Protein 3K1T (pdb70)

Structure (mmCIF, N/CA/C/O backbone):
data_3K1T
#
_entry.id   3K1T
#
_cell.length_a   175.720
_cell.length_b   175.720
_cell.length_c   175.720
_cell.angle_alpha   90.000
_cell.angle_beta   90.000
_cell.angle_gamma   90.000
#
_symmetry.space_group_name_H-M   'I 2 3'
#
loop_
_entity.id
_entity.type
_entity.pdbx_description
1 polymer 'Glutamate--cysteine ligase GshA'
2 non-polymer 'SULFATE ION'
3 non-polymer 'CHLORIDE ION'
4 non-polymer GLYCEROL
5 water water
#
loop_
_atom_site.group_PDB
_atom_site.id
_atom_site.type_symbol
_atom_site.label_atom_id
_atom_site.label_alt_id
_atom_site.label_comp_id
_atom_site.label_asym_id
_atom_site.label_entity_id
_atom_site.label_seq_id
_atom_site.pdbx_PDB_ins_code
_atom_site.Cartn_x
_atom_site.Cartn_y
_atom_site.Cartn_z
_atom_site.occupancy
_atom_site.B_iso_or_equiv
_atom_site.auth_seq_id
_atom_site.auth_comp_id
_atom_site.auth_asym_id
_atom_site.auth_atom_id
_atom_site.pdbx_PDB_model_num
ATOM 1 N N . GLY A 1 1 ? 62.909 79.135 5.111 1.00 43.61 0 GLY A N 1
ATOM 2 C CA . GLY A 1 1 ? 63.837 79.745 6.126 1.00 42.81 0 GLY A CA 1
ATOM 3 C C . GLY A 1 1 ? 63.125 80.137 7.424 1.00 41.50 0 GLY A C 1
ATOM 4 O O . GLY A 1 1 ? 63.733 80.143 8.500 1.00 43.25 0 GLY A O 1
ATOM 26 N N . VAL A 1 4 ? 58.837 77.028 11.653 1.00 18.47 3 VAL A N 1
ATOM 27 C CA . VAL A 1 4 ? 57.420 76.842 12.033 1.00 15.45 3 VAL A CA 1
ATOM 28 C C . VAL A 1 4 ? 57.295 75.679 13.016 1.00 13.98 3 VAL A C 1
ATOM 29 O O . VAL A 1 4 ? 58.236 74.865 13.148 1.00 12.38 3 VAL A O 1
ATOM 33 N N . PRO A 1 5 ? 56.139 75.567 13.701 1.00 12.54 4 PRO A N 1
ATOM 34 C CA . PRO A 1 5 ? 55.972 74.430 14.614 1.00 12.69 4 PRO A CA 1
ATOM 35 C C . PRO A 1 5 ? 55.942 73.111 13.862 1.00 12.42 4 PRO A C 1
ATOM 36 O O . PRO A 1 5 ? 55.420 73.058 12.752 1.00 13.07 4 PRO A O 1
ATOM 40 N N . HIS A 1 6 ? 56.465 72.063 14.492 1.00 11.79 5 HIS A N 1
ATOM 41 C CA . HIS A 1 6 ? 56.348 70.689 13.999 1.00 11.61 5 HIS A CA 1
ATOM 42 C C . HIS A 1 6 ? 55.845 69.782 15.105 1.00 11.64 5 HIS A C 1
ATOM 43 O O . HIS A 1 6 ? 56.151 69.994 16.292 1.00 11.51 5 HIS A O 1
ATOM 50 N N . LEU A 1 7 ? 55.097 68.754 14.727 1.00 11.90 6 LEU A N 1
ATOM 51 C CA . LEU A 1 7 ? 54.695 67.723 15.672 1.00 13.23 6 LEU A CA 1
ATOM 52 C C . LEU A 1 7 ? 55.875 66.938 16.232 1.00 13.41 6 LEU A C 1
ATOM 53 O O . LEU A 1 7 ? 56.799 66.563 15.501 1.00 14.29 6 LEU A O 1
ATOM 58 N N . THR A 1 8 ? 55.817 66.620 17.513 1.00 13.66 7 THR A N 1
ATOM 59 C CA . THR A 1 8 ? 56.867 65.837 18.156 1.00 14.23 7 THR A CA 1
ATOM 60 C C . THR A 1 8 ? 56.359 64.425 18.437 1.00 14.67 7 THR A C 1
ATOM 61 O O . THR A 1 8 ? 56.812 63.744 19.363 1.00 15.36 7 THR A O 1
ATOM 65 N N . THR A 1 9 ? 55.362 63.996 17.684 1.00 15.13 8 THR A N 1
ATOM 66 C CA . THR A 1 9 ? 54.842 62.655 17.840 1.00 15.22 8 THR A CA 1
ATOM 67 C C . THR A 1 9 ? 54.854 61.986 16.472 1.00 14.84 8 THR A C 1
ATOM 68 O O . THR A 1 9 ? 54.609 62.637 15.464 1.00 13.70 8 THR A O 1
ATOM 72 N N . ALA A 1 10 ? 55.128 60.691 16.467 1.00 15.46 9 ALA A N 1
ATOM 73 C CA . ALA A 1 10 ? 55.037 59.852 15.252 1.00 15.39 9 ALA A CA 1
ATOM 74 C C . ALA A 1 10 ? 53.654 59.218 15.126 1.00 14.20 9 ALA A C 1
ATOM 75 O O . ALA A 1 10 ? 53.307 58.699 14.089 1.00 15.31 9 ALA A O 1
ATOM 77 N N . LEU A 1 11 ? 52.832 59.300 16.166 1.00 14.43 10 LEU A N 1
ATOM 78 C CA A LEU A 1 11 ? 51.490 58.742 16.107 0.50 14.20 10 LEU A CA 1
ATOM 79 C CA B LEU A 1 11 ? 51.482 58.748 16.124 0.50 14.43 10 LEU A CA 1
ATOM 80 C C . LEU A 1 11 ? 50.541 59.790 15.514 1.00 13.94 10 LEU A C 1
ATOM 81 O O . LEU A 1 11 ? 49.952 60.610 16.225 1.00 12.83 10 LEU A O 1
ATOM 90 N N . THR A 1 12 ? 50.448 59.773 14.189 1.00 13.40 11 THR A N 1
ATOM 91 C CA . THR A 1 12 ? 49.673 60.728 13.397 1.00 13.16 11 THR A CA 1
ATOM 92 C C . THR A 1 12 ? 48.662 60.062 12.469 1.00 13.50 11 THR A C 1
ATOM 93 O O . THR A 1 12 ? 48.024 60.742 11.656 1.00 13.75 11 THR A O 1
ATOM 97 N N . GLY A 1 13 ? 48.517 58.741 12.561 1.00 13.78 12 GLY A N 1
ATOM 98 C CA . GLY A 1 13 ? 47.607 57.998 11.656 1.00 14.03 12 GLY A CA 1
ATOM 99 C C . GLY A 1 13 ? 46.215 58.616 11.562 1.00 13.67 12 GLY A C 1
ATOM 100 O O . GLY A 1 13 ? 45.675 58.810 10.461 1.00 13.33 12 GLY A O 1
ATOM 101 N N . PRO A 1 14 ? 45.589 58.923 12.727 1.00 13.65 13 PRO A N 1
ATOM 102 C CA . PRO A 1 14 ? 44.240 59.500 12.634 1.00 14.33 13 PRO A CA 1
ATOM 103 C C . PRO A 1 14 ? 44.177 60.884 11.980 1.00 13.51 13 PRO A C 1
ATOM 104 O O . PRO A 1 14 ? 43.246 61.163 11.229 1.00 12.94 13 PRO A O 1
ATOM 108 N N . LEU A 1 15 ? 45.163 61.732 12.236 1.00 13.14 14 LEU A N 1
ATOM 109 C CA . LEU A 1 15 ? 45.223 63.026 11.579 1.00 12.96 14 LEU A CA 1
ATOM 110 C C . LEU A 1 15 ? 45.324 62.820 10.067 1.00 14.08 14 LEU A C 1
ATOM 111 O O . LEU A 1 15 ? 44.641 63.497 9.272 1.00 13.35 14 LEU A O 1
ATOM 116 N N . LEU A 1 16 ? 46.206 61.912 9.649 1.00 13.35 15 LEU A N 1
ATOM 117 C CA . LEU A 1 16 ? 46.392 61.697 8.208 1.00 14.84 15 LEU A CA 1
ATOM 118 C C . LEU A 1 16 ? 45.129 61.078 7.585 1.00 14.31 15 LEU A C 1
ATOM 119 O O . LEU A 1 16 ? 44.797 61.387 6.451 1.00 15.38 15 LEU A O 1
ATOM 124 N N . THR A 1 17 ? 44.416 60.232 8.323 1.00 14.20 16 THR A N 1
ATOM 125 C CA . THR A 1 17 ? 43.147 59.688 7.850 1.00 14.44 16 THR A CA 1
ATOM 126 C C . THR A 1 17 ? 42.125 60.820 7.644 1.00 14.23 16 THR A C 1
ATOM 127 O O . THR A 1 17 ? 41.435 60.875 6.639 1.00 14.10 16 THR A O 1
ATOM 131 N N . LEU A 1 18 ? 41.992 61.680 8.634 1.00 13.75 17 LEU A N 1
ATOM 132 C CA . LEU A 1 18 ? 41.140 62.874 8.485 1.00 13.13 17 LEU A CA 1
ATOM 133 C C . LEU A 1 18 ? 41.512 63.704 7.274 1.00 13.74 17 LEU A C 1
ATOM 134 O O . LEU A 1 18 ? 40.628 64.075 6.471 1.00 13.07 17 LEU A O 1
ATOM 139 N N . GLU A 1 19 ? 42.800 64.034 7.140 1.00 13.19 18 GLU A N 1
ATOM 140 C CA . GLU A 1 19 ? 43.263 64.808 5.989 1.00 13.95 18 GLU A CA 1
ATOM 141 C C . GLU A 1 19 ? 42.904 64.132 4.659 1.00 14.81 18 GLU A C 1
ATOM 142 O O . GLU A 1 19 ? 42.419 64.806 3.747 1.00 14.52 18 GLU A O 1
ATOM 148 N N . LYS A 1 20 ? 43.125 62.821 4.564 1.00 15.43 19 LYS A N 1
ATOM 149 C CA . LYS A 1 20 ? 42.757 62.076 3.363 1.00 17.23 19 LYS A CA 1
ATOM 150 C C . LYS A 1 20 ? 41.256 62.155 3.076 1.00 16.11 19 LYS A C 1
ATOM 151 O O . LYS A 1 20 ? 40.872 62.353 1.930 1.00 17.02 19 LYS A O 1
ATOM 157 N N . ARG A 1 21 ? 40.418 61.995 4.101 1.00 15.94 20 ARG A N 1
ATOM 158 C CA A ARG A 1 21 ? 38.967 62.094 3.901 0.80 15.70 20 ARG A CA 1
ATOM 159 C CA B ARG A 1 21 ? 38.964 62.108 3.924 0.20 15.13 20 ARG A CA 1
ATOM 160 C C . ARG A 1 21 ? 38.568 63.495 3.396 1.00 14.73 20 ARG A C 1
ATOM 161 O O . ARG A 1 21 ? 37.732 63.614 2.483 1.00 14.20 20 ARG A O 1
ATOM 176 N N . LEU A 1 22 ? 39.161 64.555 3.975 1.00 13.67 21 LEU A N 1
ATOM 177 C CA . LEU A 1 22 ? 38.857 65.935 3.558 1.00 13.40 21 LEU A CA 1
ATOM 178 C C . LEU A 1 22 ? 39.278 66.167 2.101 1.00 14.94 21 LEU A C 1
ATOM 179 O O . LEU A 1 22 ? 38.540 66.781 1.308 1.00 15.31 21 LEU A O 1
ATOM 184 N N . LEU A 1 23 ? 40.459 65.665 1.749 1.00 15.32 22 LEU A N 1
ATOM 185 C CA . LEU A 1 23 ? 41.009 65.893 0.408 1.00 16.77 22 LEU A CA 1
ATOM 186 C C . LEU A 1 23 ? 40.364 64.981 -0.654 1.00 16.48 22 LEU A C 1
ATOM 187 O O . LEU A 1 23 ? 40.525 65.220 -1.831 1.00 19.00 22 LEU A O 1
ATOM 192 N N . ASP A 1 24 ? 39.643 63.958 -0.247 1.00 15.66 23 ASP A N 1
ATOM 193 C CA . ASP A 1 24 ? 38.885 63.144 -1.207 1.00 15.89 23 ASP A CA 1
ATOM 194 C C . ASP A 1 24 ? 37.429 63.630 -1.311 1.00 16.89 23 ASP A C 1
ATOM 195 O O . ASP A 1 24 ? 36.636 63.037 -2.076 1.00 17.45 23 ASP A O 1
ATOM 200 N N . ASN A 1 25 ? 37.047 64.638 -0.510 1.00 14.38 24 ASN A N 1
ATOM 201 C CA . ASN A 1 25 ? 35.660 65.122 -0.472 1.00 14.23 24 ASN A CA 1
ATOM 202 C C . ASN A 1 25 ? 35.583 66.649 -0.545 1.00 13.40 24 ASN A C 1
ATOM 203 O O . ASN A 1 25 ? 34.621 67.236 -0.087 1.00 12.65 24 ASN A O 1
ATOM 216 N N . PRO A 1 27 ? 35.119 69.260 -2.828 1.00 14.42 26 PRO A N 1
ATOM 217 C CA . PRO A 1 27 ? 33.920 69.959 -3.307 1.00 14.35 26 PRO A CA 1
ATOM 218 C C . PRO A 1 27 ? 32.626 69.614 -2.531 1.00 14.02 26 PRO A C 1
ATOM 219 O O . PRO A 1 27 ? 31.777 70.483 -2.314 1.00 13.32 26 PRO A O 1
ATOM 223 N N . ARG A 1 28 ? 32.464 68.356 -2.123 1.00 13.05 27 ARG A N 1
ATOM 224 C CA A ARG A 1 28 ? 31.307 67.989 -1.306 0.60 13.01 27 ARG A CA 1
ATOM 225 C CA B ARG A 1 28 ? 31.327 67.941 -1.294 0.40 12.82 27 ARG A CA 1
ATOM 226 C C . ARG A 1 28 ? 31.263 68.765 -0.005 1.00 11.85 27 ARG A C 1
ATOM 227 O O . ARG A 1 28 ? 30.181 69.238 0.412 1.00 11.95 27 ARG A O 1
ATOM 242 N N . ILE A 1 29 ? 32.408 68.902 0.640 1.00 11.43 28 ILE A N 1
ATOM 243 C CA . ILE A 1 29 ? 32.534 69.670 1.874 1.00 11.79 28 ILE A CA 1
ATOM 244 C C . ILE A 1 29 ? 32.182 71.151 1.675 1.00 12.46 28 ILE A C 1
ATOM 245 O O . ILE A 1 29 ? 31.411 71.721 2.450 1.00 11.62 28 ILE A O 1
ATOM 250 N N . GLU A 1 30 ? 32.748 71.780 0.649 1.00 11.82 29 GLU A N 1
ATOM 251 C CA . GLU A 1 30 ? 32.492 73.191 0.414 1.00 12.64 29 GLU A CA 1
ATOM 252 C C . GLU A 1 30 ? 31.007 73.449 0.025 1.00 12.83 29 GLU A C 1
ATOM 253 O O . GLU A 1 30 ? 30.389 74.428 0.484 1.00 11.59 29 GLU A O 1
ATOM 259 N N . HIS A 1 31 ? 30.435 72.556 -0.769 1.00 13.07 30 HIS A N 1
ATOM 260 C CA . HIS A 1 31 ? 29.009 72.621 -1.075 1.00 13.25 30 HIS A CA 1
ATOM 261 C C . HIS A 1 31 ? 28.171 72.471 0.191 1.00 13.24 30 HIS A C 1
ATOM 262 O O . HIS A 1 31 ? 27.219 73.226 0.414 1.00 13.24 30 HIS A O 1
ATOM 269 N N . TRP A 1 32 ? 28.569 71.548 1.074 1.00 13.04 31 TRP A N 1
ATOM 270 C CA . TRP A 1 32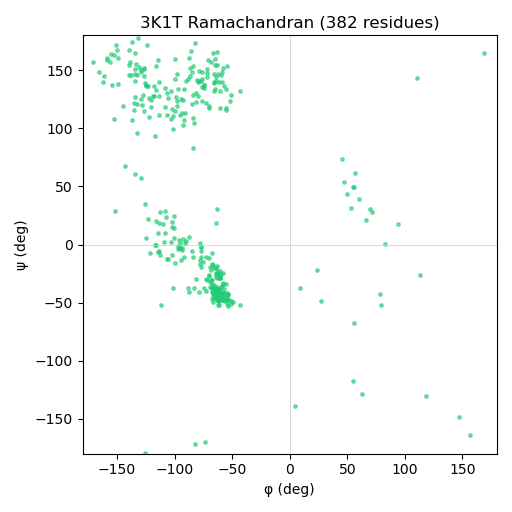 ? 27.837 71.363 2.334 1.00 11.81 31 TRP A CA 1
ATOM 271 C C . TRP A 1 32 ? 27.897 72.631 3.191 1.00 12.24 31 TRP A C 1
ATOM 272 O O . TRP A 1 32 ? 26.874 73.086 3.709 1.00 11.51 31 TRP A O 1
ATOM 283 N N . PHE A 1 33 ? 29.075 73.232 3.329 1.00 12.03 32 PHE A N 1
ATOM 284 C CA . PHE A 1 33 ? 29.170 74.464 4.114 1.00 12.70 32 PHE A CA 1
ATOM 285 C C . PHE A 1 33 ? 28.280 75.550 3.520 1.00 13.38 32 PHE A C 1
ATOM 286 O O . PHE A 1 33 ? 27.567 76.253 4.249 1.00 13.32 32 PHE A O 1
ATOM 294 N N . ARG A 1 34 ? 28.311 75.716 2.197 1.00 13.99 33 ARG A N 1
ATOM 295 C CA . ARG A 1 34 ? 27.424 76.716 1.580 1.00 14.92 33 ARG A CA 1
ATOM 296 C C . ARG A 1 34 ? 25.952 76.473 1.913 1.00 15.58 33 ARG A C 1
ATOM 297 O O . ARG A 1 34 ? 25.243 77.452 2.217 1.00 14.89 33 ARG A O 1
ATOM 305 N N . SER A 1 35 ? 25.491 75.210 1.885 1.00 15.22 34 SER A N 1
ATOM 306 C CA . SER A 1 35 ? 24.127 74.920 2.308 1.00 16.61 34 SER A CA 1
ATOM 307 C C . SER A 1 35 ? 23.892 75.352 3.765 1.00 16.24 34 SER A C 1
ATOM 308 O O . SER A 1 35 ? 22.834 75.905 4.074 1.00 16.44 34 SER A O 1
ATOM 311 N N . GLN A 1 36 ? 24.873 75.114 4.643 1.00 15.92 35 GLN A N 1
ATOM 312 C CA . GLN A 1 36 ? 24.717 75.498 6.054 1.00 16.34 35 GLN A CA 1
ATOM 313 C C . GLN A 1 36 ? 24.612 77.005 6.259 1.00 16.41 35 GLN A C 1
ATOM 314 O O . GLN A 1 36 ? 23.741 77.487 7.012 1.00 16.30 35 GLN A O 1
ATOM 320 N N . TRP A 1 37 ? 25.466 77.764 5.584 1.00 16.81 36 TRP A N 1
ATOM 321 C CA . TRP A 1 37 ? 25.467 79.219 5.746 1.00 17.27 36 TRP A CA 1
ATOM 322 C C . TRP A 1 37 ? 24.174 79.836 5.172 1.00 18.58 36 TRP A C 1
ATOM 323 O O . TRP A 1 37 ? 23.709 80.840 5.715 1.00 18.15 36 TRP A O 1
ATOM 334 N N . GLN A 1 38 ? 23.576 79.226 4.142 1.00 19.90 37 GLN A N 1
ATOM 335 C CA . GLN A 1 38 ? 22.291 79.713 3.607 1.00 21.66 37 GLN A CA 1
ATOM 336 C C . GLN A 1 38 ? 21.196 79.605 4.657 1.00 21.97 37 GLN A C 1
ATOM 337 O O . GLN A 1 38 ? 20.306 80.457 4.729 1.00 21.79 37 GLN A O 1
ATOM 343 N N . GLU A 1 39 ? 21.245 78.549 5.463 1.00 21.20 38 GLU A N 1
ATOM 344 C CA . GLU A 1 39 ? 20.282 78.358 6.534 1.00 22.23 38 GLU A CA 1
ATOM 345 C C . GLU A 1 39 ? 20.564 79.199 7.782 1.00 23.13 38 GLU A C 1
ATOM 346 O O . GLU A 1 39 ? 19.626 79.756 8.361 1.00 21.96 38 GLU A O 1
ATOM 352 N N . TYR A 1 40 ? 21.836 79.316 8.191 1.00 21.60 39 TYR A N 1
ATOM 353 C CA . TYR A 1 40 ? 22.186 79.902 9.485 1.00 22.46 39 TYR A CA 1
ATOM 354 C C . TYR A 1 40 ? 22.892 81.273 9.588 1.00 23.04 39 TYR A C 1
ATOM 355 O O . TYR A 1 40 ? 22.846 81.900 10.641 1.00 26.79 39 TYR A O 1
ATOM 364 N N A GLY A 1 41 ? 23.453 81.716 8.478 0.50 22.22 40 GLY A N 1
ATOM 365 N N B GLY A 1 41 ? 23.550 81.796 8.582 0.50 21.94 40 GLY A N 1
ATOM 366 C CA A GLY A 1 41 ? 24.312 82.885 8.446 0.50 21.10 40 GLY A CA 1
ATOM 367 C CA B GLY A 1 41 ? 24.133 83.151 8.745 0.50 20.64 40 GLY A CA 1
ATOM 368 C C A GLY A 1 41 ? 25.574 82.452 9.150 0.50 19.41 40 GLY A C 1
ATOM 369 C C B GLY A 1 41 ? 25.224 83.287 9.822 0.50 18.89 40 GLY A C 1
ATOM 370 O O A GLY A 1 41 ? 25.780 81.243 9.358 0.50 18.26 40 GLY A O 1
ATOM 371 O O B GLY A 1 41 ? 24.969 83.375 11.011 0.50 17.63 40 GLY A O 1
ATOM 372 N N A ALA A 1 42 ? 26.367 83.459 9.514 0.50 17.57 41 ALA A N 1
ATOM 373 N N B ALA A 1 42 ? 26.452 83.346 9.361 0.50 17.43 41 ALA A N 1
ATOM 374 C CA A ALA A 1 42 ? 27.608 83.332 10.258 0.50 16.67 41 ALA A CA 1
ATOM 375 C CA B ALA A 1 42 ? 27.621 83.336 10.211 0.50 16.57 41 ALA A CA 1
ATOM 376 C C . ALA A 1 42 ? 27.791 84.638 11.046 1.00 16.02 41 ALA A C 1
ATOM 377 O O . ALA A 1 42 ? 27.269 85.710 10.663 1.00 15.25 41 ALA A O 1
ATOM 379 N N . PRO A 1 43 ? 28.561 84.582 12.137 1.00 15.27 42 PRO A N 1
ATOM 380 C CA . PRO A 1 43 ? 28.829 85.799 12.894 1.00 15.31 42 PRO A CA 1
ATOM 381 C C . PRO A 1 43 ? 29.675 86.776 12.068 1.00 14.08 42 PRO A C 1
ATOM 382 O O . PRO A 1 43 ? 30.321 86.377 11.087 1.00 13.36 42 PRO A O 1
ATOM 386 N N . PHE A 1 44 ? 29.726 88.029 12.520 1.00 12.76 43 PHE A N 1
ATOM 387 C CA . PHE A 1 44 ? 30.552 89.064 11.890 1.00 12.52 43 PHE A CA 1
ATOM 388 C C . PHE A 1 44 ? 32.031 88.635 11.889 1.00 12.31 43 PHE A C 1
ATOM 389 O O . PHE A 1 44 ? 32.737 88.768 10.881 1.00 12.47 43 PHE A O 1
ATOM 397 N N . TYR A 1 45 ? 32.497 88.157 13.059 1.00 12.03 44 TYR A N 1
ATOM 398 C CA . TYR A 1 45 ? 33.847 87.677 13.244 1.00 11.67 44 TYR A CA 1
ATOM 399 C C . TYR A 1 45 ? 33.932 86.629 14.353 1.00 11.91 44 TYR A C 1
ATOM 400 O O . TYR A 1 45 ? 33.003 86.488 15.157 1.00 12.16 44 TYR A O 1
ATOM 409 N N . ALA A 1 46 ? 35.036 85.882 14.373 1.00 12.00 45 ALA A N 1
ATOM 410 C CA . ALA A 1 46 ? 35.229 84.822 15.351 1.00 11.22 45 ALA A CA 1
ATOM 411 C C . ALA A 1 46 ? 36.643 84.285 15.292 1.00 11.12 45 ALA A C 1
ATOM 412 O O . ALA A 1 46 ? 37.323 84.370 14.252 1.00 11.61 45 ALA A O 1
ATOM 414 N N . SER A 1 47 ? 37.073 83.682 16.390 1.00 11.58 46 SER A N 1
ATOM 415 C CA . SER A 1 47 ? 38.308 82.904 16.392 1.00 11.72 46 SER A CA 1
ATOM 416 C C . SER A 1 47 ? 38.075 81.566 17.067 1.00 12.21 46 SER A C 1
ATOM 417 O O . SER A 1 47 ? 37.251 81.457 18.009 1.00 13.85 46 SER A O 1
ATOM 420 N N . VAL A 1 48 ? 38.762 80.530 16.569 1.00 10.69 47 VAL A N 1
ATOM 421 C CA . VAL A 1 48 ? 38.634 79.207 17.144 1.00 10.57 47 VAL A CA 1
ATOM 422 C C . VAL A 1 48 ? 40.024 78.646 17.429 1.00 11.71 47 VAL A C 1
ATOM 423 O O . VAL A 1 48 ? 40.877 78.631 16.527 1.00 11.96 47 VAL A O 1
ATOM 427 N N . ASP A 1 49 ? 40.237 78.239 18.678 1.00 11.82 48 ASP A N 1
ATOM 428 C CA . ASP A 1 49 ? 41.453 77.569 19.130 1.00 13.15 48 ASP A CA 1
ATOM 429 C C . ASP A 1 49 ? 41.324 76.075 18.833 1.00 12.56 48 ASP A C 1
ATOM 430 O O . ASP A 1 49 ? 40.322 75.453 19.233 1.00 12.79 48 ASP A O 1
ATOM 435 N N . LEU A 1 50 ? 42.342 75.504 18.169 1.00 11.46 49 LEU A N 1
ATOM 436 C CA . LEU A 1 50 ? 42.403 74.077 17.931 1.00 12.19 49 LEU A CA 1
ATOM 437 C C . LEU A 1 50 ? 43.586 73.444 18.667 1.00 11.41 49 LEU A C 1
ATOM 438 O O . LEU A 1 50 ? 44.555 74.128 18.996 1.00 10.87 49 LEU A O 1
ATOM 443 N N . ARG A 1 51 ? 43.492 72.133 18.877 1.00 11.48 50 ARG A N 1
ATOM 444 C CA . ARG A 1 51 ? 44.624 71.307 19.274 1.00 11.21 50 ARG A CA 1
ATOM 445 C C . ARG A 1 51 ? 44.773 70.106 18.346 1.00 10.94 50 ARG A C 1
ATOM 446 O O . ARG A 1 51 ? 43.809 69.384 18.066 1.00 10.68 50 ARG A O 1
ATOM 454 N N . ASN A 1 52 ? 46.001 69.954 17.856 1.00 10.85 51 ASN A N 1
ATOM 455 C CA . ASN A 1 52 ? 46.403 68.821 17.011 1.00 10.89 51 ASN A CA 1
ATOM 456 C C . ASN A 1 52 ? 47.213 67.851 17.897 1.00 10.42 51 ASN A C 1
ATOM 457 O O . ASN A 1 52 ? 48.350 68.134 18.289 1.00 11.97 51 ASN A O 1
ATOM 462 N N . ALA A 1 53 ? 46.597 66.722 18.215 1.00 10.30 52 ALA A N 1
ATOM 463 C CA . ALA A 1 53 ? 47.166 65.685 19.070 1.00 10.84 52 ALA A CA 1
ATOM 464 C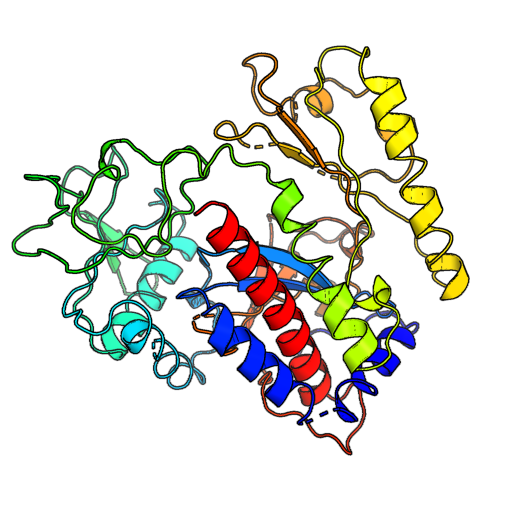 C . ALA A 1 53 ? 47.802 64.576 18.224 1.00 11.70 52 ALA A C 1
ATOM 465 O O . ALA A 1 53 ? 48.309 63.586 18.770 1.00 12.21 52 ALA A O 1
ATOM 467 N N . GLY A 1 54 ? 47.729 64.695 16.895 1.00 11.58 53 GLY A N 1
ATOM 468 C CA . GLY A 1 54 ? 48.157 63.593 16.005 1.00 11.50 53 GLY A CA 1
ATOM 469 C C . GLY A 1 54 ? 47.123 62.482 15.906 1.00 11.41 53 GLY A C 1
ATOM 470 O O . GLY A 1 54 ? 46.869 61.946 14.815 1.00 12.19 53 GLY A O 1
ATOM 471 N N . PHE A 1 55 ? 46.536 62.113 17.047 1.00 11.07 54 PHE A N 1
ATOM 472 C CA . PHE A 1 55 ? 45.432 61.146 17.068 1.00 11.50 54 PHE A CA 1
ATOM 473 C C . PHE A 1 55 ? 44.023 61.784 17.068 1.00 12.26 54 PHE A C 1
ATOM 474 O O . PHE A 1 55 ? 42.989 61.069 17.068 1.00 12.54 54 PHE A O 1
ATOM 482 N N . LYS A 1 56 ? 43.986 63.114 17.021 1.00 12.58 55 LYS A N 1
ATOM 483 C CA . LYS A 1 56 ? 42.759 63.889 17.131 1.00 13.51 55 LYS A CA 1
ATOM 484 C C . LYS A 1 56 ? 43.049 65.322 16.685 1.00 12.27 55 LYS A C 1
ATOM 485 O O . LYS A 1 56 ? 44.145 65.821 16.905 1.00 12.48 55 LYS A O 1
ATOM 491 N N . LEU A 1 57 ? 42.061 66.001 16.098 1.00 12.25 56 LEU A N 1
ATOM 492 C CA . LEU A 1 57 ? 42.151 67.417 15.760 1.00 11.83 56 LEU A CA 1
ATOM 493 C C . LEU A 1 57 ? 40.813 68.073 16.145 1.00 12.44 56 LEU A C 1
ATOM 494 O O . LEU A 1 57 ? 39.811 67.821 15.508 1.00 12.80 56 LEU A O 1
ATOM 499 N N . ALA A 1 58 ? 40.810 68.865 17.212 1.00 11.67 57 ALA A N 1
ATOM 500 C CA . ALA A 1 58 ? 39.562 69.303 17.829 1.00 12.03 57 ALA A CA 1
ATOM 501 C C . ALA A 1 58 ? 39.611 70.761 18.253 1.00 12.17 57 ALA A C 1
ATOM 502 O O . ALA A 1 58 ? 40.664 71.285 18.642 1.00 12.03 57 ALA A O 1
ATOM 504 N N . PRO A 1 59 ? 38.469 71.438 18.146 1.00 12.09 58 PRO A N 1
ATOM 505 C CA . PRO A 1 59 ? 38.383 72.773 18.702 1.00 12.76 58 PRO A CA 1
ATOM 506 C C . PRO A 1 59 ? 38.221 72.747 20.214 1.00 13.43 58 PRO A C 1
ATOM 507 O O . PRO A 1 59 ? 37.496 71.885 20.758 1.00 14.16 58 PRO A O 1
ATOM 511 N N . VAL A 1 60 ? 38.896 73.674 20.884 1.00 12.90 59 VAL A N 1
ATOM 512 C CA . VAL A 1 60 ? 38.863 73.764 22.333 1.00 14.02 59 VAL A CA 1
ATOM 513 C C . VAL A 1 60 ? 38.367 75.099 22.882 1.00 14.40 59 VAL A C 1
ATOM 514 O O . VAL A 1 60 ? 38.206 75.225 24.110 1.00 15.47 59 VAL A O 1
ATOM 518 N N . ASP A 1 61 ? 38.156 76.096 22.011 1.00 13.46 60 ASP A N 1
ATOM 519 C CA . ASP A 1 61 ? 37.545 77.375 22.405 1.00 15.43 60 ASP A CA 1
ATOM 520 C C . ASP A 1 61 ? 37.038 78.109 21.159 1.00 14.95 60 ASP A C 1
ATOM 521 O O . ASP A 1 61 ? 37.719 78.108 20.094 1.00 15.52 60 ASP A O 1
ATOM 526 N N . THR A 1 62 ? 35.870 78.719 21.279 1.00 14.69 61 THR A N 1
ATOM 527 C CA . THR A 1 62 ? 35.299 79.568 20.231 1.00 14.73 61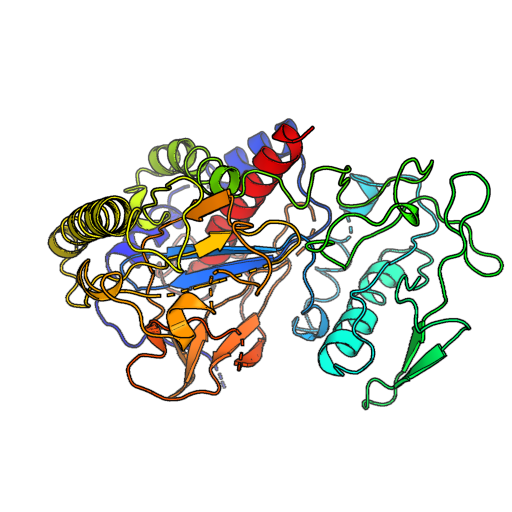 THR A CA 1
ATOM 528 C C . THR A 1 62 ? 35.068 80.939 20.855 1.00 15.60 61 THR A C 1
ATOM 529 O O . THR A 1 62 ? 34.426 81.047 21.937 1.00 14.14 61 THR A O 1
ATOM 533 N N . ASN A 1 63 ? 35.611 81.968 20.217 1.00 13.47 62 ASN A N 1
ATOM 534 C CA . ASN A 1 63 ? 35.487 83.328 20.728 1.00 13.72 62 ASN A CA 1
ATOM 535 C C . ASN A 1 63 ? 34.776 84.199 19.679 1.00 13.68 62 ASN A C 1
ATOM 536 O O . ASN A 1 63 ? 35.275 84.405 18.589 1.00 12.91 62 ASN A O 1
ATOM 541 N N . LEU A 1 64 ? 33.619 84.733 20.027 1.00 13.41 63 LEU A N 1
ATOM 542 C CA . LEU A 1 64 ? 32.885 85.647 19.123 1.00 14.00 63 LEU A CA 1
ATOM 543 C C . LEU A 1 64 ? 33.292 87.113 19.259 1.00 13.15 63 LEU A C 1
ATOM 544 O O . LEU A 1 64 ? 32.691 87.994 18.612 1.00 12.49 63 LEU A O 1
ATOM 549 N N . PHE A 1 65 ? 34.328 87.355 20.059 1.00 13.40 64 PHE A N 1
ATOM 550 C CA . PHE A 1 65 ? 34.914 88.681 20.290 1.00 13.81 64 PHE A CA 1
ATOM 551 C C . PHE A 1 65 ? 36.451 88.630 20.215 1.00 13.61 64 PHE A C 1
ATOM 552 O O . PHE A 1 65 ? 37.158 88.926 21.188 1.00 12.63 64 PHE A O 1
ATOM 560 N N . PRO A 1 66 ? 36.996 88.234 19.050 1.00 14.11 65 PRO A N 1
ATOM 561 C CA . PRO A 1 66 ? 38.438 87.976 18.980 1.00 14.08 65 PRO A CA 1
ATOM 562 C C . PRO A 1 66 ? 39.268 89.210 19.283 1.00 13.77 65 PRO A C 1
ATOM 563 O O . PRO A 1 66 ? 38.928 90.307 18.827 1.00 14.29 65 PRO A O 1
ATOM 567 N N . GLY A 1 67 ? 40.351 89.018 20.019 1.00 13.30 66 GLY A N 1
ATOM 568 C CA . GLY A 1 67 ? 41.166 90.120 20.494 1.00 14.29 66 GLY A CA 1
ATOM 569 C C . GLY A 1 67 ? 42.627 90.106 20.104 1.00 13.79 66 GLY A C 1
ATOM 570 O O . GLY A 1 67 ? 43.442 90.731 20.764 1.00 14.79 66 GLY A O 1
ATOM 571 N N . GLY A 1 68 ? 42.960 89.379 19.030 1.00 13.26 67 GLY A N 1
ATOM 572 C CA . GLY A 1 68 ? 44.327 89.248 18.580 1.00 12.98 67 GLY A CA 1
ATOM 573 C C . GLY A 1 68 ? 44.501 89.628 17.102 1.00 13.44 67 GLY A C 1
ATOM 574 O O . GLY A 1 68 ? 45.344 89.067 16.401 1.00 13.52 67 GLY A O 1
ATOM 575 N N . PHE A 1 69 ? 43.740 90.611 16.633 1.00 12.51 68 PHE A N 1
ATOM 576 C CA . PHE A 1 69 ? 43.868 91.086 15.231 1.00 12.38 68 PHE A CA 1
ATOM 577 C C . PHE A 1 69 ? 45.245 91.619 14.870 1.00 13.15 68 PHE A C 1
ATOM 578 O O . PHE A 1 69 ? 45.635 91.603 13.703 1.00 13.29 68 PHE A O 1
ATOM 586 N N . ASN A 1 70 ? 45.985 92.091 15.854 1.00 12.46 69 ASN A N 1
ATOM 587 C CA . ASN A 1 70 ? 47.325 92.584 15.621 1.00 13.22 69 ASN A CA 1
ATOM 588 C C . ASN A 1 70 ? 48.346 91.460 15.341 1.00 13.96 69 ASN A C 1
ATOM 589 O O . ASN A 1 70 ? 49.461 91.741 14.948 1.00 14.00 69 ASN A O 1
ATOM 594 N N . ASN A 1 71 ? 47.939 90.210 15.566 1.00 13.11 70 ASN A N 1
ATOM 595 C CA . ASN A 1 71 ? 48.814 89.044 15.371 1.00 14.28 70 ASN A CA 1
ATOM 596 C C . ASN A 1 71 ? 48.688 88.420 14.003 1.00 14.26 70 ASN A C 1
ATOM 597 O O . ASN A 1 71 ? 49.394 87.455 13.695 1.00 15.11 70 ASN A O 1
ATOM 602 N N . LEU A 1 72 ? 47.747 88.925 13.202 1.00 14.03 71 LEU A N 1
ATOM 603 C CA . LEU A 1 72 ? 47.514 88.417 11.867 1.00 14.34 71 LEU A CA 1
ATOM 604 C C . LEU A 1 72 ? 48.631 88.820 10.936 1.00 14.75 71 LEU A C 1
ATOM 605 O O . LEU A 1 72 ? 49.279 89.857 11.103 1.00 14.70 71 LEU A O 1
ATOM 610 N N . ASN A 1 73 ? 48.872 87.986 9.936 1.00 15.09 72 ASN A N 1
ATOM 611 C CA . ASN A 1 73 ? 49.950 88.248 8.979 1.00 15.66 72 ASN A CA 1
ATOM 612 C C . ASN A 1 73 ? 49.584 89.45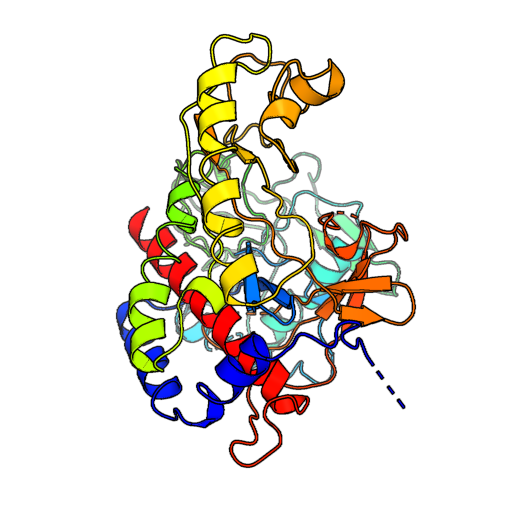2 8.086 1.00 16.68 72 ASN A C 1
ATOM 613 O O . ASN A 1 73 ? 48.566 89.431 7.368 1.00 15.68 72 ASN A O 1
ATOM 618 N N . PRO A 1 74 ? 50.397 90.535 8.117 1.00 17.61 73 PRO A N 1
ATOM 619 C CA . PRO A 1 74 ? 49.989 91.715 7.327 1.00 18.75 73 PRO A CA 1
ATOM 620 C C . PRO A 1 74 ? 49.913 91.491 5.819 1.00 18.99 73 PRO A C 1
ATOM 621 O O . PRO A 1 74 ? 49.195 92.218 5.147 1.00 16.87 73 PRO A O 1
ATOM 625 N N . ASP A 1 75 ? 50.553 90.444 5.311 1.00 20.19 74 ASP A N 1
ATOM 626 C CA . ASP A 1 75 ? 50.428 90.103 3.892 1.00 22.02 74 ASP A CA 1
ATOM 627 C C . ASP A 1 75 ? 48.992 89.698 3.506 1.00 21.63 74 ASP A C 1
ATOM 628 O O . ASP A 1 75 ? 48.606 89.752 2.318 1.00 22.68 74 ASP A O 1
ATOM 633 N N . PHE A 1 76 ? 48.193 89.311 4.501 1.00 20.17 75 PHE A N 1
ATOM 634 C CA . PHE A 1 76 ? 46.834 88.925 4.259 1.00 19.55 75 PHE A CA 1
ATOM 635 C C . PHE A 1 76 ? 45.802 89.993 4.579 1.00 18.18 75 PHE A C 1
ATOM 636 O O . PHE A 1 76 ? 44.615 89.700 4.591 1.00 17.53 75 PHE A O 1
ATOM 644 N N . LEU A 1 77 ? 46.230 91.235 4.771 1.00 16.59 76 LEU A N 1
ATOM 645 C CA . LEU A 1 77 ? 45.280 92.310 5.027 1.00 16.34 76 LEU A CA 1
ATOM 646 C C . LEU A 1 77 ? 44.186 92.435 3.943 1.00 15.44 76 LEU A C 1
ATOM 647 O O . LEU A 1 77 ? 42.994 92.545 4.261 1.00 14.16 76 LEU A O 1
ATOM 652 N N . PRO A 1 78 ? 44.568 92.363 2.656 1.00 14.64 77 PRO A N 1
ATOM 653 C CA . PRO A 1 78 ? 43.524 92.453 1.622 1.00 13.52 77 PRO A CA 1
ATOM 654 C C . PRO A 1 78 ? 42.438 91.366 1.729 1.00 12.43 77 PRO A C 1
ATOM 655 O O . PRO A 1 78 ? 41.240 91.634 1.508 1.00 13.49 77 PRO A O 1
ATOM 659 N N . LEU A 1 79 ? 42.836 90.172 2.126 1.00 12.96 78 LEU A N 1
ATOM 660 C CA . LEU A 1 79 ? 41.879 89.080 2.326 1.00 13.13 78 LEU A CA 1
ATOM 661 C C . LEU A 1 79 ? 40.948 89.394 3.510 1.00 13.18 78 LEU A C 1
ATOM 662 O O . LEU A 1 79 ? 39.738 89.174 3.452 1.00 12.15 78 LEU A O 1
ATOM 667 N N . CYS A 1 80 ? 41.511 89.933 4.586 1.00 13.50 79 CYS A N 1
ATOM 668 C CA A CYS A 1 80 ? 40.699 90.368 5.737 0.70 13.67 79 CYS A CA 1
ATOM 669 C CA B CYS A 1 80 ? 40.721 90.326 5.726 0.30 12.78 79 CYS A CA 1
ATOM 670 C C . CYS A 1 80 ? 39.744 91.463 5.409 1.00 12.93 79 CYS A C 1
ATOM 671 O O . CYS A 1 80 ? 38.573 91.455 5.852 1.00 13.83 79 CYS A O 1
ATOM 676 N N . ILE A 1 81 ? 40.213 92.450 4.673 1.00 12.72 80 ILE A N 1
ATOM 677 C CA . ILE A 1 81 ? 39.391 93.580 4.264 1.00 12.56 80 ILE A CA 1
ATOM 678 C C . ILE A 1 81 ? 38.194 93.111 3.424 1.00 13.01 80 ILE A C 1
ATOM 679 O O . ILE A 1 81 ? 37.031 93.540 3.644 1.00 11.40 80 ILE A O 1
ATOM 684 N N . GLN A 1 82 ? 38.465 92.219 2.463 1.00 12.32 81 GLN A N 1
ATOM 685 C CA . GLN A 1 82 ? 37.407 91.723 1.610 1.00 11.71 81 GLN A CA 1
ATOM 686 C C . GLN A 1 82 ? 36.356 90.947 2.426 1.00 10.86 81 GLN A C 1
ATOM 687 O O . GLN A 1 82 ? 35.142 91.142 2.264 1.00 11.81 81 GLN A O 1
ATOM 693 N N . ALA A 1 83 ? 36.826 90.095 3.342 1.00 11.12 82 ALA A N 1
ATOM 694 C CA . ALA A 1 83 ? 35.910 89.328 4.177 1.00 11.17 82 ALA A CA 1
ATOM 695 C C . ALA A 1 83 ? 35.105 90.263 5.092 1.00 11.84 82 ALA A C 1
ATOM 696 O O . ALA A 1 83 ? 33.937 90.047 5.345 1.00 11.27 82 ALA A O 1
ATOM 698 N N . ALA A 1 84 ? 35.749 91.293 5.623 1.00 11.84 83 ALA A N 1
ATOM 699 C CA . ALA A 1 84 ? 35.049 92.268 6.460 1.00 12.58 83 ALA A CA 1
ATOM 700 C C . ALA A 1 84 ? 33.978 92.985 5.628 1.00 12.98 83 ALA A C 1
ATOM 701 O O . ALA A 1 84 ? 32.877 93.213 6.107 1.00 12.88 83 ALA A O 1
ATOM 711 N N . VAL A 1 86 ? 32.291 91.695 3.064 1.00 13.67 85 VAL A N 1
ATOM 712 C CA . VAL A 1 86 ? 31.201 90.699 2.985 1.00 13.97 85 VAL A CA 1
ATOM 713 C C . VAL A 1 86 ? 30.374 90.703 4.272 1.00 14.35 85 VAL A C 1
ATOM 714 O O . VAL A 1 86 ? 29.155 90.734 4.226 1.00 14.70 85 VAL A O 1
ATOM 718 N N . ALA A 1 87 ? 31.039 90.661 5.431 1.00 14.83 86 ALA A N 1
ATOM 719 C CA . ALA A 1 87 ? 30.355 90.701 6.729 1.00 15.29 86 ALA A CA 1
ATOM 720 C C . ALA A 1 87 ? 29.475 91.950 6.858 1.00 15.00 86 ALA A C 1
ATOM 721 O O . ALA A 1 87 ? 28.311 91.852 7.242 1.00 14.52 86 ALA A O 1
ATOM 723 N N . VAL A 1 88 ? 30.021 93.117 6.538 1.00 15.92 87 VAL A N 1
ATOM 724 C CA . VAL A 1 88 ? 29.227 94.347 6.517 1.00 17.07 87 VAL A CA 1
ATOM 725 C C . VAL A 1 88 ? 27.985 94.228 5.620 1.00 19.45 87 VAL A C 1
ATOM 726 O O . VAL A 1 88 ? 26.880 94.620 6.025 1.00 20.93 87 VAL A O 1
ATOM 730 N N . GLU A 1 89 ? 28.151 93.719 4.405 1.00 20.16 88 GLU A N 1
ATOM 731 C CA . GLU A 1 89 ? 27.033 93.562 3.483 1.00 21.80 88 GLU A CA 1
ATOM 732 C C . GLU A 1 89 ? 25.951 92.592 3.958 1.00 23.38 88 GLU A C 1
ATOM 733 O O . GLU A 1 89 ? 24.798 92.762 3.586 1.00 25.39 88 GLU A O 1
ATOM 739 N N . LYS A 1 90 ? 26.302 91.579 4.762 1.00 23.56 89 LYS A N 1
ATOM 740 C CA . LYS A 1 90 ? 25.329 90.600 5.262 1.00 24.26 89 LYS A CA 1
ATOM 741 C C . LYS A 1 90 ? 24.689 91.046 6.569 1.00 25.53 89 LYS A C 1
ATOM 742 O O . LYS A 1 90 ? 23.501 90.809 6.781 1.00 26.52 89 LYS A O 1
ATOM 748 N N . ILE A 1 91 ? 25.467 91.681 7.429 1.00 25.28 90 ILE A N 1
ATOM 749 C CA A ILE A 1 91 ? 25.042 91.937 8.813 0.50 26.06 90 ILE A CA 1
ATOM 750 C CA B ILE A 1 91 ? 25.042 91.944 8.811 0.50 25.78 90 ILE A CA 1
ATOM 751 C C . ILE A 1 91 ? 24.597 93.379 9.045 1.00 26.01 90 ILE A C 1
ATOM 752 O O . ILE A 1 91 ? 23.724 93.627 9.869 1.00 26.64 90 ILE A O 1
ATOM 761 N N . CYS A 1 92 ? 25.223 94.335 8.372 1.00 24.99 91 CYS A N 1
ATOM 762 C CA . CYS A 1 92 ? 24.779 95.736 8.511 1.00 26.14 91 CYS A CA 1
ATOM 763 C C . CYS A 1 92 ? 24.896 96.474 7.159 1.00 26.81 91 CYS A C 1
ATOM 764 O O . CYS A 1 92 ? 25.700 97.398 6.995 1.00 26.06 91 CYS A O 1
ATOM 767 N N . PRO A 1 93 ? 24.062 96.066 6.182 1.00 27.52 92 PRO A N 1
ATOM 768 C CA . PRO A 1 93 ? 24.313 96.432 4.789 1.00 28.33 92 PRO A CA 1
ATOM 769 C C . PRO A 1 93 ? 24.318 97.904 4.484 1.00 29.00 92 PRO A C 1
ATOM 770 O O . PRO A 1 93 ? 24.992 98.317 3.535 1.00 29.77 92 PRO A O 1
ATOM 774 N N . ASP A 1 94 ? 23.566 98.683 5.262 1.00 28.35 93 ASP A N 1
ATOM 775 C CA . ASP A 1 94 ? 23.369 100.082 4.969 1.00 28.66 93 ASP A CA 1
ATOM 776 C C . ASP A 1 94 ? 24.204 100.994 5.870 1.00 27.14 93 ASP A C 1
ATOM 777 O O . ASP A 1 94 ? 24.110 102.224 5.765 1.00 24.84 93 ASP A O 1
ATOM 782 N N . ALA A 1 95 ? 25.006 100.378 6.737 1.00 25.36 94 ALA A N 1
ATOM 783 C CA . ALA A 1 95 ? 25.822 101.106 7.691 1.00 25.49 94 ALA A CA 1
ATOM 784 C C . ALA A 1 95 ? 26.814 102.041 7.011 1.00 23.35 94 ALA A C 1
ATOM 785 O O . ALA A 1 95 ? 27.451 101.703 6.039 1.00 23.87 94 ALA A O 1
ATOM 787 N N . ARG A 1 96 ? 26.864 103.268 7.493 1.00 22.25 95 ARG A N 1
ATOM 788 C CA . ARG A 1 96 ? 27.934 104.184 7.145 1.00 21.07 95 ARG A CA 1
ATOM 789 C C . ARG A 1 96 ? 28.946 104.242 8.288 1.00 20.14 95 ARG A C 1
ATOM 790 O O . ARG A 1 96 ? 30.137 104.405 8.040 1.00 18.86 95 ARG A O 1
ATOM 798 N N . ARG A 1 97 ? 28.436 104.194 9.524 1.00 19.18 96 ARG A N 1
ATOM 799 C CA A ARG A 1 97 ? 29.229 104.431 10.729 0.55 19.61 96 ARG A CA 1
ATOM 800 C CA B ARG A 1 97 ? 29.232 104.423 10.733 0.45 19.95 96 ARG A CA 1
ATOM 801 C C . ARG A 1 97 ? 29.136 103.224 11.668 1.00 20.14 96 ARG A C 1
ATOM 802 O O . ARG A 1 97 ? 28.083 102.605 11.768 1.00 22.29 96 ARG A O 1
ATOM 817 N N . LEU A 1 98 ? 30.218 102.911 12.364 1.00 17.59 97 LEU A N 1
ATOM 818 C CA . LEU A 1 98 ? 30.230 101.810 13.306 1.00 16.43 97 LEU A CA 1
ATOM 819 C C . LEU A 1 98 ? 30.884 102.239 14.596 1.00 15.32 97 LEU A C 1
ATOM 820 O O . LEU A 1 98 ? 32.001 102.786 14.579 1.00 14.16 97 LEU A O 1
ATOM 825 N N . LEU A 1 99 ? 30.181 102.034 15.715 1.00 14.04 98 LEU A N 1
ATOM 826 C CA . LEU A 1 99 ? 30.744 102.256 17.036 1.00 13.84 98 LEU A CA 1
ATOM 827 C C . LEU A 1 99 ? 31.324 100.942 17.511 1.00 13.81 98 LEU A C 1
ATOM 828 O O . LEU A 1 99 ? 30.610 99.931 17.548 1.00 14.17 98 LEU A O 1
ATOM 833 N N . LEU A 1 100 ? 32.606 100.961 17.856 1.00 13.43 99 LEU A N 1
ATOM 834 C CA A LEU A 1 100 ? 33.317 99.789 18.357 0.50 13.35 99 LEU A CA 1
ATOM 835 C CA B LEU A 1 100 ? 33.325 99.803 18.342 0.50 13.81 99 LEU A CA 1
ATOM 836 C C . LEU A 1 100 ? 33.487 99.909 19.869 1.00 13.63 99 LEU A C 1
ATOM 837 O O . LEU A 1 100 ? 34.116 100.841 20.361 1.00 13.87 99 LEU A O 1
ATOM 846 N N . ILE A 1 101 ? 32.918 98.964 20.612 1.00 13.75 100 ILE A N 1
ATOM 847 C CA . ILE A 1 101 ? 33.083 98.908 22.068 1.00 14.03 100 ILE A CA 1
ATOM 848 C C . ILE A 1 101 ? 34.165 97.873 22.458 1.00 14.29 100 ILE A C 1
ATOM 849 O O . ILE A 1 101 ? 33.986 96.688 22.270 1.00 13.95 100 ILE A O 1
ATOM 854 N N . PRO A 1 102 ? 35.280 98.330 23.032 1.00 14.65 101 PRO A N 1
ATOM 855 C CA . PRO A 1 102 ? 36.392 97.454 23.407 1.00 16.01 101 PRO A CA 1
ATOM 856 C C . PRO A 1 102 ? 36.195 96.849 24.789 1.00 17.07 101 PRO A C 1
ATOM 857 O O . PRO A 1 102 ? 35.321 97.304 25.542 1.00 16.38 101 PRO A O 1
ATOM 861 N N . GLU A 1 103 ? 36.989 95.835 25.106 1.00 18.94 102 GLU A N 1
ATOM 862 C CA . GLU A 1 103 ? 37.121 95.365 26.484 1.00 21.90 102 GLU A CA 1
ATOM 863 C C . GLU A 1 103 ? 37.510 96.584 27.350 1.00 24.12 102 GLU A C 1
ATOM 864 O O . GLU A 1 103 ? 38.059 97.578 26.841 1.00 22.80 102 GLU A O 1
ATOM 870 N N . ASN A 1 104 ? 37.171 96.540 28.638 1.00 26.71 103 ASN A N 1
ATOM 871 C CA . ASN A 1 104 ? 37.474 97.663 29.543 1.00 30.24 103 ASN A CA 1
ATOM 872 C C . ASN A 1 104 ? 38.986 97.886 29.830 1.00 33.81 103 ASN A C 1
ATOM 873 O O . ASN A 1 104 ? 39.365 98.923 30.404 1.00 35.49 103 ASN A O 1
ATOM 878 N N . HIS A 1 105 ? 39.840 96.971 29.365 1.00 37.50 104 HIS A N 1
ATOM 879 C CA . HIS A 1 105 ? 41.319 97.121 29.404 1.00 39.82 104 HIS A CA 1
ATOM 880 C C . HIS A 1 105 ? 41.909 98.387 28.748 1.00 41.07 104 HIS A C 1
ATOM 881 O O . HIS A 1 105 ? 41.805 98.609 27.522 1.00 41.85 104 HIS A O 1
ATOM 888 N N . THR A 1 106 ? 42.561 99.211 29.559 1.00 41.53 105 THR A N 1
ATOM 889 C CA . THR A 1 106 ? 43.280 100.368 29.038 1.00 42.22 105 THR A CA 1
ATOM 890 C C . THR A 1 106 ? 44.815 100.261 29.234 1.00 41.98 105 THR A C 1
ATOM 891 O O .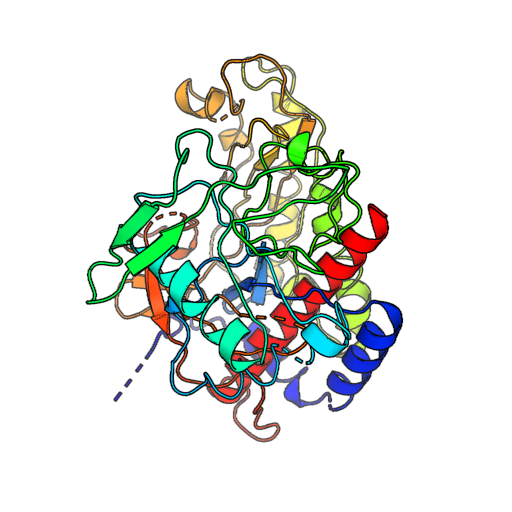 THR A 1 106 ? 45.559 101.117 28.746 1.00 42.89 105 THR A O 1
ATOM 895 N N . ARG A 1 107 ? 45.288 99.225 29.932 1.00 41.45 106 ARG A N 1
ATOM 896 C CA . ARG A 1 107 ? 46.721 99.077 30.238 1.00 41.09 106 ARG A CA 1
ATOM 897 C C . ARG A 1 107 ? 47.404 97.906 29.547 1.00 39.26 106 ARG A C 1
ATOM 898 O O . ARG A 1 107 ? 48.628 97.795 29.627 1.00 39.95 106 ARG A O 1
ATOM 906 N N . ASN A 1 108 ? 46.652 97.022 28.898 1.00 36.63 107 ASN A N 1
ATOM 907 C CA . ASN A 1 108 ? 47.273 95.951 28.120 1.00 34.76 107 ASN A CA 1
ATOM 908 C C . ASN A 1 108 ? 47.641 96.479 26.715 1.00 33.22 107 ASN A C 1
ATOM 909 O O . ASN A 1 108 ? 46.755 96.712 25.873 1.00 31.24 107 ASN A O 1
ATOM 914 N N . THR A 1 109 ? 48.941 96.641 26.473 1.00 30.93 108 THR A N 1
ATOM 915 C CA . THR A 1 109 ? 49.463 97.207 25.218 1.00 30.12 108 THR A CA 1
ATOM 916 C C . THR A 1 109 ? 49.074 96.347 24.017 1.00 28.61 108 THR A C 1
ATOM 917 O O . THR A 1 109 ? 48.730 96.890 22.960 1.00 26.74 108 THR A O 1
ATOM 921 N N . PHE A 1 110 ? 49.111 95.019 24.195 1.00 26.74 109 PHE A N 1
ATOM 922 C CA . PHE A 1 110 ? 48.731 94.110 23.132 1.00 25.52 109 PHE A CA 1
ATOM 923 C C . PHE A 1 110 ? 47.250 94.213 22.782 1.00 22.83 109 PHE A C 1
ATOM 924 O O . PHE A 1 110 ? 46.908 94.150 21.600 1.00 21.08 109 PHE A O 1
ATOM 932 N N . TYR A 1 111 ? 46.389 94.340 23.801 1.00 20.49 110 TYR A N 1
ATOM 933 C CA . TYR A 1 111 ? 44.965 94.541 23.570 1.00 19.08 110 TYR A CA 1
ATOM 934 C C . TYR A 1 111 ? 44.724 95.875 22.805 1.00 17.79 110 TYR A C 1
ATOM 935 O O . TYR A 1 111 ? 43.950 95.915 21.859 1.00 15.71 110 TYR A O 1
ATOM 944 N N . LEU A 1 112 ? 45.414 96.942 23.188 1.00 17.26 111 LEU A N 1
ATOM 945 C CA . LEU A 1 112 ? 45.305 98.214 22.456 1.00 17.32 111 LEU A CA 1
ATOM 946 C C . LEU A 1 112 ? 45.806 98.084 21.009 1.00 16.23 111 LEU A C 1
ATOM 947 O O . LEU A 1 112 ? 45.225 98.663 20.096 1.00 15.17 111 LEU A O 1
ATOM 952 N N . ARG A 1 113 ? 46.863 97.324 20.788 1.00 15.48 112 ARG A N 1
ATOM 953 C CA . ARG A 1 113 ? 47.292 97.035 19.416 1.00 15.55 112 ARG A CA 1
ATOM 954 C C . ARG A 1 113 ? 46.254 96.265 18.614 1.00 14.60 112 ARG A C 1
ATOM 955 O O . ARG A 1 113 ? 46.076 96.534 17.410 1.00 14.25 112 ARG A O 1
ATOM 963 N N . ASN A 1 114 ? 45.573 95.324 19.268 1.00 13.42 113 ASN A N 1
ATOM 964 C CA . ASN A 1 114 ? 44.427 94.660 18.640 1.00 13.25 113 ASN A CA 1
ATOM 965 C C . ASN A 1 114 ? 43.352 95.660 18.219 1.00 13.20 113 ASN A C 1
ATOM 966 O O . ASN A 1 114 ? 42.829 95.601 17.107 1.00 12.89 113 ASN A O 1
ATOM 971 N N . VAL A 1 115 ? 42.997 96.563 19.121 1.00 13.24 114 VAL A N 1
ATOM 972 C CA . VAL A 1 115 ? 42.007 97.586 18.789 1.00 13.43 114 VAL A CA 1
ATOM 973 C C . VAL A 1 115 ? 42.387 98.405 17.585 1.00 12.29 114 VAL A C 1
ATOM 974 O O . VAL A 1 115 ? 41.544 98.592 16.691 1.00 13.25 114 VAL A O 1
ATOM 978 N N . HIS A 1 116 ? 43.626 98.857 17.528 1.00 13.23 115 HIS A N 1
ATOM 979 C CA . HIS A 1 116 ? 44.124 99.591 16.367 1.00 14.36 115 HIS A CA 1
ATOM 980 C C . HIS A 1 116 ? 44.039 98.781 15.061 1.00 14.01 115 HIS A C 1
ATOM 981 O O . HIS A 1 116 ? 43.563 99.291 14.041 1.00 13.29 115 HIS A O 1
ATOM 988 N N . ALA A 1 117 ? 44.483 97.525 15.114 1.00 13.30 116 ALA A N 1
ATOM 989 C CA . ALA A 1 117 ? 44.466 96.618 13.931 1.00 13.34 116 ALA A CA 1
ATOM 990 C C . ALA A 1 117 ? 43.055 96.339 13.446 1.00 12.48 116 ALA A C 1
ATOM 991 O O . ALA A 1 117 ? 42.783 96.369 12.242 1.00 12.05 116 ALA A O 1
ATOM 993 N N . LEU A 1 118 ? 42.142 96.061 14.391 1.00 12.54 117 LEU A N 1
ATOM 994 C CA . LEU A 1 118 ? 40.735 95.853 14.071 1.00 12.32 117 LEU A CA 1
ATOM 995 C C . LEU A 1 118 ? 40.071 97.096 13.458 1.00 12.00 117 LEU A C 1
ATOM 996 O O . LEU A 1 118 ? 39.367 97.024 12.432 1.00 11.96 117 LEU A O 1
ATOM 1001 N N . THR A 1 119 ? 40.325 98.255 14.056 1.00 12.33 118 THR A N 1
ATOM 1002 C CA A THR A 1 119 ? 39.793 99.519 13.569 0.70 11.78 118 THR A CA 1
ATOM 1003 C CA B THR A 1 119 ? 39.718 99.480 13.529 0.30 12.13 118 THR A CA 1
ATOM 1004 C C . THR A 1 119 ? 40.267 99.792 12.132 1.00 12.09 118 THR A C 1
ATOM 1005 O O . THR A 1 119 ? 39.494 100.244 11.264 1.00 11.89 118 THR A O 1
ATOM 1012 N N . HIS A 1 120 ? 41.531 99.470 11.878 1.00 11.60 119 HIS A N 1
ATOM 1013 C CA . HIS A 1 120 ? 42.132 99.663 10.560 1.00 11.93 119 HIS A CA 1
ATOM 1014 C C . HIS A 1 120 ? 41.425 98.807 9.502 1.00 12.01 119 HIS A C 1
ATOM 1015 O O . HIS A 1 120 ? 41.056 99.303 8.416 1.00 10.49 119 HIS A O 1
ATOM 1022 N N . ILE A 1 121 ? 41.197 97.544 9.824 1.00 11.09 120 ILE A N 1
ATOM 1023 C CA . ILE A 1 121 ? 40.439 96.661 8.897 1.00 10.31 120 ILE A CA 1
ATOM 1024 C C . ILE A 1 121 ? 39.064 97.213 8.582 1.00 11.38 120 ILE A C 1
ATOM 1025 O O . ILE A 1 121 ? 38.635 97.252 7.426 1.00 11.74 120 ILE A O 1
ATOM 1030 N N . LEU A 1 122 ? 38.344 97.653 9.616 1.00 12.01 121 LEU A N 1
ATOM 1031 C CA . LEU A 1 122 ? 36.976 98.126 9.462 1.00 11.68 121 LEU A CA 1
ATOM 1032 C C . LEU A 1 122 ? 36.920 99.440 8.650 1.00 12.08 121 LEU A C 1
ATOM 1033 O O . LEU A 1 122 ? 36.001 99.624 7.865 1.00 11.47 121 LEU A O 1
ATOM 1038 N N . ARG A 1 123 ? 37.904 100.323 8.830 1.00 10.92 122 ARG A N 1
ATOM 1039 C CA . ARG A 1 123 ? 38.008 101.550 8.040 1.00 11.72 122 ARG A CA 1
ATOM 1040 C C . ARG A 1 123 ? 38.316 101.235 6.569 1.00 11.99 122 ARG A C 1
ATOM 1041 O O . ARG A 1 123 ? 37.762 101.879 5.650 1.00 12.82 122 ARG A O 1
ATOM 1049 N N . GLN A 1 124 ? 39.241 100.314 6.355 1.00 12.54 123 GLN A N 1
ATOM 1050 C CA . GLN A 1 124 ? 39.551 99.851 4.978 1.00 13.03 123 GLN A CA 1
ATOM 1051 C C . GLN A 1 124 ? 38.346 99.182 4.298 1.00 13.05 123 GLN A C 1
ATOM 1052 O O . GLN A 1 124 ? 38.224 99.228 3.079 1.00 12.58 123 GLN A O 1
ATOM 1058 N N . ALA A 1 125 ? 37.432 98.641 5.096 1.00 12.79 124 ALA A N 1
ATOM 1059 C CA . ALA A 1 125 ? 36.174 98.114 4.587 1.00 13.67 124 ALA A CA 1
ATOM 1060 C C . ALA A 1 125 ? 35.174 99.203 4.264 1.00 13.37 124 ALA A C 1
ATOM 1061 O O . ALA A 1 125 ? 34.099 98.920 3.753 1.00 15.09 124 ALA A O 1
ATOM 1063 N N . GLY A 1 126 ? 35.539 100.449 4.515 1.00 13.09 125 GLY A N 1
ATOM 1064 C CA . GLY A 1 126 ? 34.732 101.589 4.117 1.00 14.12 125 GLY A CA 1
ATOM 1065 C C . GLY A 1 126 ? 33.768 102.127 5.171 1.00 14.31 125 GLY A C 1
ATOM 1066 O O . GLY A 1 126 ? 32.813 102.796 4.833 1.00 15.19 125 GLY A O 1
ATOM 1067 N N . LEU A 1 127 ? 33.997 101.771 6.424 1.00 14.51 126 LEU A N 1
ATOM 1068 C CA . LEU A 1 127 ? 33.201 102.314 7.524 1.00 14.46 126 LEU A CA 1
ATOM 1069 C C . LEU A 1 127 ? 33.920 103.482 8.213 1.00 14.70 126 LEU A C 1
ATOM 1070 O O . LEU A 1 127 ? 35.143 103.521 8.289 1.00 14.71 126 LEU A O 1
ATOM 1075 N N . GLU A 1 128 ? 33.139 104.456 8.692 1.00 15.16 127 GLU A N 1
ATOM 1076 C CA . GLU A 1 128 ? 33.646 105.460 9.624 1.00 15.37 127 GLU A CA 1
ATOM 1077 C C . GLU A 1 128 ? 33.525 104.821 10.996 1.00 14.90 127 GLU A C 1
ATOM 1078 O O . GLU A 1 128 ? 32.423 104.429 11.394 1.00 16.46 127 GLU A O 1
ATOM 1084 N N . VAL A 1 129 ? 34.639 104.682 11.717 1.00 14.23 128 VAL A N 1
ATOM 1085 C CA . VAL A 1 129 ? 34.662 103.877 12.963 1.00 13.75 128 VAL A CA 1
ATOM 1086 C C . VAL A 1 129 ? 35.179 104.767 14.084 1.00 13.42 128 VAL A C 1
ATOM 1087 O O . VAL A 1 129 ? 36.141 105.499 13.878 1.00 12.35 128 VAL A O 1
ATOM 1091 N N . ARG A 1 130 ? 34.538 104.710 15.252 1.00 13.12 129 ARG A N 1
ATOM 1092 C CA . ARG A 1 130 ? 35.016 105.374 16.463 1.00 12.85 129 ARG A CA 1
ATOM 1093 C C . ARG A 1 130 ? 34.929 104.364 17.598 1.00 13.42 129 ARG A C 1
ATOM 1094 O O . ARG A 1 130 ? 34.104 103.435 17.558 1.00 11.86 129 ARG A O 1
ATOM 1102 N N . ILE A 1 131 ? 35.761 104.569 18.617 1.00 13.45 130 ILE A N 1
ATOM 1103 C CA A ILE A 1 131 ? 35.878 103.643 19.718 0.50 13.88 130 ILE A CA 1
ATOM 1104 C CA B ILE A 1 131 ? 35.894 103.645 19.717 0.50 13.89 130 ILE A CA 1
ATOM 1105 C C . ILE A 1 131 ? 35.158 104.208 20.942 1.00 14.42 130 ILE A C 1
ATOM 1106 O O . ILE A 1 131 ? 35.556 105.233 21.495 1.00 13.87 130 ILE A O 1
ATOM 1115 N N . GLY A 1 132 ? 34.088 103.531 21.343 1.00 13.60 131 GLY A N 1
ATOM 1116 C CA . GLY A 1 132 ? 33.264 103.956 22.478 1.00 14.15 131 GLY A CA 1
ATOM 1117 C C . GLY A 1 132 ? 33.500 103.068 23.681 1.00 14.48 131 GLY A C 1
ATOM 1118 O O . GLY A 1 132 ? 33.142 101.888 23.688 1.00 13.65 131 GLY A O 1
ATOM 1119 N N . SER A 1 133 ? 34.108 103.640 24.705 1.00 14.30 132 SER A N 1
ATOM 1120 C CA . SER A 1 133 ? 34.342 102.944 25.951 1.00 14.65 132 SER A CA 1
ATOM 1121 C C . SER A 1 133 ? 33.113 102.896 26.860 1.00 15.25 132 SER A C 1
ATOM 1122 O O . SER A 1 133 ? 32.435 103.906 27.026 1.00 15.59 132 SER A O 1
ATOM 1125 N N . ILE A 1 134 ? 32.897 101.757 27.509 1.00 16.13 133 ILE A N 1
ATOM 1126 C CA . ILE A 1 134 ? 31.941 101.648 28.605 1.00 17.04 133 ILE A CA 1
ATOM 1127 C C . ILE A 1 134 ? 32.673 101.451 29.930 1.00 18.09 133 ILE A C 1
ATOM 1128 O O . ILE A 1 134 ? 32.075 101.017 30.914 1.00 17.89 133 ILE A O 1
ATOM 1133 N N . ALA A 1 135 ? 33.968 101.765 29.965 1.00 18.12 134 ALA A N 1
ATOM 1134 C CA . ALA A 1 135 ? 34.751 101.643 31.183 1.00 18.41 134 ALA A CA 1
ATOM 1135 C C . ALA A 1 135 ? 34.445 102.880 32.037 1.00 20.32 134 ALA A C 1
ATOM 1136 O O . ALA A 1 135 ? 34.528 104.016 31.569 1.00 19.14 134 ALA A O 1
ATOM 1138 N N . PRO A 1 136 ? 34.061 102.658 33.298 1.00 23.06 135 PRO A N 1
ATOM 1139 C CA . PRO A 1 136 ? 33.591 103.774 34.143 1.00 24.41 135 PRO A CA 1
ATOM 1140 C C . PRO A 1 136 ? 34.668 104.843 34.432 1.00 24.54 135 PRO A C 1
ATOM 1141 O O . PRO A 1 136 ? 34.336 105.991 34.671 1.00 25.13 135 PRO A O 1
ATOM 1145 N N . GLU A 1 137 ? 35.929 104.450 34.380 1.00 24.75 136 GLU A N 1
ATOM 1146 C CA . GLU A 1 137 ? 37.057 105.366 34.520 1.00 26.33 136 GLU A CA 1
ATOM 1147 C C . GLU A 1 137 ? 37.386 106.226 33.283 1.00 24.72 136 GLU A C 1
ATOM 1148 O O . GLU A 1 137 ? 38.156 107.165 33.375 1.00 24.80 136 GLU A O 1
ATOM 1154 N N . ILE A 1 138 ? 36.798 105.937 32.135 1.00 23.42 137 ILE A N 1
ATOM 1155 C CA . ILE A 1 138 ? 36.961 106.812 30.967 1.00 21.55 137 ILE A CA 1
ATOM 1156 C C . ILE A 1 138 ? 35.811 107.804 31.009 1.00 20.86 137 ILE A C 1
ATOM 1157 O O . ILE A 1 138 ? 34.678 107.461 30.735 1.00 20.44 137 ILE A O 1
ATOM 1162 N N . THR A 1 139 ? 36.113 109.048 31.358 1.00 20.92 138 THR A N 1
ATOM 1163 C CA . THR A 1 139 ? 35.097 110.073 31.503 1.00 21.68 138 THR A CA 1
ATOM 1164 C C . THR A 1 139 ? 35.272 111.223 30.498 1.00 21.20 138 THR A C 1
ATOM 1165 O O . THR A 1 139 ? 34.468 112.138 30.451 1.00 21.60 138 THR A O 1
ATOM 1169 N N . ALA A 1 140 ? 36.304 111.148 29.659 1.00 19.86 139 ALA A N 1
ATOM 1170 C CA . ALA A 1 140 ? 36.533 112.139 28.615 1.00 18.96 139 ALA A CA 1
ATOM 1171 C C . ALA A 1 140 ? 37.359 111.475 27.506 1.00 18.40 139 ALA A C 1
ATOM 1172 O O . ALA A 1 140 ? 37.930 110.410 27.726 1.00 17.45 139 ALA A O 1
ATOM 1174 N N . PRO A 1 141 ? 37.412 112.080 26.317 1.00 18.66 140 PRO A N 1
ATOM 1175 C CA . PRO A 1 141 ? 38.287 111.535 25.266 1.00 18.35 140 PRO A CA 1
ATOM 1176 C C . PRO A 1 141 ? 39.696 111.313 25.787 1.00 18.54 140 PRO A C 1
ATOM 1177 O O . PRO A 1 141 ? 40.285 112.223 26.406 1.00 17.55 140 PRO A O 1
ATOM 1181 N N . THR A 1 142 ? 40.219 110.111 25.579 1.00 17.20 141 THR A N 1
ATOM 1182 C CA . THR A 1 142 ? 41.456 109.681 26.197 1.00 18.32 141 THR A CA 1
ATOM 1183 C C . THR A 1 142 ? 42.318 108.989 25.139 1.00 19.27 141 THR A C 1
ATOM 1184 O O . THR A 1 142 ? 41.880 108.018 24.499 1.00 16.96 141 THR A O 1
ATOM 1188 N N . PHE A 1 143 ? 43.517 109.513 24.936 1.00 19.88 142 PHE A N 1
ATOM 1189 C CA . PHE A 1 143 ? 44.460 108.945 23.950 1.00 21.76 142 PHE A CA 1
ATOM 1190 C C . PHE A 1 143 ? 45.367 107.987 24.680 1.00 22.94 142 PHE A C 1
ATOM 1191 O O . PHE A 1 143 ? 45.980 108.372 25.702 1.00 22.87 142 PHE A O 1
ATOM 1199 N N . LEU A 1 144 ? 45.432 106.749 24.199 1.00 23.47 143 LEU A N 1
ATOM 1200 C CA . LEU A 1 144 ? 46.280 105.712 24.792 1.00 24.97 143 LEU A CA 1
ATOM 1201 C C . LEU A 1 144 ? 47.341 105.231 23.791 1.00 26.60 143 LEU A C 1
ATOM 1202 O O . LEU A 1 144 ? 47.032 104.848 22.677 1.00 25.52 143 LEU A O 1
ATOM 1207 N N . GLU A 1 145 ? 48.594 105.241 24.221 1.00 28.56 144 GLU A N 1
ATOM 1208 C CA . GLU A 1 145 ? 49.719 104.891 23.362 1.00 31.06 144 GLU A CA 1
ATOM 1209 C C . GLU A 1 145 ? 49.813 103.393 23.167 1.00 30.73 144 GLU A C 1
ATOM 1210 O O . GLU A 1 145 ? 49.687 102.648 24.131 1.00 30.17 144 GLU A O 1
ATOM 1216 N N . THR A 1 146 ? 50.045 102.948 21.940 1.00 31.27 145 THR A N 1
ATOM 1217 C CA . THR A 1 146 ? 50.304 101.527 21.708 1.00 32.88 145 THR A CA 1
ATOM 1218 C C . THR A 1 146 ? 51.826 101.196 21.786 1.00 34.48 145 THR A C 1
ATOM 1219 O O . THR A 1 146 ? 52.221 100.050 21.597 1.00 34.74 145 THR A O 1
ATOM 1223 N N . HIS A 1 147 ? 52.663 102.194 22.073 1.00 36.08 146 HIS A N 1
ATOM 1224 C CA . HIS A 1 147 ? 54.123 102.002 22.227 1.00 37.97 146 HIS A CA 1
ATOM 1225 C C . HIS A 1 147 ? 54.795 101.452 20.970 1.00 39.18 146 HIS A C 1
ATOM 1226 O O . HIS A 1 147 ? 55.699 100.614 21.036 1.00 39.44 146 HIS A O 1
ATOM 1233 N N . ASP A 1 148 ? 54.332 101.956 19.833 1.00 40.11 147 ASP A N 1
ATOM 1234 C CA . ASP A 1 148 ? 54.805 101.561 18.535 1.00 40.66 147 ASP A CA 1
ATOM 1235 C C . ASP A 1 148 ? 54.623 102.734 17.580 1.00 40.99 147 ASP A C 1
ATOM 1236 O O . ASP A 1 148 ? 54.432 102.538 16.392 1.00 41.77 147 ASP A O 1
ATOM 1241 N N . GLY A 1 149 ? 54.677 103.952 18.104 1.00 41.40 148 GLY A N 1
ATOM 1242 C CA . GLY A 1 149 ? 54.474 105.155 17.295 1.00 41.79 148 GLY A CA 1
ATOM 1243 C C . GLY A 1 149 ? 53.020 105.568 17.040 1.00 41.66 148 GLY A C 1
ATOM 1244 O O . GLY A 1 149 ? 52.789 106.580 16.364 1.00 42.96 148 GLY A O 1
ATOM 1245 N N . HIS A 1 150 ? 52.053 104.815 17.575 1.00 40.17 149 HIS A N 1
ATOM 1246 C CA . HIS A 1 150 ? 50.621 105.088 17.367 1.00 38.97 149 HIS A CA 1
ATOM 1247 C C . HIS A 1 150 ? 49.873 105.248 18.686 1.00 36.20 149 HIS A C 1
ATOM 1248 O O . HIS A 1 150 ? 50.404 104.988 19.769 1.00 34.88 149 HIS A O 1
ATOM 1255 N N . SER A 1 151 ? 48.624 105.673 18.569 1.00 32.91 150 SER A N 1
ATOM 1256 C CA . SER A 1 151 ? 47.736 105.689 19.707 1.00 31.37 150 SER A CA 1
ATOM 1257 C C . SER A 1 151 ? 46.302 105.459 19.251 1.00 28.47 150 SER A C 1
ATOM 1258 O O . SER A 1 151 ? 45.992 105.571 18.070 1.00 27.02 150 SER A O 1
ATOM 1261 N N . ILE A 1 152 ? 45.452 105.064 20.178 1.00 25.95 151 ILE A N 1
ATOM 1262 C CA . ILE A 1 152 ? 44.052 104.970 19.884 1.00 24.64 151 ILE A CA 1
ATOM 1263 C C . ILE A 1 152 ? 43.329 105.998 20.779 1.00 22.12 151 ILE A C 1
ATOM 1264 O O . ILE A 1 152 ? 43.826 106.388 21.852 1.00 21.53 151 ILE A O 1
ATOM 1269 N N . LEU A 1 153 ? 42.188 106.454 20.306 1.00 18.86 152 LEU A N 1
ATOM 1270 C CA . LEU A 1 153 ? 41.376 107.446 21.012 1.00 17.81 152 LEU A CA 1
ATOM 1271 C C . LEU A 1 153 ? 40.143 106.721 21.551 1.00 17.31 152 LEU A C 1
ATOM 1272 O O . LEU A 1 153 ? 39.356 106.193 20.751 1.00 17.67 152 LEU A O 1
ATOM 1277 N N . LEU A 1 154 ? 39.986 106.708 22.870 1.00 16.87 153 LEU A N 1
ATOM 1278 C CA . LEU A 1 154 ? 38.806 106.151 23.543 1.00 17.33 153 LEU A CA 1
ATOM 1279 C C . LEU A 1 154 ? 37.931 107.283 23.976 1.00 16.98 153 LEU A C 1
ATOM 1280 O O . LEU A 1 154 ? 38.424 108.266 24.572 1.00 17.07 153 LEU A O 1
ATOM 1285 N N . GLU A 1 155 ? 36.640 107.172 23.676 1.00 16.27 154 GLU A N 1
ATOM 1286 C CA . GLU A 1 155 ? 35.665 108.187 24.030 1.00 15.84 154 GLU A CA 1
ATOM 1287 C C . GLU A 1 155 ? 34.556 107.531 24.873 1.00 16.00 154 GLU A C 1
ATOM 1288 O O . GLU A 1 155 ? 34.088 106.428 24.529 1.00 15.01 154 GLU A O 1
ATOM 1294 N N . PRO A 1 156 ? 34.125 108.191 25.960 1.00 15.96 155 PRO A N 1
ATOM 1295 C CA . PRO A 1 156 ? 33.044 107.583 26.741 1.00 15.83 155 PRO A CA 1
ATOM 1296 C C . PRO A 1 156 ? 31.703 107.506 25.974 1.00 14.33 155 PRO A C 1
ATOM 1297 O O . PRO A 1 156 ? 31.282 108.482 25.413 1.00 14.11 155 PRO A O 1
ATOM 1301 N N . VAL A 1 157 ? 31.041 106.363 25.972 1.00 15.08 156 VAL A N 1
ATOM 1302 C CA A VAL A 1 157 ? 29.731 106.224 25.355 0.50 14.80 156 VAL A CA 1
ATOM 1303 C CA B VAL A 1 157 ? 29.735 106.268 25.319 0.50 14.50 156 VAL A CA 1
ATOM 1304 C C . VAL A 1 157 ? 28.745 107.148 26.101 1.00 14.89 156 VAL A C 1
ATOM 1305 O O . VAL A 1 157 ? 28.826 107.267 27.308 1.00 13.93 156 VAL A O 1
ATOM 1312 N N . ARG A 1 158 ? 27.877 107.824 25.373 1.00 15.28 157 ARG A N 1
ATOM 1313 C CA . ARG A 1 158 ? 26.790 108.623 25.943 1.00 16.84 157 ARG A CA 1
ATOM 1314 C C . ARG A 1 158 ? 25.491 108.029 25.453 1.00 16.75 157 ARG A C 1
ATOM 1315 O O . ARG A 1 158 ? 25.323 107.840 24.225 1.00 19.32 157 ARG A O 1
ATOM 1323 N N . ARG A 1 159 ? 24.556 107.727 26.357 1.00 13.67 158 ARG A N 1
ATOM 1324 C CA . ARG A 1 159 ? 23.243 107.274 25.913 1.00 12.14 158 ARG A CA 1
ATOM 1325 C C . ARG A 1 159 ? 22.252 108.413 25.937 1.00 13.53 158 ARG A C 1
ATOM 1326 O O . ARG A 1 159 ? 22.026 109.017 27.006 1.00 12.73 158 ARG A O 1
ATOM 1334 N N . LYS A 1 160 ? 21.595 108.613 24.792 1.00 14.79 159 LYS A N 1
ATOM 1335 C CA A LYS A 1 160 ? 20.542 109.611 24.608 0.60 16.48 159 LYS A CA 1
ATOM 1336 C CA B LYS A 1 160 ? 20.525 109.592 24.650 0.40 16.00 159 LYS A CA 1
ATOM 1337 C C . LYS A 1 160 ? 19.344 108.943 23.928 1.00 15.44 159 LYS A C 1
ATOM 1338 O O . LYS A 1 160 ? 19.495 108.411 22.838 1.00 13.73 159 LYS A O 1
ATOM 1349 N N . ALA A 1 161 ? 18.165 108.931 24.545 1.00 15.05 160 ALA A N 1
ATOM 1350 C CA . ALA A 1 161 ? 16.942 108.412 23.837 1.00 16.58 160 ALA A CA 1
ATOM 1351 C C . ALA A 1 161 ? 17.100 107.060 23.104 1.00 17.91 160 ALA A C 1
ATOM 1352 O O . ALA A 1 161 ? 16.815 106.922 21.881 1.00 22.07 160 ALA A O 1
ATOM 1354 N N . ASN A 1 162 ? 17.551 106.073 23.815 1.00 15.97 161 ASN A N 1
ATOM 1355 C CA . ASN A 1 162 ? 17.706 104.735 23.231 1.00 15.37 161 ASN A CA 1
ATOM 1356 C C . ASN A 1 162 ? 18.763 104.572 22.122 1.00 15.09 161 ASN A C 1
ATOM 1357 O O . ASN A 1 162 ? 18.748 103.583 21.404 1.00 13.84 161 ASN A O 1
ATOM 1362 N N . ARG A 1 163 ? 19.718 105.487 22.076 1.00 14.97 162 ARG A N 1
ATOM 1363 C CA . ARG A 1 163 ? 20.852 105.356 21.172 1.00 14.91 162 ARG A CA 1
ATOM 1364 C C . ARG A 1 163 ? 22.150 105.665 21.919 1.00 14.59 162 ARG A C 1
ATOM 1365 O O . ARG A 1 163 ? 22.191 106.528 22.817 1.00 13.83 162 ARG A O 1
ATOM 1373 N N . LEU A 1 164 ? 23.224 104.989 21.542 1.00 14.60 163 LEU A N 1
ATOM 1374 C CA . LEU A 1 164 ? 24.554 105.363 22.011 1.00 16.04 163 LEU A CA 1
ATOM 1375 C C . LEU A 1 164 ? 25.187 106.331 21.023 1.00 17.02 163 LEU A C 1
ATOM 1376 O O . LEU A 1 164 ? 25.140 106.088 19.822 1.00 18.22 163 LEU A O 1
ATOM 1381 N N . GLU A 1 165 ? 25.780 107.406 21.535 1.00 17.33 164 GLU A N 1
ATOM 1382 C CA A GLU A 1 165 ? 26.421 108.413 20.707 0.50 18.34 164 GLU A CA 1
ATOM 1383 C CA B GLU A 1 165 ? 26.453 108.392 20.693 0.50 17.86 164 GLU A CA 1
ATOM 1384 C C . GLU A 1 165 ? 27.796 108.815 21.269 1.00 17.78 164 GLU A C 1
ATOM 1385 O O . GLU A 1 165 ? 28.104 108.578 22.470 1.00 17.15 164 GLU A O 1
ATOM 1396 N N . LEU A 1 166 ? 28.605 109.400 20.395 1.00 17.07 165 LEU A N 1
ATOM 1397 C CA . LEU A 1 166 ? 29.850 110.104 20.763 1.00 17.34 165 LEU A CA 1
ATOM 1398 C C . LEU A 1 166 ? 29.725 111.499 20.152 1.00 18.34 165 LEU A C 1
ATOM 1399 O O . LEU A 1 166 ? 28.726 111.800 19.497 1.00 18.30 165 LEU A O 1
ATOM 1404 N N . ASP A 1 167 ? 30.745 112.331 20.343 1.00 20.03 166 ASP A N 1
ATOM 1405 C CA . ASP A 1 167 ? 30.743 113.724 19.846 1.00 21.60 166 ASP A CA 1
ATOM 1406 C C . ASP A 1 167 ? 30.496 113.741 18.355 1.00 21.08 166 ASP A C 1
ATOM 1407 O O . ASP A 1 167 ? 31.290 113.192 17.591 1.00 20.11 166 ASP A O 1
ATOM 1412 N N . ASN A 1 168 ? 29.381 114.328 17.934 1.00 20.85 167 ASN A N 1
ATOM 1413 C CA . ASN A 1 168 ? 29.055 114.396 16.521 1.00 21.51 167 ASN A CA 1
ATOM 1414 C C . ASN A 1 168 ? 29.162 113.030 15.812 1.00 20.89 167 ASN A C 1
ATOM 1415 O O . ASN A 1 168 ? 29.706 112.921 14.703 1.00 21.16 167 ASN A O 1
ATOM 1420 N N . PHE A 1 169 ? 28.649 111.968 16.445 1.00 19.38 168 PHE A N 1
ATOM 1421 C CA . PHE A 1 169 ? 28.798 110.621 15.890 1.00 18.00 168 PHE A CA 1
ATOM 1422 C C . PHE A 1 169 ? 27.654 109.737 16.353 1.00 19.20 168 PHE A C 1
ATOM 1423 O O . PHE A 1 169 ? 27.589 109.340 17.527 1.00 17.60 168 PHE A O 1
ATOM 1431 N N . ASP A 1 170 ? 26.760 109.437 15.435 1.00 19.68 169 ASP A N 1
ATOM 1432 C CA . ASP A 1 170 ? 25.662 108.539 15.759 1.00 21.80 169 ASP A CA 1
ATOM 1433 C C . ASP A 1 170 ? 25.698 107.363 14.822 1.00 21.72 169 ASP A C 1
ATOM 1434 O O . ASP A 1 170 ? 25.396 107.512 13.646 1.00 21.89 169 ASP A O 1
ATOM 1439 N N . SER A 1 171 ? 26.055 106.182 15.338 1.00 21.67 170 SER A N 1
ATOM 1440 C CA . SER A 1 171 ? 26.216 105.046 14.463 1.00 22.50 170 SER A CA 1
ATOM 1441 C C . SER A 1 171 ? 24.960 104.311 14.242 1.00 22.68 170 SER A C 1
ATOM 1442 O O . SER A 1 171 ? 24.008 104.305 15.035 1.00 22.54 170 SER A O 1
ATOM 1445 N N . CYS A 1 172 ? 25.038 103.576 13.164 1.00 22.82 171 CYS A N 1
ATOM 1446 C CA A CYS A 1 172 ? 24.007 102.753 12.663 0.70 22.92 171 CYS A CA 1
ATOM 1447 C CA B CYS A 1 172 ? 23.941 102.708 12.749 0.15 22.70 171 CYS A CA 1
ATOM 1448 C CA C CYS A 1 172 ? 23.920 102.724 12.763 0.15 22.49 171 CYS A CA 1
ATOM 1449 C C . CYS A 1 172 ? 23.960 101.416 13.542 1.00 22.45 171 CYS A C 1
ATOM 1450 O O . CYS A 1 172 ? 22.914 100.910 13.981 1.00 23.40 171 CYS A O 1
ATOM 1457 N N . ALA A 1 173 ? 25.137 100.882 13.803 1.00 20.61 172 ALA A N 1
ATOM 1458 C CA . ALA A 1 173 ? 25.288 99.643 14.519 1.00 19.52 172 ALA A CA 1
ATOM 1459 C C . ALA A 1 173 ? 26.459 99.732 15.483 1.00 16.74 172 ALA A C 1
ATOM 1460 O O . ALA A 1 173 ? 27.283 100.645 15.399 1.00 16.16 172 ALA A O 1
ATOM 1462 N N . ILE A 1 174 ? 26.534 98.755 16.374 1.00 14.99 173 ILE A N 1
ATOM 1463 C CA . ILE A 1 174 ? 27.523 98.714 17.443 1.00 14.37 173 ILE A CA 1
ATOM 1464 C C . ILE A 1 174 ? 28.222 97.363 17.406 1.00 14.39 173 ILE A C 1
ATOM 1465 O O . ILE A 1 174 ? 27.564 96.340 17.558 1.00 15.61 173 ILE A O 1
ATOM 1470 N N . LEU A 1 175 ? 29.535 97.361 17.221 1.00 13.50 174 LEU A N 1
ATOM 1471 C CA . LEU A 1 175 ? 30.318 96.138 17.220 1.00 13.62 174 LEU A CA 1
ATOM 1472 C C . LEU A 1 175 ? 30.963 95.932 18.563 1.00 12.91 174 LEU A C 1
ATOM 1473 O O . LEU A 1 175 ? 31.713 96.780 19.043 1.00 13.94 174 LEU A O 1
ATOM 1478 N N . LEU A 1 176 ? 30.613 94.827 19.209 1.00 12.78 175 LEU A N 1
ATOM 1479 C CA . LEU A 1 176 ? 31.249 94.444 20.454 1.00 12.14 175 LEU A CA 1
ATOM 1480 C C . LEU A 1 176 ? 32.587 93.746 20.246 1.00 12.86 175 LEU A C 1
ATOM 1481 O O . LEU A 1 176 ? 32.659 92.699 19.592 1.00 13.65 175 LEU A O 1
ATOM 1486 N N . ASN A 1 177 ? 33.648 94.301 20.833 1.00 12.38 176 ASN A N 1
ATOM 1487 C CA . ASN A 1 177 ? 34.911 93.583 21.014 1.00 12.25 176 ASN A CA 1
ATOM 1488 C C . ASN A 1 177 ? 35.144 93.336 22.517 1.00 13.98 176 ASN A C 1
ATOM 1489 O O . ASN A 1 177 ? 36.272 93.225 22.979 1.00 15.91 176 ASN A O 1
ATOM 1494 N N . ASN A 1 178 ? 34.033 93.246 23.250 1.00 15.64 177 ASN A N 1
ATOM 1495 C CA . ASN A 1 178 ? 33.970 93.077 24.714 1.00 15.49 177 ASN A CA 1
ATOM 1496 C C . ASN A 1 178 ? 32.947 91.937 24.898 1.00 15.21 177 ASN A C 1
ATOM 1497 O O . ASN A 1 178 ? 31.812 92.046 24.413 1.00 15.03 177 ASN A O 1
ATOM 1502 N N . ASP A 1 179 ? 33.345 90.836 25.517 1.00 15.79 178 ASP A N 1
ATOM 1503 C CA . ASP A 1 179 ? 32.485 89.671 25.548 1.00 16.79 178 ASP A CA 1
ATOM 1504 C C . ASP A 1 179 ? 31.326 89.772 26.562 1.00 16.59 178 ASP A C 1
ATOM 1505 O O . ASP A 1 179 ? 30.453 88.902 26.585 1.00 17.59 178 ASP A O 1
ATOM 1510 N N . LEU A 1 180 ? 31.292 90.828 27.371 1.00 16.66 179 LEU A N 1
ATOM 1511 C CA . LEU A 1 180 ? 30.167 91.069 28.297 1.00 16.08 179 LEU A CA 1
ATOM 1512 C C . LEU A 1 180 ? 29.878 89.826 29.205 1.00 17.26 179 LEU A C 1
ATOM 1513 O O . LEU A 1 180 ? 28.742 89.608 29.660 1.00 16.94 179 LEU A O 1
ATOM 1518 N N . SER A 1 181 ? 30.926 89.072 29.519 1.00 18.13 180 SER A N 1
ATOM 1519 C CA . SER A 1 181 ? 30.779 87.856 30.327 1.00 19.33 180 SER A CA 1
ATOM 1520 C C . SER A 1 181 ? 30.380 88.165 31.783 1.00 19.12 180 SER A C 1
ATOM 1521 O O . SER A 1 181 ? 29.844 87.301 32.489 1.00 18.40 180 SER A O 1
ATOM 1524 N N . GLY A 1 182 ? 30.661 89.395 32.218 1.00 19.24 181 GLY A N 1
ATOM 1525 C CA . GLY A 1 182 ? 30.197 89.914 33.486 1.00 19.68 181 GLY A CA 1
ATOM 1526 C C . GLY A 1 182 ? 28.741 90.365 33.519 1.00 19.62 181 GLY A C 1
ATOM 1527 O O . GLY A 1 182 ? 28.267 90.801 34.570 1.00 20.99 181 GLY A O 1
ATOM 1528 N N . GLY A 1 183 ? 28.026 90.216 32.411 1.00 18.01 182 GLY A N 1
ATOM 1529 C CA . GLY A 1 183 ? 26.641 90.662 32.264 1.00 17.81 182 GLY A CA 1
ATOM 1530 C C . GLY A 1 183 ? 26.521 91.845 31.297 1.00 17.27 182 GLY A C 1
ATOM 1531 O O . GLY A 1 183 ? 27.423 92.700 31.241 1.00 17.72 182 GLY A O 1
ATOM 1532 N N . ILE A 1 184 ? 25.448 91.873 30.508 1.00 16.89 183 ILE A N 1
ATOM 1533 C CA . ILE A 1 184 ? 25.173 93.010 29.645 1.00 16.13 183 ILE A CA 1
ATOM 1534 C C . ILE A 1 184 ? 24.758 94.219 30.507 1.00 15.54 183 ILE A C 1
ATOM 1535 O O . ILE A 1 184 ? 23.747 94.176 31.207 1.00 14.82 183 ILE A O 1
ATOM 1540 N N . PRO A 1 185 ? 25.543 95.305 30.475 1.00 14.54 184 PRO A N 1
ATOM 1541 C CA . PRO A 1 185 ? 25.198 96.487 31.278 1.00 14.18 184 PRO A CA 1
ATOM 1542 C C . PRO A 1 185 ? 23.885 97.061 30.848 1.00 12.96 184 PRO A C 1
ATOM 1543 O O . PRO A 1 185 ? 23.559 97.056 29.659 1.00 13.37 184 PRO A O 1
ATOM 1547 N N . ASP A 1 186 ? 23.143 97.624 31.791 1.00 12.95 185 ASP A N 1
ATOM 1548 C CA . ASP A 1 186 ? 21.858 98.239 31.479 1.00 11.83 185 ASP A CA 1
ATOM 1549 C C . ASP A 1 186 ? 21.928 99.328 30.380 1.00 12.01 185 ASP A C 1
ATOM 1550 O O . ASP A 1 186 ? 21.015 99.425 29.553 1.00 12.20 185 ASP A O 1
ATOM 1555 N N . ILE A 1 187 ? 23.033 100.071 30.319 1.00 11.94 186 ILE A N 1
ATOM 1556 C CA . ILE A 1 187 ? 23.230 101.093 29.287 1.00 11.84 186 ILE A CA 1
ATOM 1557 C C . ILE A 1 187 ? 23.225 100.522 27.849 1.00 12.25 186 ILE A C 1
ATOM 1558 O O . ILE A 1 187 ? 22.926 101.254 26.891 1.00 12.55 186 ILE A O 1
ATOM 1563 N N . LEU A 1 188 ? 23.505 99.237 27.704 1.00 11.98 187 LEU A N 1
ATOM 1564 C CA . LEU A 1 188 ? 23.459 98.579 26.391 1.00 13.32 187 LEU A CA 1
ATOM 1565 C C . LEU A 1 188 ? 22.133 97.859 26.097 1.00 14.30 187 LEU A C 1
ATOM 1566 O O . LEU A 1 188 ? 22.013 97.222 25.031 1.00 15.50 187 LEU A O 1
ATOM 1571 N N . GLN A 1 189 ? 21.151 97.961 27.003 1.00 13.06 188 GLN A N 1
ATOM 1572 C CA . GLN A 1 189 ? 19.874 97.264 26.830 1.00 13.51 188 GLN A CA 1
ATOM 1573 C C . GLN A 1 189 ? 18.765 98.181 26.288 1.00 13.80 188 GLN A C 1
ATOM 1574 O O . GLN A 1 189 ? 18.659 99.356 26.658 1.00 13.60 188 GLN A O 1
ATOM 1580 N N . GLY A 1 190 ? 17.922 97.631 25.422 1.00 14.04 189 GLY A N 1
ATOM 1581 C CA . GLY A 1 190 ? 16.780 98.357 24.874 1.00 14.58 189 GLY A CA 1
ATOM 1582 C C . GLY A 1 190 ? 17.160 99.468 23.915 1.00 15.04 189 GLY A C 1
ATOM 1583 O O . GLY A 1 190 ? 16.458 100.485 23.826 1.00 14.88 189 GLY A O 1
ATOM 1584 N N . LEU A 1 191 ? 18.281 99.307 23.200 1.00 15.35 190 LEU A N 1
ATOM 1585 C CA . LEU A 1 191 ? 18.739 100.305 22.244 1.00 14.45 190 LEU A CA 1
ATOM 1586 C C . LEU A 1 191 ? 18.064 100.135 20.882 1.00 17.05 190 LEU A C 1
ATOM 1587 O O . LEU A 1 191 ? 17.673 99.011 20.498 1.00 16.88 190 LEU A O 1
ATOM 1592 N N . GLU A 1 192 ? 17.970 101.243 20.141 1.00 17.68 191 GLU A N 1
ATOM 1593 C CA . GLU A 1 192 ? 17.527 101.220 18.735 1.00 19.08 191 GLU A CA 1
ATOM 1594 C C . GLU A 1 192 ? 18.579 100.638 17.766 1.00 20.61 191 GLU A C 1
ATOM 1595 O O . GLU A 1 192 ? 18.213 100.082 16.735 1.00 20.80 191 GLU A O 1
ATOM 1601 N N . GLN A 1 193 ? 19.851 100.796 18.089 1.00 20.19 192 GLN A N 1
ATOM 1602 C CA . GLN A 1 193 ? 20.953 100.309 17.260 1.00 20.56 192 GLN A CA 1
ATOM 1603 C C . GLN A 1 193 ? 21.183 98.821 17.492 1.00 21.35 192 GLN A C 1
ATOM 1604 O O . GLN A 1 193 ? 21.101 98.340 18.624 1.00 22.76 192 GLN A O 1
ATOM 1610 N N . SER A 1 194 ? 21.488 98.076 16.439 1.00 20.27 193 SER A N 1
ATOM 1611 C CA . SER A 1 194 ? 21.803 96.663 16.610 1.00 20.57 193 SER A CA 1
ATOM 1612 C C . SER A 1 194 ? 23.161 96.433 17.205 1.00 18.70 193 SER A C 1
ATOM 1613 O O . SER A 1 194 ? 24.132 97.124 16.836 1.00 18.12 193 SER A O 1
ATOM 1616 N N . LEU A 1 195 ? 23.231 95.497 18.147 1.00 17.05 194 LEU A N 1
ATOM 1617 C CA . LEU A 1 195 ? 24.493 95.025 18.638 1.00 16.47 194 LEU A CA 1
ATOM 1618 C C . LEU A 1 195 ? 24.988 93.873 17.740 1.00 16.09 194 LEU A C 1
ATOM 1619 O O . LEU A 1 195 ? 24.169 93.081 17.230 1.00 14.27 194 LEU A O 1
ATOM 1624 N N . ILE A 1 196 ? 26.305 93.810 17.564 1.00 14.54 195 ILE A N 1
ATOM 1625 C CA . ILE A 1 196 ? 26.963 92.762 16.792 1.00 15.16 195 ILE A CA 1
ATOM 1626 C C . ILE A 1 196 ? 28.038 92.128 17.664 1.00 15.54 195 ILE A C 1
ATOM 1627 O O . ILE A 1 196 ? 28.992 92.789 18.056 1.00 16.45 195 ILE A O 1
ATOM 1632 N N . PRO A 1 197 ? 27.891 90.851 18.020 1.00 17.03 196 PRO A N 1
ATOM 1633 C CA . PRO A 1 197 ? 26.761 89.960 17.812 1.00 18.45 196 PRO A CA 1
ATOM 1634 C C . PRO A 1 197 ? 25.531 90.451 18.591 1.00 18.78 196 PRO A C 1
ATOM 1635 O O . PRO A 1 197 ? 25.682 91.213 19.541 1.00 17.19 196 PRO A O 1
ATOM 1639 N N . PRO A 1 198 ? 24.315 90.013 18.197 1.00 20.88 197 PRO A N 1
ATOM 1640 C CA . PRO A 1 198 ? 23.165 90.604 18.842 1.00 21.60 197 PRO A CA 1
ATOM 1641 C C . PRO A 1 198 ? 22.821 89.925 20.174 1.00 23.46 197 PRO A C 1
ATOM 1642 O O . PRO A 1 198 ? 21.903 89.111 20.227 1.00 24.41 197 PRO A O 1
ATOM 1646 N N . LEU A 1 199 ? 23.502 90.321 21.241 1.00 23.98 198 LEU A N 1
ATOM 1647 C CA . LEU A 1 199 ? 23.283 89.728 22.549 1.00 24.67 198 LEU A CA 1
ATOM 1648 C C . LEU A 1 199 ? 22.107 90.426 23.246 1.00 26.29 198 LEU A C 1
ATOM 1649 O O . LEU A 1 199 ? 21.888 91.638 23.081 1.00 26.04 198 LEU A O 1
ATOM 1654 N N . HIS A 1 200 ? 21.406 89.645 24.061 1.00 27.72 199 HIS A N 1
ATOM 1655 C CA . HIS A 1 200 ? 20.294 90.099 24.919 1.00 28.89 199 HIS A CA 1
ATOM 1656 C C . HIS A 1 200 ? 20.531 89.695 26.380 1.00 27.76 199 HIS A C 1
ATOM 1657 O O . HIS A 1 200 ? 21.199 88.676 26.626 1.00 25.90 199 HIS A O 1
ATOM 1664 N N . ALA A 1 201 ? 19.965 90.484 27.313 1.00 26.62 200 ALA A N 1
ATOM 1665 C CA . ALA A 1 201 ? 20.018 90.199 28.761 1.00 26.26 200 ALA A CA 1
ATOM 1666 C C . ALA A 1 201 ? 19.754 88.696 28.952 1.00 24.57 200 ALA A C 1
ATOM 1667 O O . ALA A 1 201 ? 18.827 88.162 28.376 1.00 24.81 200 ALA A O 1
ATOM 1669 N N . GLY A 1 202 ? 20.572 88.033 29.747 1.00 23.39 201 GLY A N 1
ATOM 1670 C CA . GLY A 1 202 ? 20.452 86.585 29.936 1.00 22.32 201 GLY A CA 1
ATOM 1671 C C . GLY A 1 202 ? 21.684 85.904 29.340 1.00 21.32 201 GLY A C 1
ATOM 1672 O O . GLY A 1 202 ? 22.058 84.812 29.753 1.00 19.63 201 GLY A O 1
ATOM 1673 N N . TRP A 1 203 ? 22.287 86.573 28.348 1.00 20.30 202 TRP A N 1
ATOM 1674 C CA . TRP A 1 203 ? 23.485 86.073 27.667 1.00 19.87 202 TRP A CA 1
ATOM 1675 C C . TRP A 1 203 ? 24.492 85.493 28.644 1.00 18.29 202 TRP A C 1
ATOM 1676 O O . TRP A 1 203 ? 24.942 84.358 28.488 1.00 17.35 202 TRP A O 1
ATOM 1687 N N . ALA A 1 204 ? 24.826 86.269 29.668 1.00 17.51 203 ALA A N 1
ATOM 1688 C CA . ALA A 1 204 ? 25.963 85.939 30.539 1.00 17.34 203 ALA A CA 1
ATOM 1689 C C . ALA A 1 204 ? 25.674 84.786 31.516 1.00 16.95 203 ALA A C 1
ATOM 1690 O O . ALA A 1 204 ? 26.605 84.240 32.109 1.00 15.89 203 ALA A O 1
ATOM 1692 N N . THR A 1 205 ? 24.402 84.450 31.686 1.00 16.65 204 THR A N 1
ATOM 1693 C CA . THR A 1 205 ? 24.010 83.348 32.564 1.00 17.55 204 THR A CA 1
ATOM 1694 C C . THR A 1 205 ? 23.335 82.237 31.748 1.00 17.40 204 THR A C 1
ATOM 1695 O O . THR A 1 205 ? 22.625 81.402 32.295 1.00 17.42 204 THR A O 1
ATOM 1699 N N . ARG A 1 206 ? 23.571 82.218 30.442 1.00 17.08 205 ARG A N 1
ATOM 1700 C CA . ARG A 1 206 ? 23.066 81.133 29.597 1.00 17.53 205 ARG A CA 1
ATOM 1701 C C . ARG A 1 206 ? 23.689 79.775 30.020 1.00 17.37 205 ARG A C 1
ATOM 1702 O O . ARG A 1 206 ? 24.695 79.722 30.745 1.00 16.26 205 ARG A O 1
ATOM 1710 N N . ARG A 1 207 ? 23.109 78.680 29.536 1.00 17.33 206 ARG A N 1
ATOM 1711 C CA . ARG A 1 207 ? 23.627 77.358 29.875 1.00 17.61 206 ARG A CA 1
ATOM 1712 C C . ARG A 1 207 ? 24.774 77.077 28.922 1.00 16.84 206 ARG A C 1
ATOM 1713 O O . ARG A 1 207 ? 24.572 76.792 27.726 1.00 17.03 206 ARG A O 1
ATOM 1721 N N . LYS A 1 208 ? 25.978 77.182 29.430 1.00 16.76 207 LYS A N 1
ATOM 1722 C CA . LYS A 1 208 ? 27.158 77.151 28.555 1.00 17.82 207 LYS A CA 1
ATOM 1723 C C . LYS A 1 208 ? 27.404 75.765 27.931 1.00 17.67 207 LYS A C 1
ATOM 1724 O O . LYS A 1 208 ? 28.087 75.663 26.904 1.00 18.17 207 LYS A O 1
ATOM 1730 N N . SER A 1 209 ? 26.835 74.709 28.512 1.00 17.45 208 SER A N 1
ATOM 1731 C CA . SER A 1 209 ? 27.008 73.359 27.928 1.00 17.38 208 SER A CA 1
ATOM 1732 C C . SER A 1 209 ? 26.308 73.210 26.572 1.00 16.58 208 SER A C 1
ATOM 1733 O O . SER A 1 209 ? 26.646 72.325 25.785 1.00 16.35 208 SER A O 1
ATOM 1736 N N . ASN A 1 210 ? 25.383 74.123 26.270 1.00 16.31 209 ASN A N 1
ATOM 1737 C CA . ASN A 1 210 ? 24.707 74.134 24.970 1.00 16.65 209 ASN A CA 1
ATOM 1738 C C . ASN A 1 210 ? 25.718 74.320 23.831 1.00 15.87 209 ASN A C 1
ATOM 1739 O O . ASN A 1 210 ? 25.466 73.890 22.726 1.00 15.49 209 ASN A O 1
ATOM 1744 N N . HIS A 1 211 ? 26.827 74.984 24.106 1.00 15.49 210 HIS A N 1
ATOM 1745 C CA . HIS A 1 211 ? 27.925 75.130 23.134 1.00 16.91 210 HIS A CA 1
ATOM 1746 C C . HIS A 1 211 ? 28.469 73.749 22.675 1.00 15.71 210 HIS A C 1
ATOM 1747 O O . HIS A 1 211 ? 28.685 73.513 21.491 1.00 15.52 210 HIS A O 1
ATOM 1754 N N . PHE A 1 212 ? 28.658 72.841 23.626 1.00 15.24 211 PHE A N 1
ATOM 1755 C CA . PHE A 1 212 ? 29.233 71.509 23.355 1.00 15.21 211 PHE A CA 1
ATOM 1756 C C . PHE A 1 212 ? 28.205 70.616 22.668 1.00 14.81 211 PHE A C 1
ATOM 1757 O O . PHE A 1 212 ? 28.549 69.864 21.785 1.00 14.24 211 PHE A O 1
ATOM 1765 N N . THR A 1 213 ? 26.941 70.732 23.059 1.00 14.59 212 THR A N 1
ATOM 1766 C CA A THR A 1 213 ? 25.843 70.019 22.419 0.50 14.25 212 THR A CA 1
ATOM 1767 C CA B THR A 1 213 ? 25.891 69.967 22.393 0.50 14.57 212 THR A CA 1
ATOM 1768 C C . THR A 1 213 ? 25.681 70.460 20.958 1.00 14.53 212 THR A C 1
ATOM 1769 O O . THR A 1 213 ? 25.435 69.652 20.066 1.00 14.37 212 THR A O 1
ATOM 1776 N N . ALA A 1 214 ? 25.813 71.762 20.711 1.00 14.37 213 ALA A N 1
ATOM 1777 C CA . ALA A 1 214 ? 25.646 72.281 19.357 1.00 14.63 213 ALA A CA 1
ATOM 1778 C C . ALA A 1 214 ? 26.771 71.741 18.444 1.00 13.52 213 ALA A C 1
ATOM 1779 O O . ALA A 1 214 ? 26.509 71.326 17.327 1.00 12.76 213 ALA A O 1
ATOM 1781 N N . TYR A 1 215 ? 28.000 71.691 18.952 1.00 12.47 214 TYR A N 1
ATOM 1782 C CA . TYR A 1 215 ? 29.113 71.135 18.190 1.00 12.36 214 TYR A CA 1
ATOM 1783 C C . TYR A 1 215 ? 28.921 69.613 17.957 1.00 12.99 214 TYR A C 1
ATOM 1784 O O . TYR A 1 215 ? 29.120 69.139 16.851 1.00 11.64 214 TYR A O 1
ATOM 1793 N N . ASP A 1 216 ? 28.439 68.871 18.963 1.00 12.79 215 ASP A N 1
ATOM 1794 C CA . ASP A 1 216 ? 28.049 67.485 18.749 1.00 13.72 215 ASP A CA 1
ATOM 1795 C C . ASP A 1 216 ? 27.106 67.315 17.563 1.00 14.37 215 ASP A C 1
ATOM 1796 O O . ASP A 1 216 ? 27.308 66.437 16.727 1.00 13.22 215 ASP A O 1
ATOM 1801 N N . ARG A 1 217 ? 26.062 68.133 17.494 1.00 14.94 216 ARG A N 1
ATOM 1802 C CA A ARG A 1 217 ? 25.083 68.056 16.411 0.70 15.98 216 ARG A CA 1
ATOM 1803 C CA B ARG A 1 217 ? 25.094 68.015 16.413 0.30 15.32 216 ARG A CA 1
ATOM 1804 C C . ARG A 1 217 ? 25.730 68.328 15.047 1.00 14.99 216 ARG A C 1
ATOM 1805 O O . ARG A 1 217 ? 25.435 67.662 14.089 1.00 15.39 216 ARG A O 1
ATOM 1820 N N . VAL A 1 218 ? 26.600 69.333 14.970 1.00 13.58 217 VAL A N 1
ATOM 1821 C CA . VAL A 1 218 ? 27.319 69.617 13.706 1.00 12.62 217 VAL A CA 1
ATOM 1822 C C . VAL A 1 218 ? 28.194 68.415 13.281 1.00 13.11 217 VAL A C 1
ATOM 1823 O O . VAL A 1 218 ? 28.156 67.970 12.121 1.00 13.08 217 VAL A O 1
ATOM 1827 N N . VAL A 1 219 ? 28.964 67.872 14.210 1.00 12.48 218 VAL A N 1
ATOM 1828 C CA . VAL A 1 219 ? 29.846 66.738 13.916 1.00 13.04 218 VAL A CA 1
ATOM 1829 C C . VAL A 1 219 ? 29.044 65.477 13.548 1.00 14.47 218 VAL A C 1
ATOM 1830 O O . VAL A 1 219 ? 29.467 64.713 12.685 1.00 14.35 218 VAL A O 1
ATOM 1834 N N . GLU A 1 220 ? 27.886 65.280 14.172 1.00 15.76 219 GLU A N 1
ATOM 1835 C CA . GLU A 1 220 ? 27.000 64.154 13.858 1.00 18.20 219 GLU A CA 1
ATOM 1836 C C . GLU A 1 220 ? 26.532 64.195 12.425 1.00 17.67 219 GLU A C 1
ATOM 1837 O O . GLU A 1 220 ? 26.282 63.154 11.849 1.00 17.35 219 GLU A O 1
ATOM 1843 N N . GLU A 1 221 ? 26.434 65.384 11.839 1.00 17.24 220 GLU A N 1
ATOM 1844 C CA . GLU A 1 221 ? 26.122 65.469 10.427 1.00 17.74 220 GLU A CA 1
ATOM 1845 C C . GLU A 1 221 ? 27.358 65.406 9.529 1.00 16.53 220 GLU A C 1
ATOM 1846 O O . GLU A 1 221 ? 27.343 64.761 8.468 1.00 15.63 220 GLU A O 1
ATOM 1852 N N . PHE A 1 222 ? 28.433 66.083 9.935 1.00 15.05 221 PHE A N 1
ATOM 1853 C CA . PHE A 1 222 ? 29.619 66.164 9.103 1.00 14.07 221 PHE A CA 1
ATOM 1854 C C . PHE A 1 222 ? 30.413 64.872 9.032 1.00 13.60 221 PHE A C 1
ATOM 1855 O O . PHE A 1 222 ? 30.901 64.506 7.969 1.00 14.58 221 PHE A O 1
ATOM 1863 N N . ALA A 1 223 ? 30.554 64.168 10.139 1.00 13.63 222 ALA A N 1
ATOM 1864 C CA . ALA A 1 223 ? 31.383 62.974 10.165 1.00 15.14 222 ALA A CA 1
ATOM 1865 C C . ALA A 1 223 ? 30.909 61.891 9.144 1.00 15.78 222 ALA A C 1
ATOM 1866 O O . ALA A 1 223 ? 31.740 61.361 8.395 1.00 16.05 222 ALA A O 1
ATOM 1868 N N . PRO A 1 224 ? 29.598 61.618 9.065 1.00 17.35 223 PRO A N 1
ATOM 1869 C CA . PRO A 1 224 ? 29.163 60.677 8.024 1.00 18.66 223 PRO A CA 1
ATOM 1870 C C . PRO A 1 224 ? 29.269 61.201 6.594 1.00 18.79 223 PRO A C 1
ATOM 1871 O O . PRO A 1 224 ? 29.413 60.388 5.688 1.00 18.27 223 PRO A O 1
ATOM 1875 N N . LEU A 1 225 ? 29.210 62.518 6.398 1.00 18.39 224 LEU A N 1
ATOM 1876 C CA . LEU A 1 225 ? 29.421 63.145 5.075 1.00 18.24 224 LEU A CA 1
ATOM 1877 C C . LEU A 1 225 ? 30.764 62.709 4.491 1.00 18.56 224 LEU A C 1
ATOM 1878 O O . LEU A 1 225 ? 30.852 62.422 3.287 1.00 17.92 224 LEU A O 1
ATOM 1883 N N . ILE A 1 226 ? 31.804 62.668 5.329 1.00 17.20 225 ILE A N 1
ATOM 1884 C CA . ILE A 1 226 ? 33.155 62.356 4.849 1.00 17.35 225 ILE A CA 1
ATOM 1885 C C . ILE A 1 226 ? 33.620 60.959 5.321 1.00 17.28 225 ILE A C 1
ATOM 1886 O O . ILE A 1 226 ? 34.720 60.568 5.019 1.00 18.74 225 ILE A O 1
ATOM 1891 N N . ASP A 1 227 ? 32.765 60.227 6.024 1.00 16.97 226 ASP A N 1
ATOM 1892 C CA . ASP A 1 227 ? 33.052 58.894 6.569 1.00 17.81 226 ASP A CA 1
ATOM 1893 C C . ASP A 1 227 ? 34.274 58.845 7.498 1.00 17.55 226 ASP A C 1
ATOM 1894 O O . ASP A 1 227 ? 35.260 58.140 7.227 1.00 18.06 226 ASP A O 1
ATOM 1899 N N . ILE A 1 228 ? 34.205 59.588 8.600 1.00 16.54 227 ILE A N 1
ATOM 1900 C CA . ILE A 1 228 ? 35.275 59.628 9.603 1.00 16.32 227 ILE A CA 1
ATOM 1901 C C . ILE A 1 228 ? 34.666 59.317 10.987 1.00 15.92 227 ILE A C 1
ATOM 1902 O O . ILE A 1 228 ? 33.475 59.581 11.216 1.00 15.91 227 ILE A O 1
ATOM 1907 N N . ASP A 1 229 ? 35.468 58.725 11.890 1.00 14.27 228 ASP A N 1
ATOM 1908 C CA . ASP A 1 229 ? 35.098 58.560 13.298 1.00 14.80 228 ASP A CA 1
ATOM 1909 C C . ASP A 1 229 ? 34.875 59.981 13.887 1.00 13.59 228 ASP A C 1
ATOM 1910 O O . ASP A 1 229 ? 35.804 60.758 13.898 1.00 13.69 228 ASP A O 1
ATOM 1915 N N . PRO A 1 230 ? 33.659 60.321 14.352 1.00 13.96 229 PRO A N 1
ATOM 1916 C CA . PRO A 1 230 ? 33.435 61.666 14.895 1.00 13.72 229 PRO A CA 1
ATOM 1917 C C . PRO A 1 230 ? 34.338 62.037 16.055 1.00 13.73 229 PRO A C 1
ATOM 1918 O O . PRO A 1 230 ? 34.556 63.228 16.283 1.00 13.25 229 PRO A O 1
ATOM 1922 N N . TRP A 1 231 ? 34.843 61.031 16.786 1.00 13.58 230 TRP A N 1
ATOM 1923 C CA . TRP A 1 231 ? 35.743 61.257 17.920 1.00 13.25 230 TRP A CA 1
ATOM 1924 C C . TRP A 1 231 ? 37.045 61.938 17.491 1.00 13.96 230 TRP A C 1
ATOM 1925 O O . TRP A 1 231 ? 37.643 62.674 18.271 1.00 13.23 230 TRP A O 1
ATOM 1936 N N . LEU A 1 232 ? 37.441 61.775 16.227 1.00 13.49 231 LEU A N 1
ATOM 1937 C CA . LEU A 1 232 ? 38.668 62.428 15.739 1.00 14.32 231 LEU A CA 1
ATOM 1938 C C . LEU A 1 232 ? 38.541 63.967 15.692 1.00 14.24 231 LEU A C 1
ATOM 1939 O O . LEU A 1 232 ? 39.557 64.658 15.623 1.00 15.13 231 LEU A O 1
ATOM 1944 N N . LEU A 1 233 ? 37.306 64.473 15.725 1.00 13.60 232 LEU A N 1
ATOM 1945 C CA . LEU A 1 233 ? 37.017 65.894 15.623 1.00 14.40 232 LEU A CA 1
ATOM 1946 C C . LEU A 1 233 ? 36.400 66.484 16.900 1.00 14.12 232 LEU A C 1
ATOM 1947 O O . LEU A 1 233 ? 36.163 67.679 16.966 1.00 13.94 232 LEU A O 1
ATOM 1952 N N . ASN A 1 234 ? 36.068 65.657 17.891 1.00 13.93 233 ASN A N 1
ATOM 1953 C CA . ASN A 1 234 ? 35.165 66.096 18.949 1.00 13.49 233 ASN A CA 1
ATOM 1954 C C . ASN A 1 234 ? 35.516 65.502 20.318 1.00 13.77 233 ASN A C 1
ATOM 1955 O O . ASN A 1 234 ? 35.466 64.295 20.486 1.00 15.10 233 ASN A O 1
ATOM 1960 N N . PRO A 1 235 ? 35.840 66.351 21.310 1.00 13.71 234 PRO A N 1
ATOM 1961 C CA . PRO A 1 235 ? 36.082 65.759 22.646 1.00 13.91 234 PRO A CA 1
ATOM 1962 C C . PRO A 1 235 ? 34.777 65.279 23.296 1.00 13.29 234 PRO A C 1
ATOM 1963 O O . PRO A 1 235 ? 33.731 65.935 23.146 1.00 13.44 234 PRO A O 1
ATOM 1967 N N . TYR A 1 236 ? 34.833 64.174 24.042 1.00 12.39 235 TYR A N 1
ATOM 1968 C CA . TYR A 1 236 ? 33.689 63.759 24.853 1.00 12.28 235 TYR A CA 1
ATOM 1969 C C . TYR A 1 236 ? 33.459 64.810 25.934 1.00 12.58 235 TYR A C 1
ATOM 1970 O O . TYR A 1 236 ? 34.389 65.514 26.363 1.00 12.85 235 TYR A O 1
ATOM 1979 N N . PHE A 1 237 ? 32.227 64.905 26.403 1.00 13.68 236 PHE A N 1
ATOM 1980 C CA . PHE A 1 237 ? 31.947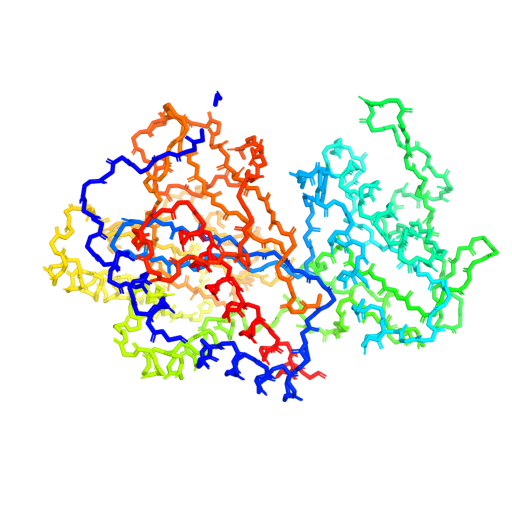 65.733 27.582 1.00 13.74 236 PHE A CA 1
ATOM 1981 C C . PHE A 1 237 ? 30.766 65.206 28.412 1.00 13.68 236 PHE A C 1
ATOM 1982 O O . PHE A 1 237 ? 29.980 64.363 27.977 1.00 13.12 236 PHE A O 1
ATOM 1990 N N . ASP A 1 238 ? 30.641 65.758 29.598 1.00 13.67 237 ASP A N 1
ATOM 1991 C CA . ASP A 1 238 ? 29.459 65.491 30.470 1.00 14.38 237 ASP A CA 1
ATOM 1992 C C . ASP A 1 238 ? 29.241 66.740 31.337 1.00 14.77 237 ASP A C 1
ATOM 1993 O O . ASP A 1 238 ? 30.085 67.649 31.354 1.00 14.80 237 ASP A O 1
ATOM 1998 N N . THR A 1 239 ? 28.128 66.787 32.071 1.00 15.24 238 THR A N 1
ATOM 1999 C CA . THR A 1 239 ? 27.832 67.919 32.917 1.00 16.15 238 THR A CA 1
ATOM 2000 C C . THR A 1 239 ? 27.251 67.459 34.252 1.00 17.69 238 THR A C 1
ATOM 2001 O O . THR A 1 239 ? 26.750 66.331 34.391 1.00 16.91 238 THR A O 1
ATOM 2005 N N . CYS A 1 240 ? 27.375 68.309 35.261 1.00 19.19 239 CYS A N 1
ATOM 2006 C CA . CYS A 1 240 ? 26.432 68.236 36.364 1.00 21.47 239 CYS A CA 1
ATOM 2007 C C . CYS A 1 240 ? 25.974 69.595 36.816 1.00 20.42 239 CYS A C 1
ATOM 2008 O O . CYS A 1 240 ? 26.400 70.602 36.255 1.00 19.36 239 CYS A O 1
ATOM 2011 N N . GLY A 1 241 ? 25.015 69.617 37.745 1.00 20.10 240 GLY A N 1
ATOM 2012 C CA . GLY A 1 241 ? 24.424 70.876 38.184 1.00 20.05 240 GLY A CA 1
ATOM 2013 C C . GLY A 1 241 ? 25.367 71.657 39.062 1.00 20.38 240 GLY A C 1
ATOM 2014 O O . GLY A 1 241 ? 26.535 71.302 39.204 1.00 21.67 240 GLY A O 1
ATOM 2015 N N . GLY A 1 242 ? 24.867 72.715 39.686 1.00 20.48 241 GLY A N 1
ATOM 2016 C CA . GLY A 1 242 ? 25.686 73.508 40.571 1.00 20.98 241 GLY A CA 1
ATOM 2017 C C . GLY A 1 242 ? 26.112 72.669 41.762 1.00 21.33 241 GLY A C 1
ATOM 2018 O O . GLY A 1 242 ? 25.374 71.770 42.235 1.00 21.87 241 GLY A O 1
ATOM 2019 N N . LEU A 1 243 ? 27.325 72.904 42.224 1.00 20.64 242 LEU A N 1
ATOM 2020 C CA . LEU A 1 243 ? 27.841 72.212 43.387 1.00 20.89 242 LEU A CA 1
ATOM 2021 C C . LEU A 1 243 ? 28.432 73.250 44.322 1.00 21.05 242 LEU A C 1
ATOM 2022 O O . LEU A 1 243 ? 28.868 74.315 43.872 1.00 20.92 242 LEU A O 1
ATOM 2027 N N . ASP A 1 244 ? 28.424 72.924 45.611 1.00 21.51 243 ASP A N 1
ATOM 2028 C CA . ASP A 1 244 ? 29.104 73.697 46.645 1.00 21.72 243 ASP A CA 1
ATOM 2029 C C . ASP A 1 244 ? 30.495 73.112 46.837 1.00 21.06 243 ASP A C 1
ATOM 2030 O O . ASP A 1 244 ? 30.647 72.060 47.447 1.00 20.28 243 ASP A O 1
ATOM 2035 N N . PHE A 1 245 ? 31.505 73.794 46.290 1.00 21.22 244 PHE A N 1
ATOM 2036 C CA . PHE A 1 245 ? 32.903 73.326 46.399 1.00 21.53 244 PHE A CA 1
ATOM 2037 C C . PHE A 1 245 ? 33.541 73.597 47.770 1.00 22.51 244 PHE A C 1
ATOM 2038 O O . PHE A 1 245 ? 34.677 73.173 48.021 1.00 21.83 244 PHE A O 1
ATOM 2046 N N . HIS A 1 246 ? 32.809 74.254 48.675 1.00 23.20 245 HIS A N 1
ATOM 2047 C CA . HIS A 1 246 ? 33.242 74.284 50.094 1.00 24.77 245 HIS A CA 1
ATOM 2048 C C . HIS A 1 246 ? 32.653 73.181 50.957 1.00 25.53 245 HIS A C 1
ATOM 2049 O O . HIS A 1 246 ? 32.885 73.150 52.162 1.00 26.66 245 HIS A O 1
ATOM 2056 N N . ALA A 1 247 ? 31.913 72.261 50.356 1.00 25.39 246 ALA A N 1
ATOM 2057 C CA . ALA A 1 247 ? 31.432 71.093 51.074 1.00 25.76 246 ALA A CA 1
ATOM 2058 C C . ALA A 1 247 ? 31.735 69.855 50.228 1.00 25.53 246 ALA A C 1
ATOM 2059 O O . ALA A 1 247 ? 32.250 69.976 49.116 1.00 24.60 246 ALA A O 1
ATOM 2061 N N . ARG A 1 248 ? 31.401 68.680 50.747 1.00 25.22 247 ARG A N 1
ATOM 2062 C CA . ARG A 1 248 ? 31.675 67.437 50.037 1.00 26.36 247 ARG A CA 1
ATOM 2063 C C . ARG A 1 248 ? 30.404 66.687 49.599 1.00 26.26 247 ARG A C 1
ATOM 2064 O O . ARG A 1 248 ? 30.466 65.550 49.127 1.00 25.74 247 ARG A O 1
ATOM 2072 N N . LEU A 1 249 ? 29.248 67.335 49.730 1.00 25.31 248 LEU A N 1
ATOM 2073 C CA . LEU A 1 249 ? 27.983 66.698 49.349 1.00 25.07 248 LEU A CA 1
ATOM 2074 C C . LEU A 1 249 ? 28.011 66.250 47.878 1.00 24.33 248 LEU A C 1
ATOM 2075 O O . LEU A 1 249 ? 27.465 65.189 47.539 1.00 23.68 248 LEU A O 1
ATOM 2080 N N . GLY A 1 250 ? 28.627 67.079 47.024 1.00 23.24 249 GLY A N 1
ATOM 2081 C CA . GLY A 1 250 ? 28.705 66.822 45.600 1.00 23.08 249 GLY A CA 1
ATOM 2082 C C . GLY A 1 250 ? 29.920 66.022 45.165 1.00 22.83 249 GLY A C 1
ATOM 2083 O O . GLY A 1 250 ? 30.099 65.778 43.993 1.00 22.20 249 GLY A O 1
ATOM 2084 N N . GLU A 1 251 ? 30.739 65.592 46.106 1.00 23.06 250 GLU A N 1
ATOM 2085 C CA . GLU A 1 251 ? 32.002 64.949 45.772 1.00 23.37 250 GLU A CA 1
ATOM 2086 C C . GLU A 1 251 ? 31.847 63.642 44.991 1.00 22.98 250 GLU A C 1
ATOM 2087 O O . GLU A 1 251 ? 32.475 63.456 43.947 1.00 22.33 250 GLU A O 1
ATOM 2093 N N . GLU A 1 252 ? 31.037 62.720 45.495 1.00 22.77 251 GLU A N 1
ATOM 2094 C CA . GLU A 1 252 ? 30.894 61.428 44.837 1.00 23.47 251 GLU A CA 1
ATOM 2095 C C . GLU A 1 252 ? 30.247 61.542 43.452 1.00 22.59 251 GLU A C 1
ATOM 2096 O O . GLU A 1 252 ? 30.657 60.837 42.534 1.00 22.61 251 GLU A O 1
ATOM 2102 N N . GLN A 1 253 ? 29.255 62.410 43.324 1.00 21.40 252 GLN A N 1
ATOM 2103 C CA . GLN A 1 253 ? 28.609 62.735 42.045 1.00 22.18 252 GLN A CA 1
ATOM 2104 C C . GLN A 1 253 ? 29.673 63.150 41.020 1.00 20.16 252 GLN A C 1
ATOM 2105 O O . GLN A 1 253 ? 29.766 62.590 39.941 1.00 19.78 252 GLN A O 1
ATOM 2111 N N . LEU A 1 254 ? 30.494 64.110 41.400 1.00 18.96 253 LEU A N 1
ATOM 2112 C CA . LEU A 1 254 ? 31.540 64.616 40.507 1.00 18.48 253 LEU A CA 1
ATOM 2113 C C . LEU A 1 254 ? 32.582 63.528 40.172 1.00 18.03 253 LEU A C 1
ATOM 2114 O O . LEU A 1 254 ? 32.948 63.357 39.005 1.00 17.52 253 LEU A O 1
ATOM 2119 N N . ALA A 1 255 ? 33.040 62.806 41.199 1.00 17.40 254 ALA A N 1
ATOM 2120 C CA . ALA A 1 255 ? 34.032 61.739 41.048 1.00 17.39 254 ALA A CA 1
ATOM 2121 C C . ALA A 1 255 ? 33.545 60.671 40.080 1.00 17.78 254 ALA A C 1
ATOM 2122 O O . ALA A 1 255 ? 34.329 60.174 39.247 1.00 16.69 254 ALA A O 1
ATOM 2124 N N . GLU A 1 256 ? 32.268 60.316 40.181 1.00 17.99 255 GLU A N 1
ATOM 2125 C CA . GLU A 1 256 ? 31.707 59.255 39.353 1.00 19.68 255 GLU A CA 1
ATOM 2126 C C . GLU A 1 256 ? 31.692 59.717 37.899 1.00 18.35 255 GLU A C 1
ATOM 2127 O O . GLU A 1 256 ? 31.951 58.940 37.000 1.00 18.02 255 GLU A O 1
ATOM 2133 N N . LYS A 1 257 ? 31.347 60.973 37.685 1.00 17.49 256 LYS A N 1
ATOM 2134 C CA . LYS A 1 257 ? 31.317 61.495 36.316 1.00 17.71 256 LYS A CA 1
ATOM 2135 C C . LYS A 1 257 ? 32.710 61.612 35.714 1.00 16.21 256 LYS A C 1
ATOM 2136 O O . LYS A 1 257 ? 32.876 61.343 34.529 1.00 15.88 256 LYS A O 1
ATOM 2142 N N . VAL A 1 258 ? 33.690 61.980 36.527 1.00 16.06 257 VAL A N 1
ATOM 2143 C CA . VAL A 1 258 ? 35.091 62.002 36.076 1.00 15.83 257 VAL A CA 1
ATOM 2144 C C . VAL A 1 258 ? 35.534 60.602 35.688 1.00 16.72 257 VAL A C 1
ATOM 2145 O O . VAL A 1 258 ? 36.106 60.423 34.620 1.00 14.81 257 VAL A O 1
ATOM 2149 N N . ASP A 1 259 ? 35.210 59.609 36.515 1.00 16.60 258 ASP A N 1
ATOM 2150 C CA A ASP A 1 259 ? 35.611 58.234 36.266 0.50 17.36 258 ASP A CA 1
ATOM 2151 C CA B ASP A 1 259 ? 35.615 58.228 36.249 0.50 17.34 258 ASP A CA 1
ATOM 2152 C C . ASP A 1 259 ? 35.008 57.732 34.956 1.00 17.61 258 ASP A C 1
ATOM 2153 O O . ASP A 1 259 ? 35.689 57.105 34.146 1.00 16.91 258 ASP A O 1
ATOM 2162 N N . SER A 1 260 ? 33.734 58.032 34.748 1.00 17.55 259 SER A N 1
ATOM 2163 C CA A SER A 1 260 ? 33.025 57.562 33.562 0.50 17.86 259 SER A CA 1
ATOM 2164 C CA B SER A 1 260 ? 33.039 57.553 33.552 0.50 17.66 259 SER A CA 1
ATOM 2165 C C . SER A 1 260 ? 33.583 58.197 32.278 1.00 17.29 259 SER A C 1
ATOM 2166 O O . SER A 1 260 ? 33.721 57.532 31.239 1.00 17.44 259 SER A O 1
ATOM 2171 N N . LEU A 1 261 ? 33.908 59.478 32.352 1.00 16.32 260 LEU A N 1
ATOM 2172 C CA . LEU A 1 261 ? 34.488 60.172 31.194 1.00 16.44 260 LEU A CA 1
ATOM 2173 C C . LEU A 1 261 ? 35.897 59.641 30.864 1.00 15.60 260 LEU A C 1
ATOM 2174 O O . LEU A 1 261 ? 36.202 59.345 29.699 1.00 15.70 260 LEU A O 1
ATOM 2179 N N . LEU A 1 262 ? 36.738 59.514 31.885 1.00 15.71 261 LEU A N 1
ATOM 2180 C CA . LEU A 1 262 ? 38.068 58.913 31.718 1.00 16.12 261 LEU A CA 1
ATOM 2181 C C . LEU A 1 262 ? 37.986 57.546 31.080 1.00 15.49 261 LEU A C 1
ATOM 2182 O O . LEU A 1 262 ? 38.802 57.218 30.223 1.00 16.21 261 LEU A O 1
ATOM 2187 N N . ALA A 1 263 ? 37.025 56.732 31.502 1.00 15.64 262 ALA A N 1
ATOM 2188 C CA . ALA A 1 263 ? 36.851 55.391 30.925 1.00 16.21 262 ALA A CA 1
ATOM 2189 C C . ALA A 1 263 ? 36.513 55.451 29.427 1.00 16.16 262 ALA A C 1
ATOM 2190 O O . ALA A 1 263 ? 37.034 54.661 28.641 1.00 15.84 262 ALA A O 1
ATOM 2192 N N . LYS A 1 264 ? 35.641 56.381 29.028 1.00 15.52 263 LYS A N 1
ATOM 2193 C CA . LYS A 1 264 ? 35.335 56.565 27.614 1.00 15.47 263 LYS A CA 1
ATOM 2194 C C . LYS A 1 264 ? 36.579 56.963 26.800 1.00 14.54 263 LYS A C 1
ATOM 2195 O O . LYS A 1 264 ? 36.778 56.473 25.673 1.00 14.97 263 LYS A O 1
ATOM 2201 N N . ILE A 1 265 ? 37.389 57.867 27.351 1.00 13.59 264 ILE A N 1
ATOM 2202 C CA . ILE A 1 265 ? 38.615 58.324 26.694 1.00 13.90 264 ILE A CA 1
ATOM 2203 C C . ILE A 1 265 ? 39.612 57.152 26.586 1.00 14.49 264 ILE A C 1
ATOM 2204 O O . ILE A 1 265 ? 40.202 56.919 25.534 1.00 14.49 264 ILE A O 1
ATOM 2209 N N . ARG A 1 266 ? 39.763 56.390 27.659 1.00 14.97 265 ARG A N 1
ATOM 2210 C CA . ARG A 1 266 ? 40.610 55.215 27.638 1.00 15.78 265 ARG A CA 1
ATOM 2211 C C . ARG A 1 266 ? 40.254 54.245 26.513 1.00 15.55 265 ARG A C 1
ATOM 2212 O O . ARG A 1 266 ? 41.174 53.714 25.884 1.00 15.30 265 ARG A O 1
ATOM 2220 N N . ARG A 1 267 ? 38.958 54.005 26.255 1.00 15.90 266 ARG A N 1
ATOM 2221 C CA A ARG A 1 267 ? 38.547 53.112 25.160 0.50 16.66 266 ARG A CA 1
ATOM 2222 C CA B ARG A 1 267 ? 38.594 53.087 25.182 0.50 16.58 266 ARG A CA 1
ATOM 2223 C C . ARG A 1 267 ? 39.064 53.598 23.818 1.00 16.16 266 ARG A C 1
ATOM 2224 O O . ARG A 1 267 ? 39.576 52.809 22.993 1.00 14.84 266 ARG A O 1
ATOM 2239 N N . LYS A 1 268 ? 38.908 54.908 23.576 1.00 15.58 267 LYS A N 1
ATOM 2240 C CA . LYS A 1 268 ? 39.418 55.479 22.330 1.00 15.10 267 LYS A CA 1
ATOM 2241 C C . LYS A 1 268 ? 40.942 55.468 22.239 1.00 14.51 267 LYS A C 1
ATOM 2242 O O . LYS A 1 268 ? 41.495 55.190 21.152 1.00 15.44 267 LYS A O 1
ATOM 2248 N N . TYR A 1 269 ? 41.630 55.719 23.353 1.00 13.98 268 TYR A N 1
ATOM 2249 C CA . TYR A 1 269 ? 43.094 55.704 23.376 1.00 13.75 268 TYR A CA 1
ATOM 2250 C C . TYR A 1 269 ? 43.603 54.289 23.058 1.00 14.05 268 TYR A C 1
ATOM 2251 O O . TYR A 1 269 ? 44.570 54.135 22.304 1.00 12.96 268 TYR A O 1
ATOM 2260 N N . ALA A 1 270 ? 42.899 53.271 23.556 1.00 14.19 269 ALA A N 1
ATOM 2261 C CA . ALA A 1 270 ? 43.241 51.869 23.247 1.00 15.65 269 ALA A CA 1
ATOM 2262 C C . ALA A 1 270 ? 43.025 51.563 21.757 1.00 15.25 269 ALA A C 1
ATOM 2263 O O . ALA A 1 270 ? 43.910 50.990 21.095 1.00 16.16 269 ALA A O 1
ATOM 2265 N N . GLU A 1 271 ? 41.883 51.990 21.228 1.00 15.42 270 GLU A N 1
ATOM 2266 C CA . GLU A 1 271 ? 41.562 51.808 19.825 1.00 15.59 270 GLU A CA 1
ATOM 2267 C C . GLU A 1 271 ? 42.688 52.365 18.924 1.00 15.64 270 GLU A C 1
ATOM 2268 O O . GLU A 1 271 ? 43.054 51.736 17.933 1.00 15.19 270 GLU A O 1
ATOM 2274 N N . TYR A 1 272 ? 43.205 53.538 19.261 1.00 14.71 271 TYR A N 1
ATOM 2275 C CA . TYR A 1 272 ? 44.156 54.223 18.404 1.00 14.99 271 TYR A CA 1
ATOM 2276 C C . TYR A 1 272 ? 45.631 54.085 18.838 1.00 15.57 271 TYR A C 1
ATOM 2277 O O . TYR A 1 272 ? 46.496 54.669 18.219 1.00 15.60 271 TYR A O 1
ATOM 2286 N N . GLY A 1 273 ? 45.914 53.284 19.864 1.00 15.29 272 GLY A N 1
ATOM 2287 C CA . GLY A 1 273 ? 47.289 53.031 20.310 1.00 15.86 272 GLY A CA 1
ATOM 2288 C C . GLY A 1 273 ? 47.969 54.195 20.998 1.00 16.50 272 GLY A C 1
ATOM 2289 O O . GLY A 1 273 ? 49.198 54.331 20.929 1.00 17.61 272 GLY A O 1
ATOM 2290 N N . VAL A 1 274 ? 47.164 55.052 21.641 1.00 15.84 273 VAL A N 1
ATOM 2291 C CA . VAL A 1 274 ? 47.654 56.239 22.306 1.00 15.55 273 VAL A CA 1
ATOM 2292 C C . VAL A 1 274 ? 48.193 55.879 23.689 1.00 16.16 273 VAL A C 1
ATOM 2293 O O . VAL A 1 274 ? 47.505 55.234 24.469 1.00 15.24 273 VAL A O 1
ATOM 2297 N N . LYS A 1 275 ? 49.400 56.325 23.999 1.00 17.17 274 LYS A N 1
ATOM 2298 C CA . LYS A 1 275 ? 50.023 56.005 25.280 1.00 17.91 274 LYS A CA 1
ATOM 2299 C C . LYS A 1 275 ? 49.999 57.108 26.312 1.00 17.69 274 LYS A C 1
ATOM 2300 O O . LYS A 1 275 ? 50.342 56.864 27.450 1.00 16.38 274 LYS A O 1
ATOM 2306 N N . GLN A 1 276 ? 49.602 58.315 25.929 1.00 16.50 275 GLN A N 1
ATOM 2307 C CA A GLN A 1 276 ? 49.487 59.395 26.906 0.50 16.39 275 GLN A CA 1
ATOM 2308 C CA B GLN A 1 276 ? 49.444 59.423 26.858 0.50 16.95 275 GLN A CA 1
ATOM 2309 C C . GLN A 1 276 ? 48.312 59.148 27.859 1.00 16.44 275 GLN A C 1
ATOM 2310 O O . GLN A 1 276 ? 47.375 58.450 27.538 1.00 15.28 275 GLN A O 1
ATOM 2321 N N . GLU A 1 277 ? 48.400 59.735 29.055 1.00 16.63 276 GLU A N 1
ATOM 2322 C CA A GLU A 1 277 ? 47.349 59.630 30.076 0.50 16.82 276 GLU A CA 1
ATOM 2323 C CA B GLU A 1 277 ? 47.338 59.585 30.046 0.50 16.83 276 GLU A CA 1
ATOM 2324 C C . GLU A 1 277 ? 46.112 60.442 29.681 1.00 16.47 276 GLU A C 1
ATOM 2325 O O . GLU A 1 277 ? 46.246 61.604 29.307 1.00 16.59 276 GLU A O 1
ATOM 2336 N N . PRO A 1 278 ? 44.909 59.849 29.765 1.00 15.34 277 PRO A N 1
ATOM 2337 C CA . PRO A 1 278 ? 43.702 60.661 29.602 1.00 14.57 277 PRO A CA 1
ATOM 2338 C C . PRO A 1 278 ? 43.641 61.752 30.668 1.00 13.49 277 PRO A C 1
ATOM 2339 O O . PRO A 1 278 ? 44.099 61.537 31.786 1.00 12.80 277 PRO A O 1
ATOM 2343 N N . PHE A 1 279 ? 43.097 62.914 30.302 1.00 12.28 278 PHE A N 1
ATOM 2344 C CA . PHE A 1 279 ? 42.858 63.984 31.253 1.00 12.33 278 PHE A CA 1
ATOM 2345 C C . PHE A 1 279 ? 41.538 64.623 30.969 1.00 13.01 278 PHE A C 1
ATOM 2346 O O . PHE A 1 279 ? 41.036 64.556 29.848 1.00 13.62 278 PHE A O 1
ATOM 2354 N N . VAL A 1 280 ? 40.970 65.219 32.017 1.00 14.26 279 VAL A N 1
ATOM 2355 C CA . VAL A 1 280 ? 39.676 65.880 31.953 1.00 13.75 279 VAL A CA 1
ATOM 2356 C C . VAL A 1 280 ? 39.807 67.301 32.440 1.00 13.67 279 VAL A C 1
ATOM 2357 O O . VAL A 1 280 ? 40.523 67.559 33.407 1.00 13.85 279 VAL A O 1
ATOM 2361 N N . ILE A 1 281 ? 39.149 68.228 31.724 1.00 13.11 280 ILE A N 1
ATOM 2362 C CA . ILE A 1 281 ? 39.100 69.613 32.126 1.00 13.45 280 ILE A CA 1
ATOM 2363 C C . ILE A 1 281 ? 37.758 69.772 32.855 1.00 13.04 280 ILE A C 1
ATOM 2364 O O . ILE A 1 281 ? 36.707 69.459 32.307 1.00 13.12 280 ILE A O 1
ATOM 2369 N N . VAL A 1 282 ? 37.825 70.243 34.095 1.00 13.36 281 VAL A N 1
ATOM 2370 C CA . VAL A 1 282 ? 36.654 70.527 34.935 1.00 13.98 281 VAL A CA 1
ATOM 2371 C C . VAL A 1 282 ? 36.419 72.029 34.942 1.00 14.89 281 VAL A C 1
ATOM 2372 O O . VAL A 1 282 ? 37.274 72.807 35.395 1.00 15.54 281 VAL A O 1
ATOM 2376 N N . LYS A 1 283 ? 35.267 72.432 34.403 1.00 15.89 282 LYS A N 1
ATOM 2377 C CA . LYS A 1 283 ? 34.908 73.848 34.259 1.00 16.71 282 LYS A CA 1
ATOM 2378 C C . LYS A 1 283 ? 33.699 74.179 35.177 1.00 16.43 282 LYS A C 1
ATOM 2379 O O . LYS A 1 283 ? 32.604 73.698 34.920 1.00 16.25 282 LYS A O 1
ATOM 2385 N N . ALA A 1 284 ? 33.909 74.984 36.222 1.00 15.88 283 ALA A N 1
ATOM 2386 C CA . ALA A 1 284 ? 32.820 75.393 37.126 1.00 16.39 283 ALA A CA 1
ATOM 2387 C C . ALA A 1 284 ? 32.318 76.746 36.616 1.00 16.53 283 ALA A C 1
ATOM 2388 O O . ALA A 1 284 ? 33.065 77.729 36.680 1.00 18.48 283 ALA A O 1
ATOM 2390 N N . ASP A 1 285 ? 31.103 76.786 36.085 1.00 16.25 284 ASP A N 1
ATOM 2391 C CA . ASP A 1 285 ? 30.518 78.012 35.519 1.00 16.81 284 ASP A CA 1
ATOM 2392 C C . ASP A 1 285 ? 29.677 78.771 36.558 1.00 15.72 284 ASP A C 1
ATOM 2393 O O . ASP A 1 285 ? 28.664 78.257 37.012 1.00 14.04 284 ASP A O 1
ATOM 2398 N N . ALA A 1 286 ? 30.141 79.955 36.937 1.00 15.29 285 ALA A N 1
ATOM 2399 C CA . ALA A 1 286 ? 29.435 80.822 37.876 1.00 15.62 285 ALA A CA 1
ATOM 2400 C C . ALA A 1 286 ? 28.840 82.050 37.164 1.00 15.92 285 ALA A C 1
ATOM 2401 O O . ALA A 1 286 ? 28.640 83.100 37.768 1.00 15.01 285 ALA A O 1
ATOM 2403 N N . GLY A 1 287 ? 28.508 81.914 35.888 1.00 16.09 286 GLY A N 1
ATOM 2404 C CA . GLY A 1 287 ? 27.760 82.968 35.205 1.00 16.62 286 GLY A CA 1
ATOM 2405 C C . GLY A 1 287 ? 28.544 84.267 35.154 1.00 16.49 286 GLY A C 1
ATOM 2406 O O . GLY A 1 287 ? 29.706 84.283 34.757 1.00 15.76 286 GLY A O 1
ATOM 2407 N N . THR A 1 288 ? 27.912 85.366 35.582 1.00 15.89 287 THR A N 1
ATOM 2408 C CA . THR A 1 288 ? 28.563 86.682 35.590 1.00 15.47 287 THR A CA 1
ATOM 2409 C C . THR A 1 288 ? 29.773 86.726 36.507 1.00 16.73 287 THR A C 1
ATOM 2410 O O . THR A 1 288 ? 30.634 87.587 36.346 1.00 16.41 287 THR A O 1
ATOM 2414 N N . TYR A 1 289 ? 29.832 85.826 37.494 1.00 16.04 288 TYR A N 1
ATOM 2415 C CA . TYR A 1 289 ? 30.904 85.835 38.495 1.00 17.20 288 TYR A CA 1
ATOM 2416 C C . TYR A 1 289 ? 32.224 85.247 37.957 1.00 18.14 288 TYR A C 1
ATOM 2417 O O . TYR A 1 289 ? 33.273 85.473 38.557 1.00 19.07 288 TYR A O 1
ATOM 2426 N N . GLY A 1 290 ? 32.140 84.512 36.844 1.00 18.46 289 GLY A N 1
ATOM 2427 C CA . GLY A 1 290 ? 33.291 83.933 36.174 1.00 19.96 289 GLY A CA 1
ATOM 2428 C C . GLY A 1 290 ? 33.241 82.406 36.127 1.00 20.88 289 GLY A C 1
ATOM 2429 O O . GLY A 1 290 ? 32.190 81.776 36.339 1.00 19.11 289 GLY A O 1
ATOM 2443 N N . GLY A 1 292 ? 35.791 78.752 37.008 1.00 20.80 291 GLY A N 1
ATOM 2444 C CA . GLY A 1 292 ? 36.984 78.163 37.624 1.00 20.40 291 GLY A CA 1
ATOM 2445 C C . GLY A 1 292 ? 37.315 76.893 36.836 1.00 20.04 291 GLY A C 1
ATOM 2446 O O . GLY A 1 292 ? 36.405 76.141 36.477 1.00 17.58 291 GLY A O 1
ATOM 2447 N N . ILE A 1 293 ? 38.602 76.681 36.560 1.00 18.97 292 ILE A N 1
ATOM 2448 C CA A ILE A 1 293 ? 39.036 75.560 35.723 0.50 19.82 292 ILE A CA 1
ATOM 2449 C CA B ILE A 1 293 ? 39.069 75.596 35.691 0.50 19.83 292 ILE A CA 1
ATOM 2450 C C . ILE A 1 293 ? 40.177 74.789 36.391 1.00 19.50 292 ILE A C 1
ATOM 2451 O O . ILE A 1 293 ? 41.101 75.376 36.968 1.00 18.35 292 ILE A O 1
ATOM 2468 N N . THR A 1 295 ? 42.419 70.720 35.773 1.00 17.50 294 THR A N 1
ATOM 2469 C CA . THR A 1 295 ? 42.537 69.471 35.001 1.00 16.93 294 THR A CA 1
ATOM 2470 C C . THR A 1 295 ? 42.781 68.339 35.971 1.00 16.54 294 THR A C 1
ATOM 2471 O O . THR A 1 295 ? 43.445 68.509 36.982 1.00 15.19 294 THR A O 1
ATOM 2475 N N . VAL A 1 296 ? 42.236 67.174 35.641 1.00 16.78 295 VAL A N 1
ATOM 2476 C CA . VAL A 1 296 ? 42.371 65.994 36.465 1.00 15.92 295 VAL A CA 1
ATOM 2477 C C . VAL A 1 296 ? 42.727 64.782 35.619 1.00 16.12 295 VAL A C 1
ATOM 2478 O O . VAL A 1 296 ? 42.382 64.708 34.436 1.00 15.17 295 VAL A O 1
ATOM 2482 N N . LYS A 1 297 ? 43.435 63.840 36.236 1.00 15.84 296 LYS A N 1
ATOM 2483 C CA . LYS A 1 297 ? 43.758 62.554 35.597 1.00 16.38 296 LYS A CA 1
ATOM 2484 C C . LYS A 1 297 ? 43.124 61.364 36.319 1.00 16.73 296 LYS A C 1
ATOM 2485 O O . LYS A 1 297 ? 43.250 60.247 35.876 1.00 17.10 296 LYS A O 1
ATOM 2491 N N . SER A 1 298 ? 42.395 61.610 37.399 1.00 17.35 297 SER A N 1
ATOM 2492 C CA . SER A 1 298 ? 41.661 60.544 38.073 1.00 18.10 297 SER A CA 1
ATOM 2493 C C . SER A 1 298 ? 40.524 61.136 38.910 1.00 17.86 297 SER A C 1
ATOM 2494 O O . SER A 1 298 ? 40.546 62.318 39.262 1.00 16.78 297 SER A O 1
ATOM 2497 N N . ALA A 1 299 ? 39.552 60.289 39.245 1.00 18.85 298 ALA A N 1
ATOM 2498 C CA . ALA A 1 299 ? 38.441 60.677 40.115 1.00 19.45 298 ALA A CA 1
ATOM 2499 C C . ALA A 1 299 ? 38.972 61.164 41.463 1.00 20.18 298 ALA A C 1
ATOM 2500 O O . ALA A 1 299 ? 38.395 62.079 42.082 1.00 19.97 298 ALA A O 1
ATOM 2502 N N . ASP A 1 300 ? 40.077 60.571 41.929 1.00 20.56 299 ASP A N 1
ATOM 2503 C CA . ASP A 1 300 ? 40.664 61.008 43.207 1.00 21.40 299 ASP A CA 1
ATOM 2504 C C . ASP A 1 300 ? 41.129 62.463 43.210 1.00 20.56 299 ASP A C 1
ATOM 2505 O O . ASP A 1 300 ? 41.115 63.121 44.246 1.00 20.19 299 ASP A O 1
ATOM 2510 N N . ASP A 1 301 ? 41.486 62.987 42.051 1.00 19.97 300 ASP A N 1
ATOM 2511 C CA . ASP A 1 301 ? 41.883 64.377 41.939 1.00 20.23 300 ASP A CA 1
ATOM 2512 C C . ASP A 1 301 ? 40.754 65.365 42.257 1.00 20.38 300 ASP A C 1
ATOM 2513 O O . ASP A 1 301 ? 41.043 66.514 42.561 1.00 20.66 300 ASP A O 1
ATOM 2518 N N . VAL A 1 302 ? 39.491 64.958 42.196 1.00 20.64 301 VAL A N 1
ATOM 2519 C CA . VAL A 1 302 ? 38.413 65.874 42.620 1.00 21.59 301 VAL A CA 1
ATOM 2520 C C . VAL A 1 302 ? 37.943 65.681 44.069 1.00 23.67 301 VAL A C 1
ATOM 2521 O O . VAL A 1 302 ? 37.083 66.433 44.546 1.00 24.38 301 VAL A O 1
ATOM 2525 N N . ARG A 1 303 ? 38.497 64.684 44.761 1.00 24.61 302 ARG A N 1
ATOM 2526 C CA . ARG A 1 303 ? 38.164 64.410 46.146 1.00 25.45 302 ARG A CA 1
ATOM 2527 C C . ARG A 1 303 ? 39.095 65.188 47.070 1.00 26.95 302 ARG A C 1
ATOM 2528 O O . ARG A 1 303 ? 40.291 65.338 46.809 1.00 25.94 302 ARG A O 1
ATOM 2536 N N . ASP A 1 304 ? 38.514 65.693 48.150 1.00 29.08 303 ASP A N 1
ATOM 2537 C CA . ASP A 1 304 ? 39.276 66.319 49.237 1.00 30.89 303 ASP A CA 1
ATOM 2538 C C . ASP A 1 304 ? 40.162 67.458 48.728 1.00 30.80 303 ASP A C 1
ATOM 2539 O O . ASP A 1 304 ? 41.365 67.509 49.004 1.00 31.10 303 ASP A O 1
ATOM 2544 N N . LEU A 1 305 ? 39.564 68.356 47.939 1.00 30.02 304 LEU A N 1
ATOM 2545 C CA . LEU A 1 305 ? 40.294 69.484 47.363 1.00 29.23 304 LEU A CA 1
ATOM 2546 C C . LEU A 1 305 ? 40.910 70.338 48.445 1.00 29.67 304 LEU A C 1
ATOM 2547 O O . LEU A 1 305 ? 40.333 70.502 49.535 1.00 30.00 304 LEU A O 1
ATOM 2552 N N . ASN A 1 306 ? 42.046 70.947 48.156 1.00 30.41 305 ASN A N 1
ATOM 2553 C CA . ASN A 1 306 ? 42.629 71.861 49.142 1.00 30.98 305 ASN A CA 1
ATOM 2554 C C . ASN A 1 306 ? 41.997 73.262 49.080 1.00 31.07 305 ASN A C 1
ATOM 2555 O O . ASN A 1 306 ? 41.165 73.563 48.191 1.00 30.03 305 ASN A O 1
ATOM 2560 N N . ARG A 1 307 ? 42.381 74.114 50.030 1.00 31.44 306 ARG A N 1
ATOM 2561 C CA . ARG A 1 307 ? 41.773 75.437 50.190 1.00 31.75 306 ARG A CA 1
ATOM 2562 C C . ARG A 1 307 ? 41.809 76.245 48.902 1.00 30.95 306 ARG A C 1
ATOM 2563 O O . ARG A 1 307 ? 40.787 76.822 48.493 1.00 30.47 306 ARG A O 1
ATOM 2571 N N . LYS A 1 308 ? 42.978 76.293 48.258 1.00 29.56 307 LYS A N 1
ATOM 2572 C CA . LYS A 1 308 ? 43.124 77.071 47.032 1.00 28.71 307 LYS A CA 1
ATOM 2573 C C . LYS A 1 308 ? 42.239 76.529 45.903 1.00 27.07 307 LYS A C 1
ATOM 2574 O O . LYS A 1 308 ? 41.606 77.304 45.171 1.00 26.85 307 LYS A O 1
ATOM 2577 N N . GLN A 1 309 ? 42.185 75.207 45.777 1.00 25.21 308 GLN A N 1
ATOM 2578 C CA . GLN A 1 309 ? 41.343 74.565 44.760 1.00 24.45 308 GLN A CA 1
ATOM 2579 C C . GLN A 1 309 ? 39.844 74.810 45.020 1.00 23.13 308 GLN A C 1
ATOM 2580 O O . GLN A 1 309 ? 39.081 75.055 44.097 1.00 21.87 308 GLN A O 1
ATOM 2586 N N . ARG A 1 310 ? 39.436 74.728 46.273 1.00 23.07 309 ARG A N 1
ATOM 2587 C CA . ARG A 1 310 ? 38.041 75.003 46.652 1.00 23.86 309 ARG A CA 1
ATOM 2588 C C . ARG A 1 310 ? 37.657 76.418 46.276 1.00 23.38 309 ARG A C 1
ATOM 2589 O O . ARG A 1 310 ? 36.594 76.639 45.679 1.00 22.82 309 ARG A O 1
ATOM 2597 N N . ASN A 1 311 ? 38.536 77.373 46.594 1.00 23.24 310 ASN A N 1
ATOM 2598 C CA . ASN A 1 311 ? 38.302 78.779 46.225 1.00 22.90 310 ASN A CA 1
ATOM 2599 C C . ASN A 1 311 ? 38.246 79.002 44.728 1.00 22.47 310 ASN A C 1
ATOM 2600 O O . ASN A 1 311 ? 37.414 79.783 44.243 1.00 20.88 310 ASN A O 1
ATOM 2605 N N . LYS A 1 312 ? 39.137 78.335 43.989 1.00 21.00 311 LYS A N 1
ATOM 2606 C CA . LYS A 1 312 ? 39.140 78.455 42.544 1.00 20.69 311 LYS A CA 1
ATOM 2607 C C . LYS A 1 312 ? 37.850 77.915 41.915 1.00 19.48 311 LYS A C 1
ATOM 2608 O O . LYS A 1 312 ? 37.233 78.547 41.035 1.00 19.48 311 LYS A O 1
ATOM 2622 N N . SER A 1 314 ? 34.941 77.368 43.380 1.00 17.93 313 SER A N 1
ATOM 2623 C CA . SER A 1 314 ? 33.793 78.187 43.820 1.00 18.61 313 SER A CA 1
ATOM 2624 C C . SER A 1 314 ? 33.716 79.500 43.057 1.00 19.10 313 SER A C 1
ATOM 2625 O O . SER A 1 314 ? 32.659 80.142 43.033 1.00 18.54 313 SER A O 1
ATOM 2628 N N . VAL A 1 315 ? 34.857 79.915 42.485 1.00 20.01 314 VAL A N 1
ATOM 2629 C CA . VAL A 1 315 ? 34.987 81.093 41.605 1.00 20.30 314 VAL A CA 1
ATOM 2630 C C . VAL A 1 315 ? 35.041 82.383 42.402 1.00 22.29 314 VAL A C 1
ATOM 2631 O O . VAL A 1 315 ? 35.950 83.185 42.188 1.00 23.01 314 VAL A O 1
ATOM 2635 N N . VAL A 1 316 ? 34.086 82.599 43.296 1.00 22.56 315 VAL A N 1
ATOM 2636 C CA . VAL A 1 316 ? 34.068 83.782 44.122 1.00 23.89 315 VAL A CA 1
ATOM 2637 C C . VAL A 1 316 ? 33.770 83.411 45.580 1.00 24.57 315 VAL A C 1
ATOM 2638 O O . VAL A 1 316 ? 33.318 82.304 45.905 1.00 24.23 315 VAL A O 1
ATOM 2642 N N . LYS A 1 317 ? 34.044 84.360 46.465 1.00 25.54 316 LYS A N 1
ATOM 2643 C CA . LYS A 1 317 ? 33.771 84.186 47.868 1.00 26.54 316 LYS A CA 1
ATOM 2644 C C . LYS A 1 317 ? 32.263 84.182 48.164 1.00 25.43 316 LYS A C 1
ATOM 2645 O O . LYS A 1 317 ? 31.840 83.565 49.139 1.00 25.87 316 LYS A O 1
ATOM 2648 N N . GLU A 1 318 ? 31.460 84.848 47.330 1.00 25.08 317 GLU A N 1
ATOM 2649 C CA . GLU A 1 318 ? 29.968 84.761 47.444 1.00 24.38 317 GLU A CA 1
ATOM 2650 C C . GLU A 1 318 ? 29.575 83.301 47.286 1.00 23.33 317 GLU A C 1
ATOM 2651 O O . GLU A 1 318 ? 30.155 82.577 46.427 1.00 23.16 317 GLU A O 1
ATOM 2657 N N . GLY A 1 319 ? 28.610 82.844 48.080 1.00 23.34 318 GLY A N 1
ATOM 2658 C CA . GLY A 1 319 ? 28.255 81.397 48.109 1.00 22.72 318 GLY A CA 1
ATOM 2659 C C . GLY A 1 319 ? 27.377 80.892 46.967 1.00 22.11 318 GLY A C 1
ATOM 2660 O O . GLY A 1 319 ? 26.465 81.586 46.489 1.00 22.03 318 GLY A O 1
ATOM 2661 N N . LEU A 1 320 ? 27.675 79.687 46.484 1.00 21.54 319 LEU A N 1
ATOM 2662 C CA . LEU A 1 320 ? 26.778 78.955 45.567 1.00 20.14 319 LEU A CA 1
ATOM 2663 C C . LEU A 1 320 ? 26.395 79.726 44.308 1.00 19.04 319 LEU A C 1
ATOM 2664 O O . LEU A 1 320 ? 25.214 79.803 43.926 1.00 19.29 319 LEU A O 1
ATOM 2669 N N . LYS A 1 321 ? 27.399 80.280 43.635 1.00 16.80 320 LYS A N 1
ATOM 2670 C CA . LYS A 1 321 ? 27.168 80.938 42.366 1.00 16.26 320 LYS A CA 1
ATOM 2671 C C . LYS A 1 321 ? 27.397 80.001 41.171 1.00 15.54 320 LYS A C 1
ATOM 2672 O O . LYS A 1 321 ? 27.001 80.304 40.058 1.00 15.85 320 LYS A O 1
ATOM 2678 N N . VAL A 1 322 ? 28.012 78.849 41.410 1.00 15.57 321 VAL A N 1
ATOM 2679 C CA . VAL A 1 322 ? 28.237 77.877 40.344 1.00 15.01 321 VAL A CA 1
ATOM 2680 C C . VAL A 1 322 ? 26.907 77.229 39.986 1.00 15.37 321 VAL A C 1
ATOM 2681 O O . VAL A 1 322 ? 26.245 76.629 40.850 1.00 14.82 321 VAL A O 1
ATOM 2685 N N . SER A 1 323 ? 26.514 77.341 38.718 1.00 15.42 322 SER A N 1
ATOM 2686 C CA . SER A 1 323 ? 25.239 76.812 38.266 1.00 16.35 322 SER A CA 1
ATOM 2687 C C . SER A 1 323 ? 25.350 75.544 37.404 1.00 16.89 322 SER A C 1
ATOM 2688 O O . SER A 1 323 ? 24.345 74.858 37.159 1.00 17.16 322 SER A O 1
ATOM 2691 N N . GLU A 1 324 ? 26.561 75.227 36.956 1.00 16.30 323 GLU A N 1
ATOM 2692 C CA . GLU A 1 324 ? 26.780 74.070 36.107 1.00 15.96 323 GLU A CA 1
ATOM 2693 C C . GLU A 1 324 ? 28.255 73.756 36.179 1.00 15.39 323 GLU A C 1
ATOM 2694 O O . GLU A 1 324 ? 29.079 74.663 36.283 1.00 14.99 323 GLU A O 1
ATOM 2700 N N . VAL A 1 325 ? 28.566 72.472 36.132 1.00 15.19 324 VAL A N 1
ATOM 2701 C CA . VAL A 1 325 ? 29.962 72.008 36.014 1.00 15.84 324 VAL A CA 1
ATOM 2702 C C . VAL A 1 325 ? 30.033 71.202 34.731 1.00 15.72 324 VAL A C 1
ATOM 2703 O O . VAL A 1 325 ? 29.257 70.262 34.554 1.00 16.45 324 VAL A O 1
ATOM 2707 N N . ILE A 1 326 ? 30.943 71.601 33.840 1.00 15.83 325 ILE A N 1
ATOM 2708 C CA . ILE A 1 326 ? 31.162 70.905 32.580 1.00 15.89 325 ILE A CA 1
ATOM 2709 C C . ILE A 1 326 ? 32.479 70.143 32.683 1.00 15.65 325 ILE A C 1
ATOM 2710 O O . ILE A 1 326 ? 33.493 70.699 33.115 1.00 15.96 325 ILE A O 1
ATOM 2715 N N . LEU A 1 327 ? 32.428 68.864 32.325 1.00 14.88 326 LEU A N 1
ATOM 2716 C CA A LEU A 1 327 ? 33.602 68.011 32.290 0.50 14.78 326 LEU A CA 1
ATOM 2717 C CA B LEU A 1 327 ? 33.591 67.991 32.298 0.50 14.74 326 LEU A CA 1
ATOM 2718 C C . LEU A 1 327 ? 33.902 67.708 30.839 1.00 14.70 326 LEU A C 1
ATOM 2719 O O . LEU A 1 327 ? 33.042 67.211 30.129 1.00 15.24 326 LEU A O 1
ATOM 2728 N N . GLN A 1 328 ? 35.106 68.042 30.379 1.00 14.19 327 GLN A N 1
ATOM 2729 C CA . GLN A 1 328 ? 35.444 67.799 28.977 1.00 13.75 327 GLN A CA 1
ATOM 2730 C C . GLN A 1 328 ? 36.731 66.963 28.863 1.00 12.98 327 GLN A C 1
ATOM 2731 O O . GLN A 1 328 ? 37.684 67.185 29.585 1.00 12.41 327 GLN A O 1
ATOM 2737 N N . GLU A 1 329 ? 36.728 66.016 27.930 1.00 11.95 328 GLU A N 1
ATOM 2738 C CA . GLU A 1 329 ? 37.942 65.334 27.511 1.00 12.20 328 GLU A CA 1
ATOM 2739 C C . GLU A 1 329 ? 39.005 66.370 27.131 1.00 11.91 328 GLU A C 1
ATOM 2740 O O . GLU A 1 329 ? 38.753 67.235 26.290 1.00 10.63 328 GLU A O 1
ATOM 2746 N N . GLY A 1 330 ? 40.157 66.291 27.770 1.00 11.08 329 GLY A N 1
ATOM 2747 C CA . GLY A 1 330 ? 41.297 67.136 27.428 1.00 11.65 329 GLY A CA 1
ATOM 2748 C C . GLY A 1 330 ? 41.952 66.626 26.151 1.00 11.33 329 GLY A C 1
ATOM 2749 O O . GLY A 1 330 ? 41.988 65.411 25.931 1.00 11.67 329 GLY A O 1
ATOM 2750 N N . VAL A 1 331 ? 42.417 67.546 25.305 1.00 12.28 330 VAL A N 1
ATOM 2751 C CA . VAL A 1 331 ? 43.078 67.198 24.020 1.00 12.31 330 VAL A CA 1
ATOM 2752 C C . VAL A 1 331 ? 44.503 67.689 24.112 1.00 12.85 330 VAL A C 1
ATOM 2753 O O . VAL A 1 331 ? 44.752 68.801 24.557 1.00 13.98 330 VAL A O 1
ATOM 2757 N N . TYR A 1 332 ? 45.451 66.845 23.745 1.00 13.22 331 TYR A N 1
ATOM 2758 C CA . TYR A 1 332 ? 46.871 67.207 23.754 1.00 12.28 331 TYR A CA 1
ATOM 2759 C C . TYR A 1 332 ? 47.187 68.042 22.537 1.00 11.95 331 TYR A C 1
ATOM 2760 O O . TYR A 1 332 ? 46.539 67.897 21.475 1.00 12.58 331 TYR A O 1
ATOM 2769 N N . THR A 1 333 ? 48.166 68.938 22.675 1.00 11.42 332 THR A N 1
ATOM 2770 C CA . THR A 1 333 ? 48.833 69.482 21.500 1.00 12.08 332 THR A CA 1
ATOM 2771 C C . THR A 1 333 ? 50.288 69.013 21.502 1.00 12.46 332 THR A C 1
ATOM 2772 O O . THR A 1 333 ? 50.993 69.190 22.501 1.00 12.62 332 THR A O 1
ATOM 2776 N N . PHE A 1 334 ? 50.737 68.425 20.387 1.00 11.69 333 PHE A N 1
ATOM 2777 C CA . PHE A 1 334 ? 52.140 68.018 20.253 1.00 12.45 333 PHE A CA 1
ATOM 2778 C C . PHE A 1 334 ? 52.898 68.901 19.278 1.00 12.43 333 PHE A C 1
ATOM 2779 O O . PHE A 1 334 ? 54.044 68.618 18.958 1.00 13.36 333 PHE A O 1
ATOM 2787 N N . GLU A 1 335 ? 52.301 70.008 18.846 1.00 11.24 334 GLU A N 1
ATOM 2788 C CA . GLU A 1 335 ? 53.051 70.945 18.013 1.00 10.86 334 GLU A CA 1
ATOM 2789 C C . GLU A 1 335 ? 54.045 71.713 18.903 1.00 11.30 334 GLU A C 1
ATOM 2790 O O . GLU A 1 335 ? 53.683 72.143 20.004 1.00 11.80 334 GLU A O 1
ATOM 2796 N N . HIS A 1 336 ? 55.279 71.844 18.441 1.00 11.00 335 HIS A N 1
ATOM 2797 C CA . HIS A 1 336 ? 56.304 72.578 19.145 1.00 11.26 335 HIS A CA 1
ATOM 2798 C C . HIS A 1 336 ? 57.065 73.490 18.181 1.00 12.22 335 HIS A C 1
ATOM 2799 O O . HIS A 1 336 ? 57.417 73.101 17.054 1.00 10.33 335 HIS A O 1
ATOM 2806 N N . LEU A 1 337 ? 57.387 74.678 18.670 1.00 12.93 336 LEU A N 1
ATOM 2807 C CA . LEU A 1 337 ? 58.388 75.535 18.045 1.00 13.09 336 LEU A CA 1
ATOM 2808 C C . LEU A 1 337 ? 59.648 75.372 18.872 1.00 13.81 336 LEU A C 1
ATOM 2809 O O . LEU A 1 337 ? 59.790 75.941 19.956 1.00 13.16 336 LEU A O 1
ATOM 2814 N N . LYS A 1 338 ? 60.551 74.540 18.369 1.00 14.97 337 LYS A N 1
ATOM 2815 C CA . LYS A 1 338 ? 61.728 74.120 19.092 1.00 16.45 337 LYS A CA 1
ATOM 2816 C C . LYS A 1 338 ? 61.294 73.534 20.428 1.00 17.19 337 LYS A C 1
ATOM 2817 O O . LYS A 1 338 ? 60.545 72.590 20.426 1.00 18.57 337 LYS A O 1
ATOM 2823 N N . ASP A 1 339 ? 61.680 74.120 21.546 1.00 17.86 338 ASP A N 1
ATOM 2824 C CA A ASP A 1 339 ? 61.302 73.572 22.854 0.50 18.22 338 ASP A CA 1
ATOM 2825 C CA B ASP A 1 339 ? 61.315 73.636 22.883 0.50 18.86 338 ASP A CA 1
ATOM 2826 C C . ASP A 1 339 ? 59.930 74.023 23.373 1.00 18.40 338 ASP A C 1
ATOM 2827 O O . ASP A 1 339 ? 59.480 73.519 24.387 1.00 18.12 338 ASP A O 1
ATOM 2836 N N . ALA A 1 340 ? 59.277 74.958 22.687 1.00 16.13 339 ALA A N 1
ATOM 2837 C CA . ALA A 1 340 ? 58.023 75.530 23.187 1.00 15.57 339 ALA A CA 1
ATOM 2838 C C . ALA A 1 340 ? 56.819 74.836 22.560 1.00 14.38 339 ALA A C 1
ATOM 2839 O O . ALA A 1 340 ? 56.738 74.735 21.338 1.00 13.56 339 ALA A O 1
ATOM 2841 N N . VAL A 1 341 ? 55.837 74.471 23.384 1.00 13.41 340 VAL A N 1
ATOM 2842 C CA . VAL A 1 341 ? 54.552 73.975 22.887 1.00 12.66 340 VAL A CA 1
ATOM 2843 C C . VAL A 1 341 ? 53.809 75.116 22.138 1.00 13.12 340 VAL A C 1
ATOM 2844 O O . VAL A 1 341 ? 53.869 76.300 22.539 1.00 13.43 340 VAL A O 1
ATOM 2848 N N . ALA A 1 342 ? 53.168 74.776 21.037 1.00 11.71 341 ALA A N 1
ATOM 2849 C CA . ALA A 1 342 ? 52.413 75.736 20.239 1.00 11.65 341 ALA A CA 1
ATOM 2850 C C . ALA A 1 342 ? 51.024 75.179 19.975 1.00 12.44 341 ALA A C 1
ATOM 2851 O O . ALA A 1 342 ? 50.857 73.958 19.898 1.00 13.49 341 ALA A O 1
ATOM 2853 N N . GLU A 1 343 ? 50.019 76.063 19.821 1.00 12.10 342 GLU A N 1
ATOM 2854 C CA . GLU A 1 343 ? 48.688 75.644 19.447 1.00 11.95 342 GLU A CA 1
ATOM 2855 C C . GLU A 1 343 ? 47.998 76.738 18.631 1.00 11.93 342 GLU A C 1
ATOM 2856 O O . GLU A 1 343 ? 48.125 77.913 18.952 1.00 11.35 342 GLU A O 1
ATOM 2862 N N . PRO A 1 344 ? 47.287 76.349 17.566 1.00 11.47 343 PRO A N 1
ATOM 2863 C CA . PRO A 1 344 ? 46.793 77.348 16.610 1.00 12.21 343 PRO A CA 1
ATOM 2864 C C . PRO A 1 344 ? 45.441 77.968 16.957 1.00 11.65 343 PRO A C 1
ATOM 2865 O O . PRO A 1 344 ? 44.577 77.339 17.600 1.00 12.41 343 PRO A O 1
ATOM 2869 N N . VAL A 1 345 ? 45.291 79.204 16.481 1.00 12.02 344 VAL A N 1
ATOM 2870 C CA A VAL A 1 345 ? 44.065 80.002 16.573 0.50 10.82 344 VAL A CA 1
ATOM 2871 C CA B VAL A 1 345 ? 44.009 79.894 16.541 0.50 11.32 344 VAL A CA 1
ATOM 2872 C C . VAL A 1 345 ? 43.684 80.430 15.146 1.00 11.18 344 VAL A C 1
ATOM 2873 O O . VAL A 1 345 ? 44.501 81.069 14.479 1.00 12.21 344 VAL A O 1
ATOM 2880 N N . ILE A 1 346 ? 42.485 80.088 14.694 1.00 10.67 345 ILE A N 1
ATOM 2881 C CA . ILE A 1 346 ? 42.026 80.353 13.353 1.00 11.61 345 ILE A CA 1
ATOM 2882 C C . ILE A 1 346 ? 41.012 81.512 13.393 1.00 10.99 345 ILE A C 1
ATOM 2883 O O . ILE A 1 346 ? 40.032 81.450 14.150 1.00 12.01 345 ILE A O 1
ATOM 2888 N N . TYR A 1 347 ? 41.256 82.547 12.593 1.00 10.87 346 TYR A N 1
ATOM 2889 C CA . TYR A 1 347 ? 40.389 83.741 12.489 1.00 11.44 346 TYR A CA 1
ATOM 2890 C C . TYR A 1 347 ? 39.464 83.673 11.262 1.00 11.86 346 TYR A C 1
ATOM 2891 O O . TYR A 1 347 ? 39.900 83.322 10.137 1.00 11.33 346 TYR A O 1
ATOM 2916 N N . ASP A 1 350 ? 32.779 86.841 8.628 1.00 12.60 349 ASP A N 1
ATOM 2917 C CA . ASP A 1 350 ? 31.653 86.140 7.984 1.00 13.42 349 ASP A CA 1
ATOM 2918 C C . ASP A 1 350 ? 32.020 84.642 8.037 1.00 13.09 349 ASP A C 1
ATOM 2919 O O . ASP A 1 350 ? 32.583 84.186 9.055 1.00 13.80 349 ASP A O 1
ATOM 2924 N N . HIS A 1 351 ? 31.779 83.861 6.981 1.00 13.90 350 HIS A N 1
ATOM 2925 C CA . HIS A 1 351 ? 32.129 82.423 7.069 1.00 13.94 350 HIS A CA 1
ATOM 2926 C C . HIS A 1 351 ? 33.461 82.095 6.372 1.00 13.26 350 HIS A C 1
ATOM 2927 O O . HIS A 1 351 ? 33.675 80.955 5.956 1.00 14.55 350 HIS A O 1
ATOM 2934 N N . PHE A 1 352 ? 34.351 83.076 6.242 1.00 12.21 351 PHE A N 1
ATOM 2935 C CA . PHE A 1 352 ? 35.624 82.905 5.533 1.00 11.79 351 PHE A CA 1
ATOM 2936 C C . PHE A 1 352 ? 36.789 82.880 6.505 1.00 11.86 351 PHE A C 1
ATOM 2937 O O . PHE A 1 352 ? 36.884 83.725 7.416 1.00 10.62 351 PHE A O 1
ATOM 2945 N N . VAL A 1 353 ? 37.690 81.925 6.301 1.00 11.51 352 VAL A N 1
ATOM 2946 C CA . VAL A 1 353 ? 38.931 81.894 7.070 1.00 11.43 352 VAL A CA 1
ATOM 2947 C C . VAL A 1 353 ? 39.900 82.950 6.541 1.00 12.63 352 VAL A C 1
ATOM 2948 O O . VAL A 1 353 ? 40.240 82.950 5.349 1.00 14.11 352 VAL A O 1
ATOM 2952 N N . VAL A 1 354 ? 40.351 83.857 7.408 1.00 12.13 353 VAL A N 1
ATOM 2953 C CA . VAL A 1 354 ? 41.226 84.951 6.986 1.00 12.45 353 VAL A CA 1
ATOM 2954 C C . VAL A 1 354 ? 42.690 84.802 7.398 1.00 12.82 353 VAL A C 1
ATOM 2955 O O . VAL A 1 354 ? 43.572 85.489 6.853 1.00 13.28 353 VAL A O 1
ATOM 2959 N N . GLY A 1 355 ? 42.962 83.860 8.295 1.00 12.71 354 GLY A N 1
ATOM 2960 C CA . GLY A 1 355 ? 44.320 83.658 8.796 1.00 12.68 354 GLY A CA 1
ATOM 2961 C C . GLY A 1 355 ? 44.285 83.193 10.235 1.00 12.05 354 GLY A C 1
ATOM 2962 O O . GLY A 1 355 ? 43.347 82.529 10.657 1.00 10.24 354 GLY A O 1
ATOM 2963 N N . GLY A 1 356 ? 45.310 83.571 10.989 1.00 12.30 355 GLY A N 1
ATOM 2964 C CA . GLY A 1 356 ? 45.427 83.219 12.393 1.00 13.29 355 GLY A CA 1
ATOM 2965 C C . GLY A 1 356 ? 46.852 83.240 12.883 1.00 12.95 355 GLY A C 1
ATOM 2966 O O . GLY A 1 356 ? 47.735 83.834 12.232 1.00 13.34 355 GLY A O 1
ATOM 2967 N N . PHE A 1 357 ? 47.079 82.616 14.037 1.00 11.58 356 PHE A N 1
ATOM 2968 C CA . PHE A 1 357 ? 48.377 82.605 14.640 1.00 11.41 356 PHE A CA 1
ATOM 2969 C C . PHE A 1 357 ? 48.502 81.445 15.601 1.00 11.33 356 PHE A C 1
ATOM 2970 O O . PHE A 1 357 ? 47.509 80.904 16.032 1.00 10.49 356 PHE A O 1
ATOM 2978 N N . TYR A 1 358 ? 49.739 81.045 15.902 1.00 12.22 357 TYR A N 1
ATOM 2979 C CA . TYR A 1 358 ? 49.988 80.114 16.999 1.00 11.85 357 TYR A CA 1
ATOM 2980 C C . TYR A 1 358 ? 50.184 80.826 18.340 1.00 12.18 357 TYR A C 1
ATOM 2981 O O . TYR A 1 358 ? 50.845 81.862 18.401 1.00 13.10 357 TYR A O 1
ATOM 2990 N N . ARG A 1 359 ? 49.666 80.222 19.397 1.00 12.64 358 ARG A N 1
ATOM 2991 C CA . ARG A 1 359 ? 50.032 80.588 20.766 1.00 13.02 358 ARG A CA 1
ATOM 2992 C C . ARG A 1 359 ? 51.220 79.700 21.143 1.00 13.89 358 ARG A C 1
ATOM 2993 O O . ARG A 1 359 ? 51.058 78.488 21.279 1.00 13.13 358 ARG A O 1
ATOM 3001 N N . VAL A 1 360 ? 52.378 80.324 21.320 1.00 12.32 359 VAL A N 1
ATOM 3002 C CA . VAL A 1 360 ? 53.609 79.634 21.639 1.00 13.25 359 VAL A CA 1
ATOM 3003 C C . VAL A 1 360 ? 53.809 79.819 23.135 1.00 13.42 359 VAL A C 1
ATOM 3004 O O . VAL A 1 360 ? 54.035 80.940 23.623 1.00 13.15 359 VAL A O 1
ATOM 3008 N N . HIS A 1 361 ? 53.661 78.732 23.868 1.00 13.70 360 HIS A N 1
ATOM 3009 C CA . HIS A 1 361 ? 53.726 78.756 25.340 1.00 14.45 360 HIS A CA 1
ATOM 3010 C C . HIS A 1 361 ? 55.031 79.365 25.849 1.00 14.49 360 HIS A C 1
ATOM 3011 O O . HIS A 1 361 ? 56.120 79.025 25.372 1.00 14.83 360 HIS A O 1
ATOM 3018 N N . THR A 1 362 ? 54.916 80.265 26.831 1.00 15.32 361 THR A N 1
ATOM 3019 C CA . THR A 1 362 ? 56.100 80.810 27.507 1.00 16.68 361 THR A CA 1
ATOM 3020 C C . THR A 1 362 ? 56.619 79.868 28.599 1.00 17.54 361 THR A C 1
ATOM 3021 O O . THR A 1 362 ? 57.797 79.859 28.869 1.00 17.79 361 THR A O 1
ATOM 3025 N N . SER A 1 363 ? 55.760 79.089 29.232 1.00 19.21 362 SER A N 1
ATOM 3026 C CA . SER A 1 363 ? 56.202 78.071 30.170 1.00 20.62 362 SER A CA 1
ATOM 3027 C C . SER A 1 363 ? 56.877 76.916 29.434 1.00 21.66 362 SER A C 1
ATOM 3028 O O . SER A 1 363 ? 56.643 76.698 28.235 1.00 19.76 362 SER A O 1
ATOM 3031 N N . ARG A 1 364 ? 57.693 76.170 30.179 1.00 22.80 363 ARG A N 1
ATOM 3032 C CA A ARG A 1 364 ? 58.478 75.050 29.608 0.50 23.88 363 ARG A CA 1
ATOM 3033 C CA B ARG A 1 364 ? 58.462 75.078 29.635 0.50 23.63 363 ARG A CA 1
ATOM 3034 C C A ARG A 1 364 ? 58.488 73.652 30.265 0.50 24.50 363 ARG A C 1
ATOM 3035 C C B ARG A 1 364 ? 58.218 73.974 30.638 0.50 23.79 363 ARG A C 1
ATOM 3036 O O A ARG A 1 364 ? 59.422 72.904 29.992 0.50 25.16 363 ARG A O 1
ATOM 3037 O O B ARG A 1 364 ? 57.891 74.228 31.788 0.50 23.71 363 ARG A O 1
ATOM 3045 N N A GLY A 1 365 ? 57.507 73.261 31.079 0.50 24.85 364 GLY A N 1
ATOM 3046 N N B GLY A 1 365 ? 58.295 72.734 30.214 0.50 24.31 364 GLY A N 1
ATOM 3047 C CA A GLY A 1 365 ? 57.515 71.890 31.670 0.50 24.94 364 GLY A CA 1
ATOM 3048 C CA B GLY A 1 365 ? 58.071 71.695 31.175 0.50 24.56 364 GLY A CA 1
ATOM 3049 C C A GLY A 1 365 ? 57.033 70.741 30.771 0.50 25.33 364 GLY A C 1
ATOM 3050 C C B GLY A 1 365 ? 57.218 70.633 30.575 0.50 25.16 364 GLY A C 1
ATOM 3051 O O A GLY A 1 365 ? 56.481 70.987 29.690 0.50 25.02 364 GLY A O 1
ATOM 3052 O O B GLY A 1 365 ? 56.574 70.829 29.535 0.50 24.95 364 GLY A O 1
ATOM 3053 N N . ALA A 1 366 ? 57.230 69.488 31.236 1.00 24.93 365 ALA A N 1
ATOM 3054 C CA . ALA A 1 366 ? 56.761 68.263 30.570 1.00 24.52 365 ALA A CA 1
ATOM 3055 C C . ALA A 1 366 ? 55.262 68.259 30.273 1.00 22.86 365 ALA A C 1
ATOM 3056 O O . ALA A 1 366 ? 54.827 67.590 29.329 1.00 23.36 365 ALA A O 1
ATOM 3058 N N . ASP A 1 367 ? 54.478 69.013 31.039 1.00 20.79 366 ASP A N 1
ATOM 3059 C CA . ASP A 1 367 ? 53.015 68.996 30.870 1.00 20.07 366 ASP A CA 1
ATOM 3060 C C . ASP A 1 367 ? 52.425 70.202 30.112 1.00 17.94 366 ASP A C 1
ATOM 3061 O O . ASP A 1 367 ? 51.218 70.432 30.133 1.00 16.85 366 ASP A O 1
ATOM 3066 N N . GLU A 1 368 ? 53.279 70.958 29.432 1.00 16.66 367 GLU A N 1
ATOM 3067 C CA . GLU A 1 368 ? 52.801 72.031 28.570 1.00 15.71 367 GLU A CA 1
ATOM 3068 C C . GLU A 1 368 ? 52.019 71.521 27.355 1.00 14.67 367 GLU A C 1
ATOM 3069 O O . GLU A 1 368 ? 51.270 72.289 26.748 1.00 14.29 367 GLU A O 1
ATOM 3075 N N . ASN A 1 369 ? 52.181 70.256 26.995 1.00 13.83 368 ASN A N 1
ATOM 3076 C CA . ASN A 1 369 ? 51.339 69.643 25.959 1.00 14.64 368 ASN A CA 1
ATOM 3077 C C . ASN A 1 369 ? 49.884 69.422 26.413 1.00 14.45 368 ASN A C 1
ATOM 3078 O O . ASN A 1 369 ? 49.017 69.125 25.591 1.00 13.60 368 ASN A O 1
ATOM 3083 N N . LEU A 1 370 ? 49.644 69.586 27.726 1.00 14.26 369 LEU A N 1
ATOM 3084 C CA . LEU A 1 370 ? 48.340 69.395 28.369 1.00 14.52 369 LEU A CA 1
ATOM 3085 C C . LEU A 1 370 ? 47.786 70.746 28.856 1.00 15.00 369 LEU A C 1
ATOM 3086 O O . LEU A 1 370 ? 46.653 71.115 28.547 1.00 14.51 369 LEU A O 1
ATOM 3091 N N . ASN A 1 371 ? 48.596 71.475 29.620 1.00 16.29 370 ASN A N 1
ATOM 3092 C CA . ASN A 1 371 ? 48.170 72.757 30.254 1.00 16.90 370 ASN A CA 1
ATOM 3093 C C . ASN A 1 371 ? 47.678 73.781 29.227 1.00 17.47 370 ASN A C 1
ATOM 3094 O O . ASN A 1 371 ? 48.318 73.998 28.190 1.00 17.19 370 ASN A O 1
ATOM 3099 N N . ALA A 1 372 ? 46.572 74.454 29.542 1.00 18.38 371 ALA A N 1
ATOM 3100 C CA . ALA A 1 372 ? 46.065 75.551 28.709 1.00 19.11 371 ALA A CA 1
ATOM 3101 C C . ALA A 1 372 ? 47.002 76.734 28.963 1.00 20.44 371 ALA A C 1
ATOM 3102 O O . ALA A 1 372 ? 47.412 76.935 30.093 1.00 20.95 371 ALA A O 1
ATOM 3104 N N . PRO A 1 373 ? 47.401 77.482 27.925 1.00 19.70 372 PRO A N 1
ATOM 3105 C CA . PRO A 1 373 ? 48.397 78.526 28.160 1.00 21.18 372 PRO A CA 1
ATOM 3106 C C . PRO A 1 373 ? 47.853 79.810 28.823 1.00 21.92 372 PRO A C 1
ATOM 3107 O O . PRO A 1 373 ? 48.636 80.603 29.363 1.00 21.45 372 PRO A O 1
ATOM 3111 N N . GLY A 1 374 ? 46.549 80.027 28.765 1.00 23.10 373 GLY A N 1
ATOM 3112 C CA . GLY A 1 374 ? 45.990 81.306 29.246 1.00 23.83 373 GLY A CA 1
ATOM 3113 C C . GLY A 1 374 ? 46.654 82.475 28.523 1.00 24.62 373 GLY A C 1
ATOM 3114 O O . GLY A 1 374 ? 46.725 82.499 27.292 1.00 23.63 373 GLY A O 1
ATOM 3123 N N . HIS A 1 376 ? 49.842 83.204 29.020 1.00 23.77 375 HIS A N 1
ATOM 3124 C CA . HIS A 1 376 ? 51.267 82.909 28.969 1.00 23.22 375 HIS A CA 1
ATOM 3125 C C . HIS A 1 376 ? 51.695 82.312 27.617 1.00 21.50 375 HIS A C 1
ATOM 3126 O O . HIS A 1 376 ? 52.002 81.105 27.489 1.00 19.69 375 HIS A O 1
ATOM 3133 N N . PHE A 1 377 ? 51.732 83.179 26.622 1.00 19.40 376 PHE A N 1
ATOM 3134 C CA . PHE A 1 377 ? 52.123 82.801 25.273 1.00 18.31 376 PHE A CA 1
ATOM 3135 C C . PHE A 1 377 ? 52.631 84.020 24.539 1.00 18.15 376 PHE A C 1
ATOM 3136 O O . PHE A 1 377 ? 52.319 85.159 24.903 1.00 19.45 376 PHE A O 1
ATOM 3144 N N . GLU A 1 378 ? 53.437 83.791 23.524 1.00 15.94 377 GLU A N 1
ATOM 3145 C CA . GLU A 1 378 ? 53.758 84.784 22.527 1.00 16.72 377 GLU A CA 1
ATOM 3146 C C . GLU A 1 378 ? 53.148 84.323 21.172 1.00 16.72 377 GLU A C 1
ATOM 3147 O O . GLU A 1 378 ? 53.217 83.139 20.846 1.00 15.15 377 GLU A O 1
ATOM 3153 N N . PRO A 1 379 ? 52.586 85.254 20.390 1.00 15.94 378 PRO A N 1
ATOM 3154 C CA . PRO A 1 379 ? 51.975 84.866 19.095 1.00 16.72 378 PRO A CA 1
ATOM 3155 C C . PRO A 1 379 ? 53.025 84.605 18.029 1.00 16.43 378 PRO A C 1
ATOM 3156 O O . PRO A 1 379 ? 54.070 85.233 18.043 1.00 16.93 378 PRO A O 1
ATOM 3160 N N . LEU A 1 380 ? 52.745 83.693 17.111 1.00 15.35 379 LEU A N 1
ATOM 3161 C CA . LEU A 1 380 ? 53.591 83.432 15.962 1.00 14.73 379 LEU A CA 1
ATOM 3162 C C . LEU A 1 380 ? 52.671 83.333 14.772 1.00 15.10 379 LEU A C 1
ATOM 3163 O O . LEU A 1 380 ? 51.814 82.460 14.713 1.00 12.78 379 LEU A O 1
ATOM 3168 N N . THR A 1 381 ? 52.811 84.247 13.826 1.00 16.14 380 THR A N 1
ATOM 3169 C CA . THR A 1 381 ? 51.814 84.339 12.768 1.00 16.72 380 THR A CA 1
ATOM 3170 C C . THR A 1 381 ? 51.919 83.154 11.794 1.00 16.55 380 THR A C 1
ATOM 3171 O O . THR A 1 381 ? 52.977 82.547 11.628 1.00 15.06 380 THR A O 1
ATOM 3175 N N . PHE A 1 382 ? 50.767 82.763 11.258 1.00 16.59 381 PHE A N 1
ATOM 3176 C CA . PHE A 1 382 ? 50.656 81.675 10.278 1.00 17.17 381 PHE A CA 1
ATOM 3177 C C . PHE A 1 382 ? 51.362 82.089 9.002 1.00 18.02 381 PHE A C 1
ATOM 3178 O O . PHE A 1 382 ? 51.209 83.219 8.557 1.00 18.60 381 PHE A O 1
ATOM 3186 N N . GLU A 1 383 ? 52.082 81.159 8.410 1.00 19.36 382 GLU A N 1
ATOM 3187 C CA . GLU A 1 383 ? 52.747 81.343 7.128 1.00 21.07 382 GLU A CA 1
ATOM 3188 C C . GLU A 1 383 ? 51.948 80.731 5.940 1.00 21.16 382 GLU A C 1
ATOM 3189 O O . GLU A 1 383 ? 52.174 81.087 4.789 1.00 24.24 382 GLU A O 1
ATOM 3195 N N . THR A 1 384 ? 50.992 79.866 6.211 1.00 17.66 383 THR A N 1
ATOM 3196 C CA . THR A 1 384 ? 50.319 79.100 5.161 1.00 16.88 383 THR A CA 1
ATOM 3197 C C . THR A 1 384 ? 48.849 79.473 5.154 1.00 15.35 383 THR A C 1
ATOM 3198 O O . THR A 1 384 ? 48.244 79.540 6.219 1.00 15.54 383 THR A O 1
ATOM 3202 N N . PRO A 1 385 ? 48.245 79.689 3.970 1.00 15.24 384 PRO A N 1
ATOM 3203 C CA . PRO A 1 385 ? 46.798 79.901 3.889 1.00 15.21 384 PRO A CA 1
ATOM 3204 C C . PRO A 1 385 ? 46.023 78.637 4.228 1.00 14.49 384 PRO A C 1
ATOM 3205 O O . PRO A 1 385 ? 46.545 77.541 4.051 1.00 14.02 384 PRO A O 1
ATOM 3209 N N . CYS A 1 386 ? 44.766 78.793 4.652 1.00 14.70 385 CYS A N 1
ATOM 3210 C CA . CYS A 1 386 ? 43.871 77.659 4.961 1.00 14.57 385 CYS A CA 1
ATOM 3211 C C . CYS A 1 386 ? 42.926 77.287 3.834 1.00 14.53 385 CYS A C 1
ATOM 3212 O O . CYS A 1 386 ? 42.160 76.341 3.989 1.00 15.61 385 CYS A O 1
ATOM 3215 N N . SER A 1 387 ? 42.924 78.044 2.734 1.00 13.58 386 SER A N 1
ATOM 3216 C CA . SER A 1 387 ? 41.930 77.864 1.689 1.00 14.80 386 SER A CA 1
ATOM 3217 C C . SER A 1 387 ? 42.513 77.347 0.365 1.00 14.23 386 SER A C 1
ATOM 3218 O O . SER A 1 387 ? 41.880 77.447 -0.688 1.00 15.22 386 SER A O 1
ATOM 3221 N N . THR A 1 388 ? 43.710 76.769 0.423 1.00 14.10 387 THR A N 1
ATOM 3222 C CA . THR A 1 388 ? 44.445 76.343 -0.783 1.00 13.47 387 THR A CA 1
ATOM 3223 C C . THR A 1 388 ? 44.908 74.891 -0.659 1.00 13.52 387 THR A C 1
ATOM 3224 O O . THR A 1 388 ? 46.102 74.590 -0.729 1.00 14.23 387 THR A O 1
ATOM 3228 N N . PRO A 1 389 ? 43.972 73.965 -0.444 1.00 13.24 388 PRO A N 1
ATOM 3229 C CA . PRO A 1 389 ? 44.396 72.547 -0.384 1.00 14.47 388 PRO A CA 1
ATOM 3230 C C . PRO A 1 389 ? 44.989 72.035 -1.715 1.00 15.19 388 PRO A C 1
ATOM 3231 O O . PRO A 1 389 ? 44.657 72.539 -2.792 1.00 14.16 388 PRO A O 1
ATOM 3235 N N . ASP A 1 390 ? 45.845 71.022 -1.613 1.00 15.56 389 ASP A N 1
ATOM 3236 C CA . ASP A 1 390 ? 46.402 70.319 -2.771 1.00 17.25 389 ASP A CA 1
ATOM 3237 C C . ASP A 1 390 ? 45.927 68.882 -2.680 1.00 16.84 389 ASP A C 1
ATOM 3238 O O . ASP A 1 390 ? 46.554 68.031 -2.011 1.00 15.04 389 ASP A O 1
ATOM 3243 N N . CYS A 1 391 ? 44.795 68.600 -3.342 1.00 17.15 390 CYS A N 1
ATOM 3244 C CA . CYS A 1 391 ? 44.084 67.344 -3.112 1.00 18.28 390 CYS A CA 1
ATOM 3245 C C . CYS A 1 391 ? 44.860 66.076 -3.517 1.00 19.20 390 CYS A C 1
ATOM 3246 O O . CYS A 1 391 ? 44.684 65.018 -2.912 1.00 19.12 390 CYS A O 1
ATOM 3249 N N . ALA A 1 392 ? 45.751 66.212 -4.486 1.00 18.70 391 ALA A N 1
ATOM 3250 C CA . ALA A 1 392 ? 46.575 65.097 -4.910 1.00 19.21 391 ALA A CA 1
ATOM 3251 C C . ALA A 1 392 ? 47.940 65.050 -4.188 1.00 19.46 391 ALA A C 1
ATOM 3252 O O . ALA A 1 392 ? 48.701 64.099 -4.391 1.00 20.21 391 ALA A O 1
ATOM 3254 N N . GLY A 1 393 ? 48.234 66.032 -3.328 1.00 18.11 392 GLY A N 1
ATOM 3255 C CA . GLY A 1 393 ? 49.519 66.095 -2.617 1.00 17.14 392 GLY A CA 1
ATOM 3256 C C . GLY A 1 393 ? 49.577 65.219 -1.379 1.00 15.65 392 GLY A C 1
ATOM 3257 O O . GLY A 1 393 ? 48.667 64.420 -1.111 1.00 16.31 392 GLY A O 1
ATOM 3258 N N . ALA A 1 394 ? 50.644 65.358 -0.605 1.00 14.38 393 ALA A N 1
ATOM 3259 C CA . ALA A 1 394 ? 50.758 64.623 0.665 1.00 13.95 393 ALA A CA 1
ATOM 3260 C C . ALA A 1 394 ? 49.659 65.127 1.622 1.00 13.71 393 ALA A C 1
ATOM 3261 O O . ALA A 1 394 ? 49.450 66.332 1.746 1.00 13.21 393 ALA A O 1
ATOM 3263 N N . PRO A 1 395 ? 48.950 64.209 2.278 1.00 14.56 394 PRO A N 1
ATOM 3264 C CA . PRO A 1 395 ? 47.847 64.638 3.127 1.00 15.15 394 PRO A CA 1
ATOM 3265 C C . PRO A 1 395 ? 48.261 65.614 4.241 1.00 15.07 394 PRO A C 1
ATOM 3266 O O . PRO A 1 395 ? 47.470 66.490 4.584 1.00 14.71 394 PRO A O 1
ATOM 3270 N N . ASP A 1 396 ? 49.483 65.476 4.778 1.00 14.18 395 ASP A N 1
ATOM 3271 C CA . ASP A 1 396 ? 49.981 66.406 5.804 1.00 14.49 395 ASP A CA 1
ATOM 3272 C C . ASP A 1 396 ? 50.966 67.462 5.287 1.00 13.79 395 ASP A C 1
ATOM 3273 O O . ASP A 1 396 ? 51.646 68.102 6.077 1.00 14.09 395 ASP A O 1
ATOM 3278 N N . ALA A 1 397 ? 50.990 67.712 3.979 1.00 12.90 396 ALA A N 1
ATOM 3279 C CA . ALA A 1 397 ? 51.678 68.875 3.457 1.00 12.86 396 ALA A CA 1
ATOM 3280 C C . ALA A 1 397 ? 51.065 70.130 4.124 1.00 12.46 396 ALA A C 1
ATOM 3281 O O . ALA A 1 397 ? 49.877 70.140 4.479 1.00 11.68 396 ALA A O 1
ATOM 3283 N N . ALA A 1 398 ? 51.851 71.187 4.249 1.00 13.23 397 ALA A N 1
ATOM 3284 C CA . ALA A 1 398 ? 51.403 72.381 4.976 1.00 13.86 397 ALA A CA 1
ATOM 3285 C C . ALA A 1 398 ? 50.049 72.950 4.515 1.00 13.36 397 ALA A C 1
ATOM 3286 O O . ALA A 1 398 ? 49.178 73.204 5.354 1.00 13.30 397 ALA A O 1
ATOM 3288 N N . PRO A 1 399 ? 49.846 73.113 3.203 1.00 14.00 398 PRO A N 1
ATOM 3289 C CA . PRO A 1 399 ? 48.544 73.633 2.760 1.00 13.55 398 PRO A CA 1
ATOM 3290 C C . PRO A 1 399 ? 47.376 72.701 3.076 1.00 13.05 398 PRO A C 1
ATOM 3291 O O . PRO A 1 399 ? 46.235 73.162 3.186 1.00 13.01 398 PRO A O 1
ATOM 3295 N N . ASN A 1 400 ? 47.656 71.427 3.215 1.00 11.53 399 ASN A N 1
ATOM 3296 C CA . ASN A 1 400 ? 46.633 70.435 3.548 1.00 12.19 399 ASN A CA 1
ATOM 3297 C C . ASN A 1 400 ? 46.347 70.340 5.054 1.00 12.26 399 ASN A C 1
ATOM 3298 O O . ASN A 1 400 ? 45.171 70.232 5.464 1.00 10.83 399 ASN A O 1
ATOM 3303 N N . ARG A 1 401 ? 47.400 70.470 5.875 1.00 11.82 400 ARG A N 1
ATOM 3304 C CA . ARG A 1 401 ? 47.240 70.631 7.299 1.00 11.84 400 ARG A CA 1
ATOM 3305 C C . ARG A 1 401 ? 46.377 71.865 7.585 1.00 11.42 400 ARG A C 1
ATOM 3306 O O . ARG A 1 401 ? 45.426 71.807 8.402 1.00 10.98 400 ARG A O 1
ATOM 3314 N N . PHE A 1 402 ? 46.709 72.985 6.934 1.00 11.50 401 PHE A N 1
ATOM 3315 C CA . PHE A 1 402 ? 45.989 74.245 7.194 1.00 12.16 401 PHE A CA 1
ATOM 3316 C C . PHE A 1 402 ? 44.580 74.253 6.633 1.00 11.76 401 PHE A C 1
ATOM 3317 O O . PHE A 1 402 ? 43.680 74.853 7.233 1.00 11.05 401 PHE A O 1
ATOM 3325 N N . TYR A 1 403 ? 44.355 73.536 5.524 1.00 11.94 402 TYR A N 1
ATOM 3326 C CA . TYR A 1 403 ? 43.003 73.319 5.037 1.00 11.61 402 TYR A CA 1
ATOM 3327 C C . TYR A 1 403 ? 42.173 72.588 6.108 1.00 11.62 402 TYR A C 1
ATOM 3328 O O . TYR A 1 403 ? 41.017 73.001 6.403 1.00 11.37 402 TYR A O 1
ATOM 3337 N N . ALA A 1 404 ? 42.748 71.525 6.688 1.00 11.02 403 ALA A N 1
ATOM 3338 C CA . ALA A 1 404 ? 42.077 70.796 7.759 1.00 10.43 403 ALA A CA 1
ATOM 3339 C C . ALA A 1 404 ? 41.801 71.704 8.973 1.00 10.52 403 ALA A C 1
ATOM 3340 O O . ALA A 1 404 ? 40.710 71.659 9.530 1.00 10.12 403 ALA A O 1
ATOM 3342 N N . TYR A 1 405 ? 42.757 72.547 9.351 1.00 9.60 404 TYR A N 1
ATOM 3343 C CA . TYR A 1 405 ? 42.512 73.502 10.442 1.00 9.89 404 TYR A CA 1
ATOM 3344 C C . TYR A 1 405 ? 41.300 74.402 10.111 1.00 11.18 404 TYR A C 1
ATOM 3345 O O . TYR A 1 405 ? 40.436 74.666 10.977 1.00 11.07 404 TYR A O 1
ATOM 3354 N N . GLY A 1 406 ? 41.254 74.897 8.880 1.00 11.09 405 GLY A N 1
ATOM 3355 C CA . GLY A 1 406 ? 40.154 75.784 8.478 1.00 11.63 405 GLY A CA 1
ATOM 3356 C C . GLY A 1 406 ? 38.803 75.089 8.401 1.00 11.27 405 GLY A C 1
ATOM 3357 O O . GLY A 1 406 ? 37.762 75.708 8.657 1.00 11.71 405 GLY A O 1
ATOM 3358 N N . VAL A 1 407 ? 38.799 73.799 8.068 1.00 10.91 406 VAL A N 1
ATOM 3359 C CA . VAL A 1 407 ? 37.559 73.015 8.085 1.00 10.82 406 VAL A CA 1
ATOM 3360 C C . VAL A 1 407 ? 37.008 72.850 9.539 1.00 11.32 406 VAL A C 1
ATOM 3361 O O . VAL A 1 407 ? 35.834 73.146 9.829 1.00 10.42 406 VAL A O 1
ATOM 3365 N N . VAL A 1 408 ? 37.868 72.438 10.466 1.00 11.12 407 VAL A N 1
ATOM 3366 C CA . VAL A 1 408 ? 37.428 72.212 11.834 1.00 10.64 407 VAL A CA 1
ATOM 3367 C C . VAL A 1 408 ? 37.037 73.552 12.475 1.00 11.34 407 VAL A C 1
ATOM 3368 O O . VAL A 1 408 ? 36.041 73.636 13.197 1.00 9.99 407 VAL A O 1
ATOM 3372 N N . ALA A 1 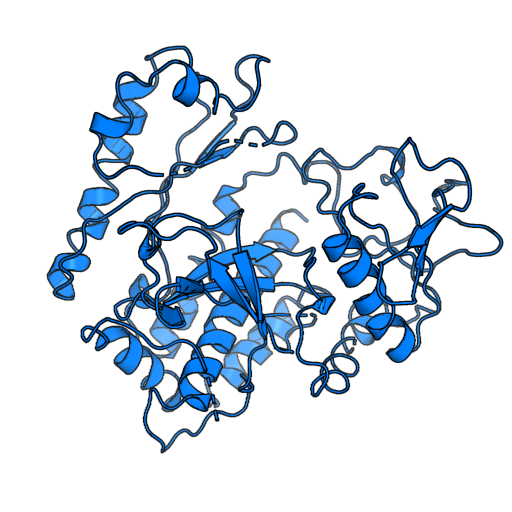409 ? 37.763 74.612 12.150 1.00 11.53 408 ALA A N 1
ATOM 3373 C CA . ALA A 1 409 ? 37.379 75.956 12.649 1.00 11.78 408 ALA A CA 1
ATOM 3374 C C . ALA A 1 409 ? 36.025 76.416 12.156 1.00 10.86 408 ALA A C 1
ATOM 3375 O O . ALA A 1 409 ? 35.232 76.967 12.933 1.00 10.97 408 ALA A O 1
ATOM 3377 N N . ARG A 1 410 ? 35.717 76.136 10.896 1.00 10.98 409 ARG A N 1
ATOM 3378 C CA . ARG A 1 410 ? 34.401 76.434 10.347 1.00 11.04 409 ARG A CA 1
ATOM 3379 C C . ARG A 1 410 ? 33.262 75.545 10.925 1.00 11.29 409 ARG A C 1
ATOM 3380 O O . ARG A 1 410 ? 32.135 76.001 11.045 1.00 10.97 409 ARG A O 1
ATOM 3388 N N . LEU A 1 411 ? 33.544 74.301 11.274 1.00 10.87 410 LEU A N 1
ATOM 3389 C CA . LEU A 1 411 ? 32.557 73.470 12.003 1.00 10.55 410 L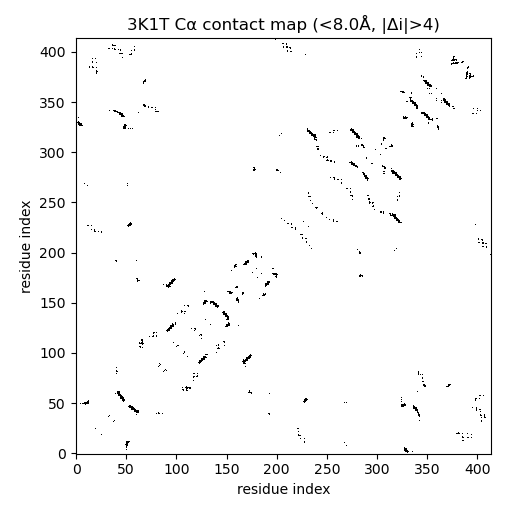EU A CA 1
ATOM 3390 C C . LEU A 1 411 ? 32.240 74.087 13.354 1.00 11.55 410 LEU A C 1
ATOM 3391 O O . LEU A 1 411 ? 31.071 74.161 13.749 1.00 11.22 410 LEU A O 1
ATOM 3396 N N . ALA A 1 412 ? 33.276 74.525 14.064 1.00 12.09 411 ALA A N 1
ATOM 3397 C CA . ALA A 1 412 ? 33.080 75.196 15.371 1.00 12.24 411 ALA A CA 1
ATOM 3398 C C . ALA A 1 412 ? 32.320 76.534 15.197 1.00 11.14 411 ALA A C 1
ATOM 3399 O O . ALA A 1 412 ? 31.470 76.887 16.007 1.00 10.91 411 ALA A O 1
ATOM 3401 N N . LEU A 1 413 ? 32.630 77.285 14.145 1.00 11.66 412 LEU A N 1
ATOM 3402 C CA . LEU A 1 413 ? 31.869 78.501 13.816 1.00 12.69 412 LEU A CA 1
ATOM 3403 C C . LEU A 1 413 ? 30.394 78.240 13.580 1.00 12.58 412 LEU A C 1
ATOM 3404 O O . LEU A 1 413 ? 29.518 78.956 14.108 1.00 11.11 412 LEU A O 1
ATOM 3409 N N . LEU A 1 414 ? 30.092 77.203 12.806 1.00 12.90 413 LEU A N 1
ATOM 3410 C CA . LEU A 1 414 ? 28.713 76.832 12.529 1.00 13.74 413 LEU A CA 1
ATOM 3411 C C . LEU A 1 414 ? 27.972 76.460 13.830 1.00 14.36 413 LEU A C 1
ATOM 3412 O O . LEU A 1 414 ? 26.829 76.918 14.085 1.00 12.67 413 LEU A O 1
ATOM 3417 N N . ALA A 1 415 ? 28.641 75.691 14.676 1.00 13.77 414 ALA A N 1
ATOM 3418 C CA . ALA A 1 415 ? 28.055 75.319 15.936 1.00 14.81 414 ALA A CA 1
ATOM 3419 C C . ALA A 1 415 ? 27.720 76.546 16.805 1.00 15.34 414 ALA A C 1
ATOM 3420 O O . ALA A 1 415 ? 26.621 76.600 17.406 1.00 15.86 414 ALA A O 1
ATOM 3422 N N . ALA A 1 416 ? 28.650 77.492 16.893 1.00 15.07 415 ALA A N 1
ATOM 3423 C CA . ALA A 1 416 ? 28.438 78.744 17.661 1.00 15.79 415 ALA A CA 1
ATOM 3424 C C . ALA A 1 416 ? 27.263 79.559 17.086 1.00 16.61 415 ALA A C 1
ATOM 3425 O O . ALA A 1 416 ? 26.446 80.105 17.868 1.00 16.60 415 ALA A O 1
ATOM 3427 N N . THR A 1 417 ? 27.145 79.572 15.760 1.00 16.27 416 THR A N 1
ATOM 3428 C CA . THR A 1 417 ? 26.076 80.267 15.042 1.00 18.41 416 THR A CA 1
ATOM 3429 C C . THR A 1 417 ? 24.705 79.664 15.394 1.00 19.76 416 THR A C 1
ATOM 3430 O O . THR A 1 417 ? 23.754 80.387 15.735 1.00 19.47 416 THR A O 1
ATOM 3434 N N . ILE A 1 418 ? 24.632 78.344 15.344 1.00 20.66 417 ILE A N 1
ATOM 3435 C CA . ILE A 1 418 ? 23.423 77.598 15.719 1.00 22.26 417 ILE A CA 1
ATOM 3436 C C . ILE A 1 418 ? 23.077 77.863 17.198 1.00 23.78 417 ILE A C 1
ATOM 3437 O O . ILE A 1 418 ? 21.928 78.251 17.519 1.00 24.26 417 ILE A O 1
ATOM 3442 N N . GLU A 1 419 ? 24.046 77.688 18.089 1.00 25.08 418 GLU A N 1
ATOM 3443 C CA . GLU A 1 419 ? 23.871 77.975 19.499 1.00 27.05 418 GLU A CA 1
ATOM 3444 C C . GLU A 1 419 ? 23.293 79.375 19.753 1.00 28.92 418 GLU A C 1
ATOM 3445 O O . GLU A 1 419 ? 22.341 79.514 20.526 1.00 29.46 418 GLU A O 1
ATOM 3451 N N . LEU A 1 420 ? 23.896 80.398 19.152 1.00 29.76 419 LEU A N 1
ATOM 3452 C CA . LEU A 1 420 ? 23.481 81.791 19.343 1.00 32.19 419 LEU A CA 1
ATOM 3453 C C . LEU A 1 420 ? 22.060 82.032 18.786 1.00 33.50 419 LEU A C 1
ATOM 3454 O O . LEU A 1 420 ? 21.271 82.729 19.410 1.00 33.49 419 LEU A O 1
ATOM 3459 N N . GLN A 1 421 ? 21.717 81.431 17.650 1.00 35.76 420 GLN A N 1
ATOM 3460 C CA . GLN A 1 421 ? 20.360 81.540 17.106 1.00 38.80 420 GLN A CA 1
ATOM 3461 C C . GLN A 1 421 ? 19.336 80.996 18.090 1.00 40.83 420 GLN A C 1
ATOM 3462 O O . GLN A 1 421 ? 18.255 81.542 18.195 1.00 40.08 420 GLN A O 1
ATOM 3468 N N . GLU A 1 422 ? 19.711 79.935 18.805 1.00 43.38 421 GLU A N 1
ATOM 3469 C CA . GLU A 1 422 ? 18.814 79.204 19.710 1.00 46.10 421 GLU A CA 1
ATOM 3470 C C . GLU A 1 422 ? 18.719 79.816 21.127 1.00 48.94 421 GLU A C 1
ATOM 3471 O O . GLU A 1 422 ? 17.903 79.378 21.940 1.00 49.35 421 GLU A O 1
ATOM 3477 N N . THR A 1 423 ? 19.528 80.838 21.414 1.00 52.19 422 THR A N 1
ATOM 3478 C CA . THR A 1 423 ? 19.239 81.753 22.534 1.00 54.63 422 THR A CA 1
ATOM 3479 C C . THR A 1 423 ? 18.249 82.867 22.099 1.00 56.69 422 THR A C 1
ATOM 3480 O O . THR A 1 423 ? 17.757 83.619 22.945 1.00 57.91 422 THR A O 1
ATOM 3484 N N . ASP A 1 424 ? 17.993 82.967 20.786 1.00 58.68 423 ASP A N 1
ATOM 3485 C CA . ASP A 1 424 ? 16.988 83.866 20.149 1.00 60.12 423 ASP A CA 1
ATOM 3486 C C . ASP A 1 424 ? 17.576 85.205 19.711 1.00 60.54 423 ASP A C 1
ATOM 3487 O O . ASP A 1 424 ? 16.908 85.976 19.014 1.00 61.37 423 ASP A O 1
#

Secondary structure (DSSP, 8-state):
---EE--S--HHHHHHHHHHHT--HHHHHHHHHHHHH---S--EEEEEE-SS-EEEEEEESS---GGGS-GGGHHHHHHH--HHHHHSTT-SEEEEEE-S-SS-HHHHHHHHHHHHHHHHTT-EEEEEE--TT--S-EEEE-SSS-EEEEEE-EEETTEEEETTEE-SEEEEES--TT---GGGSS-SSEEES---TTGGGS-TTHHHHHHHHHHHHHHHHHT--GGGG---EEEEE---TTSSTTHHHHHHHHHHHHHHHHHHHHHHT--SPP-EEEEEE-GGG----BSSGGGGSS--HHHHH---SSSSS---EEEEEE-----EEETTEEEEEEE-------EEEEEES--STTTTTS----EEEEE--S-SS---TTS-TTSHHHHHHHHHHHHHHHHHHHHHHHHTT-

InterPro domains:
  IPR011718 Glutamate--cysteine ligase GshA [PF08886] (18-419)
  IPR011718 Glutamate--cysteine ligase GshA [TIGR02049] (18-422)
  IPR042520 Glutamate--cysteine ligase GshA, N-terminal [G3DSA:3.40.50.11280] (66-204)

Sequence (414 aa):
GVPHLTTALLTGPLLTLEKRRLLDNPRRIEHWFRSQWQEYGGAAPFYASVDLRNAGFKLAPVDTNLFPGGFNNLNPDFLPLCCIQAAVAVEKIICPDARRRLLLLIPENHTRNTFYLRNVHALTTHILRQAGLEVRIIGSIAPEITAPTFLETHDGHSILLEPVVRRKKANRLEELDNFDSCCCAILLNNDLSGGIPDILQGLEQSLIPPLHAGWATRRKSNHFTTAYDRRVVEEFAPLIDIDPWLLNPYFDTCGGLDFHARLGEEQLAEKVDDSSLLAKIRRRKYAEYGVKQQEEPFVIVKADAGTYGGIITVKSADDVRDLNRKQRNKSVVKEGLKVSEVILLQEGVYTFEHLKDDAVAEPVVIYDHFVVGGFYRVHTSRRGGADENLNAPGHFEPLTFETPCSTPDCAGAPDAAPNRFYAYGVVARLALLAATIELQETD

Organism: Methylobacillus flagellatus (strain ATCC 51484 / DSM 6875 / VKM B-1610 / KT) (NCBI:txid265072)

B-factor: mean 21.64, std 10.85, range [7.99, 74.15]

Foldseek 3Di:
DFWDFPDPLQVQVLVLLLLVLVQVVLVVVLVVLCVVFFFALKKKWWWFDQSQAIETDDIGSQDQQLLLADPVLLVVLLVSNCSCCRPPNVWQEEEEEAALDQPDLRSQSSVVSVVVSNVSNRHHYAYEYPNPPAPAWDWHDSPPPDTHTYGHWDDDPQFTAGVVGGTQAYEYSHQCLLFDDPSNANHPHAYRVRDHGCVNVDDVCLLLVLLVVLLVVVCVSSVHDSVNYHWDKDKDFFDQLVDCPCLVVQLVRQAVSQVVVVVSCVVSVNDDQKKKKKDFRLGSLGAIIDRHSVCSPPDDPVNSCSCSHPPTRSGTMIMIITFRFHRIADVQWTWIWMFMSLDTSFTWIFTAQDGDDCNRGDDRCHGDTGGDPEALPDDDSPDRSVDPNSSSVSVSSSRSSSSSSVSVSVVVVD

Solvent-accessible surface area: 19060 Å² total

Radius of gyration: 21.87 Å; Cα contacts (8 Å, |Δi|>4): 838; chains: 1; bounding box: 47×63×56 Å

Nearest PDB structures (foldseek):
  3k1t-assembly1_A-2  TM=1.002E+00  e=1.061E-81  Methylobacillus flagellatus KT
  4rac-assembly1_B  TM=3.871E-01  e=2.904E-01  Homo sapiens
  5w8v-assembly1_B  TM=3.239E-01  e=2.333E-01  Homo sapiens
  6bnj-assembly1_D  TM=2.977E-01  e=3.240E-01  Homo sapiens
  6kv3-assembly2_C  TM=3.371E-01  e=3.407E+00  Staphylococcus aureus subsp. aureus COL

CATH classification: 3.40.50.11280